Protein 8Z7Z (pdb70)

GO terms:
  GO:0015888 thiamine transport (P, IDA)
  GO:0031923 pyridoxine transport (P, IDA)
  GO:0015888 thiamine transport (P, IMP)
  GO:0042723 thiamine-containing compound metabolic process (P, TAS)
  GO:0005886 plasma membrane (C, TAS)
  GO:0015234 thiamine transmembrane transporter activity (F, TAS)
  GO:0005515 protein binding (F, IPI)
  GO:0005886 plasma membrane (C, IDA)
  GO:0015234 thiamine transmembrane transporter activity (F, IDA)

Solvent-accessible surface area: 17545 Å² total; per-residue (Å²): 120,130,80,42,50,36,6,40,35,2,1,52,60,5,12,10,32,0,0,36,0,8,32,0,10,2,0,35,10,124,70,13,121,12,69,92,136,68,0,13,8,55,0,8,0,30,33,3,50,5,16,31,100,31,6,123,60,6,64,90,32,8,82,186,80,132,29,60,54,2,4,40,79,3,1,98,4,2,41,43,2,3,122,41,5,26,62,13,106,45,49,127,33,0,41,119,2,11,74,62,36,0,23,3,30,1,1,50,35,2,6,46,16,1,3,119,18,55,41,68,90,77,29,19,79,137,8,45,68,46,1,125,52,14,14,41,80,0,38,21,58,0,0,72,73,0,21,65,15,26,61,101,75,64,40,67,36,97,57,3,1,61,61,0,32,76,18,0,48,58,2,54,65,33,2,167,155,4,59,124,8,147,89,119,85,81,64,53,61,63,62,53,65,65,55,39,77,63,97,47,18,90,46,39,29,79,42,33,6,40,3,5,1,2,31,40,4,2,26,19,0,1,16,1,8,0,29,119,49,23,77,38,103,108,55,71,22,104,1,0,37,20,15,8,55,1,12,99,62,1,34,82,7,38,80,57,32,75,89,67,119,87,69,35,107,87,46,11,40,103,72,10,6,109,22,1,92,79,0,5,44,7,2,117,74,6,22,66,65,61,81,24,155,64,0,12,51,10,9,20,64,4,28,43,23,10,38,69,5,23,25,65,0,66,131,18,20,37,76,57,30,66,60,86,30,107,42,78,31,42,3,85,14,8,83,94,1,0,32,69,0,20,115,26,0,89,90,11,0,22,38,113,39,124,23,54,109,19,37,51,3,0,83,56,2,7,65,19,2,36,124,4,7,96,71,3,82,57,46,13,55,61,61,58,74,75,83,87,132

Radius of gyration: 20.72 Å; Cα contacts (8 Å, |Δi|>4): 515; chains: 1; bounding box: 63×51×50 Å

Secondary structure (DSSP, 8-state):
-HHHHHHHHHHHHHH--TTTTT-HHHHTSTTT---HHHIIIIIHHHHHHHHHHHHHHHHHHHHHTTTSHHHHHHHHHHHHHHHHHHS--SSHHHHHHHHHHHHHHTTHHHHHHHGGGTS-STTHHHHHHHHHHHHHHHHHHHHHHHHHHHHTS---HHHHHHHHHHHHHHHHHHHTTPPP----HHHHHHHHHHTSSSHHHHTTHHHHHHHHHHHHHHHHHHHHHHHHHS-SSSS---HHHHHHHHHHHHHHHHHHHTT----HHHHHHHHHHHHHHHHHHHHHHHHHS--HHHHHHHHHHHHHHHHHHHHHHHHHHHHHS-GGGHHHHHHHHHHHHHHHHHHHHHHHT-TTTT---HHHHHHHHHHHHHHHHHHHHHHHHHHHHHHH-

Organism: Homo sapiens (NCBI:txid9606)

B-factor: mean 49.29, std 15.66, range [28.06, 116.96]

Structure (mmCIF, N/CA/C/O backbone):
data_8Z7Z
#
_entry.id   8Z7Z
#
_cell.length_a   1.00
_cell.length_b   1.00
_cell.length_c   1.00
_cell.angle_alpha   90.00
_cell.angle_beta   90.00
_cell.angle_gamma   90.00
#
_symmetry.space_group_name_H-M   'P 1'
#
loop_
_entity.id
_entity.type
_entity.pdbx_description
1 polymer 'Thiamine transporter 1'
2 non-polymer 3-(4-AMINO-2-METHYL-PYRIMIDIN-5-YLMETHYL)-5-(2-HYDROXY-ETHYL)-4-METHYL-THIAZOL-3-IUM
#
loop_
_atom_site.group_PDB
_atom_site.id
_atom_site.type_symbol
_atom_site.label_atom_id
_atom_site.label_alt_id
_atom_site.label_comp_id
_atom_site.label_asym_id
_atom_site.label_entity_id
_atom_site.label_seq_id
_atom_site.pdbx_PDB_ins_code
_atom_site.Cartn_x
_atom_site.Cartn_y
_atom_site.Cartn_z
_atom_site.occupancy
_atom_site.B_iso_or_equiv
_atom_site.auth_seq_id
_atom_site.auth_comp_id
_atom_site.auth_asym_id
_atom_site.auth_atom_id
_atom_site.pdbx_PDB_model_num
ATOM 1 N N . PHE A 1 31 ? 134.094 144.128 122.310 1.00 53.58 31 PHE A N 1
ATOM 2 C CA . PHE A 1 31 ? 134.235 144.004 123.756 1.00 53.58 31 PHE A CA 1
ATOM 3 C C . PHE A 1 31 ? 135.665 144.300 124.192 1.00 53.58 31 PHE A C 1
ATOM 4 O O . PHE A 1 31 ? 136.130 143.780 125.203 1.00 53.58 31 PHE A O 1
ATOM 6 N N . LEU A 1 32 ? 136.355 145.132 123.412 1.00 51.71 32 LEU A N 1
ATOM 7 C CA . LEU A 1 32 ? 137.758 145.433 123.695 1.00 51.71 32 LEU A CA 1
ATOM 8 C C . LEU A 1 32 ? 137.979 146.141 125.029 1.00 51.71 32 LEU A C 1
ATOM 9 O O . LEU A 1 32 ? 138.877 145.716 125.778 1.00 51.71 32 LEU A O 1
ATOM 14 N N . PRO A 1 33 ? 137.260 147.219 125.379 1.00 51.71 33 PRO A N 1
ATOM 15 C CA . PRO A 1 33 ? 137.551 147.886 126.663 1.00 51.71 33 PRO A CA 1
ATOM 16 C C . PRO A 1 33 ? 137.341 147.001 127.878 1.00 51.71 33 PRO A C 1
ATOM 17 O O . PRO A 1 33 ? 138.098 147.113 128.850 1.00 51.71 33 PRO A O 1
ATOM 21 N N . THR A 1 34 ? 136.336 146.128 127.858 1.00 52.60 34 THR A N 1
ATOM 22 C CA . THR A 1 34 ? 136.105 145.219 128.973 1.00 52.60 34 THR A CA 1
ATOM 23 C C . THR A 1 34 ? 137.077 144.046 128.963 1.00 52.60 34 THR A C 1
ATOM 24 O O . THR A 1 34 ? 137.528 143.605 130.027 1.00 52.60 34 THR A O 1
ATOM 28 N N . ALA A 1 35 ? 137.415 143.535 127.776 1.00 49.17 35 ALA A N 1
ATOM 29 C CA . ALA A 1 35 ? 138.366 142.434 127.686 1.00 49.17 35 ALA A CA 1
ATOM 30 C C . ALA A 1 35 ? 139.747 142.861 128.160 1.00 49.17 35 ALA A C 1
ATOM 31 O O . ALA A 1 35 ? 140.443 142.098 128.836 1.00 49.17 35 ALA A O 1
ATOM 33 N N . LEU A 1 36 ? 140.162 144.082 127.819 1.00 44.32 36 LEU A N 1
ATOM 34 C CA . LEU A 1 36 ? 141.458 144.567 128.282 1.00 44.32 36 LEU A CA 1
ATOM 35 C C . LEU A 1 36 ? 141.464 144.730 129.798 1.00 44.32 36 LEU A C 1
ATOM 36 O O . LEU A 1 36 ? 142.456 144.406 130.463 1.00 44.32 36 LEU A O 1
ATOM 41 N N . LEU A 1 37 ? 140.357 145.215 130.365 1.00 43.57 37 LEU A N 1
ATOM 42 C CA . LEU A 1 37 ? 140.288 145.393 131.811 1.00 43.57 37 LEU A CA 1
ATOM 43 C C . LEU A 1 37 ? 140.319 144.048 132.528 1.00 43.57 37 LEU A C 1
ATOM 44 O O . LEU A 1 37 ? 140.986 143.902 133.559 1.00 43.57 37 LEU A O 1
ATOM 49 N N . CYS A 1 38 ? 139.607 143.050 131.997 1.00 44.14 38 CYS A N 1
ATOM 50 C CA . CYS A 1 38 ? 139.627 141.736 132.631 1.00 44.14 38 CYS A CA 1
ATOM 51 C C . CYS A 1 38 ? 140.971 141.047 132.440 1.00 44.14 38 CYS A C 1
ATOM 52 O O . CYS A 1 38 ? 141.390 140.274 133.303 1.00 44.14 38 CYS A O 1
ATOM 55 N N . ALA A 1 39 ? 141.668 141.322 131.332 1.00 42.24 39 ALA A N 1
ATOM 56 C CA . ALA A 1 39 ? 143.035 140.830 131.176 1.00 42.24 39 ALA A CA 1
ATOM 57 C C . ALA A 1 39 ? 143.966 141.461 132.202 1.00 42.24 39 ALA A C 1
ATOM 58 O O . ALA A 1 39 ? 144.838 140.783 132.759 1.00 42.24 39 ALA A O 1
ATOM 60 N N . TYR A 1 40 ? 143.798 142.759 132.463 1.00 39.56 40 TYR A N 1
ATOM 61 C CA . TYR A 1 40 ? 144.586 143.403 133.508 1.00 39.56 40 TYR A CA 1
ATOM 62 C C . TYR A 1 40 ? 144.289 142.798 134.872 1.00 39.56 40 TYR A C 1
ATOM 63 O O . TYR A 1 40 ? 145.205 142.576 135.669 1.00 39.56 40 TYR A O 1
ATOM 72 N N . GLY A 1 41 ? 143.013 142.552 135.169 1.00 36.34 41 GLY A N 1
ATOM 73 C CA . GLY A 1 41 ? 142.670 141.917 136.432 1.00 36.34 41 GLY A CA 1
ATOM 74 C C . GLY A 1 41 ? 143.249 140.521 136.549 1.00 36.34 41 GLY A C 1
ATOM 75 O O . GLY A 1 41 ? 143.776 140.139 137.597 1.00 36.34 41 GLY A O 1
ATOM 76 N N . PHE A 1 42 ? 143.177 139.751 135.461 1.00 34.04 42 PHE A N 1
ATOM 77 C CA . PHE A 1 42 ? 143.733 138.405 135.433 1.00 34.04 42 PHE A CA 1
ATOM 78 C C . PHE A 1 42 ? 145.235 138.423 135.681 1.00 34.04 42 PHE A C 1
ATOM 79 O O . PHE A 1 42 ? 145.758 137.588 136.426 1.00 34.04 42 PHE A O 1
ATOM 87 N N . PHE A 1 43 ? 145.946 139.368 135.065 1.00 33.31 43 PHE A N 1
ATOM 88 C CA . PHE A 1 43 ? 147.397 139.404 135.204 1.00 33.31 43 PHE A CA 1
ATOM 89 C C . PHE A 1 43 ? 147.831 139.966 136.554 1.00 33.31 43 PHE A C 1
ATOM 90 O O . PHE A 1 43 ? 148.795 139.472 137.149 1.00 33.31 43 PHE A O 1
ATOM 98 N N . ALA A 1 44 ? 147.141 140.995 137.053 1.00 34.30 44 ALA A N 1
ATOM 99 C CA . ALA A 1 44 ? 147.484 141.562 138.353 1.00 34.30 44 ALA A CA 1
ATOM 100 C C . ALA A 1 44 ? 147.185 140.584 139.476 1.00 34.30 44 ALA A C 1
ATOM 101 O O . ALA A 1 44 ? 147.932 140.509 140.458 1.00 34.30 44 ALA A O 1
ATOM 103 N N . SER A 1 45 ? 146.094 139.830 139.354 1.00 28.87 45 SER A N 1
ATOM 104 C CA . SER A 1 45 ? 145.744 138.855 140.371 1.00 28.87 45 SER A CA 1
ATOM 105 C C . SER A 1 45 ? 146.530 137.560 140.245 1.00 28.87 45 SER A C 1
ATOM 106 O O . SER A 1 45 ? 146.528 136.765 141.189 1.00 28.87 45 SER A O 1
ATOM 109 N N . LEU A 1 46 ? 147.207 137.330 139.120 1.00 30.92 46 LEU A N 1
ATOM 110 C CA . LEU A 1 46 ? 147.944 136.083 138.914 1.00 30.92 46 LEU A CA 1
ATOM 111 C C . LEU A 1 46 ? 149.274 136.201 139.648 1.00 30.92 46 LEU A C 1
ATOM 112 O O . LEU A 1 46 ? 150.315 136.537 139.080 1.00 30.92 46 LEU A O 1
ATOM 117 N N . ARG A 1 47 ? 149.228 135.925 140.946 1.00 28.15 47 ARG A N 1
ATOM 118 C CA . ARG A 1 47 ? 150.430 135.924 141.771 1.00 28.15 47 ARG A CA 1
ATOM 119 C C . ARG A 1 47 ? 150.668 134.512 142.279 1.00 28.15 47 ARG A C 1
ATOM 120 O O . ARG A 1 47 ? 150.070 134.106 143.288 1.00 28.15 47 ARG A O 1
ATOM 128 N N . PRO A 1 48 ? 151.520 133.722 141.621 1.00 29.57 48 PRO A N 1
ATOM 129 C CA . PRO A 1 48 ? 151.763 132.347 142.073 1.00 29.57 48 PRO A CA 1
ATOM 130 C C . PRO A 1 48 ? 152.567 132.241 143.357 1.00 29.57 48 PRO A C 1
ATOM 131 O O . PRO A 1 48 ? 152.801 131.121 143.823 1.00 29.57 48 PRO A O 1
ATOM 135 N N . SER A 1 49 ? 152.994 133.354 143.952 1.00 32.66 49 SER A N 1
ATOM 136 C CA . SER A 1 49 ? 153.868 133.291 145.114 1.00 32.66 49 SER A CA 1
ATOM 137 C C . SER A 1 49 ? 153.176 133.619 146.428 1.00 32.66 49 SER A C 1
ATOM 138 O O . SER A 1 49 ? 153.751 133.354 147.487 1.00 32.66 49 SER A O 1
ATOM 141 N N . GLU A 1 50 ? 151.980 134.201 146.396 1.00 34.21 50 GLU A N 1
ATOM 142 C CA . GLU A 1 50 ? 151.211 134.328 147.632 1.00 34.21 50 GLU A CA 1
ATOM 143 C C . GLU A 1 50 ? 150.925 132.971 148.266 1.00 34.21 50 GLU A C 1
ATOM 144 O O . GLU A 1 50 ? 151.005 132.869 149.502 1.00 34.21 50 GLU A O 1
ATOM 150 N N . PRO A 1 51 ? 150.561 131.903 147.509 1.00 35.86 51 PRO A N 1
ATOM 151 C CA . PRO A 1 51 ? 150.550 130.558 148.104 1.00 35.86 51 PRO A CA 1
ATOM 152 C C . PRO A 1 51 ? 151.849 130.195 148.805 1.00 35.86 51 PRO A C 1
ATOM 153 O O . PRO A 1 51 ? 151.858 129.904 150.005 1.00 35.86 51 PRO A O 1
ATOM 157 N N . PHE A 1 52 ? 152.954 130.208 148.061 1.00 37.76 52 PHE A N 1
ATOM 158 C CA . PHE A 1 52 ? 154.257 129.812 148.595 1.00 37.76 52 PHE A CA 1
ATOM 159 C C . PHE A 1 52 ? 155.039 131.063 148.994 1.00 37.76 52 PHE A C 1
ATOM 160 O O . PHE A 1 52 ? 155.975 131.499 148.321 1.00 37.76 52 PHE A O 1
ATOM 168 N N . LEU A 1 53 ? 154.634 131.645 150.123 1.00 34.25 53 LEU A N 1
ATOM 169 C CA . LEU A 1 53 ? 155.245 132.873 150.612 1.00 34.25 53 LEU A CA 1
ATOM 170 C C . LEU A 1 53 ? 156.063 132.691 151.880 1.00 34.25 53 LEU A C 1
ATOM 171 O O . LEU A 1 53 ? 157.254 133.020 151.879 1.00 34.25 53 LEU A O 1
ATOM 176 N N . THR A 1 54 ? 155.464 132.187 152.948 1.00 36.74 54 THR A N 1
ATOM 177 C CA . THR A 1 54 ? 156.142 131.969 154.219 1.00 36.74 54 THR A CA 1
ATOM 178 C C . THR A 1 54 ? 157.317 130.995 154.105 1.00 36.74 54 THR A C 1
ATOM 179 O O . THR A 1 54 ? 158.374 131.265 154.692 1.00 36.74 54 THR A O 1
ATOM 183 N N . PRO A 1 55 ? 157.201 129.861 153.396 1.00 36.10 55 PRO A N 1
ATOM 184 C CA . PRO A 1 55 ? 158.399 129.025 153.206 1.00 36.10 55 PRO A CA 1
ATOM 185 C C . PRO A 1 55 ? 159.533 129.745 152.500 1.00 36.10 55 PRO A C 1
ATOM 186 O O . PRO A 1 55 ? 160.703 129.459 152.780 1.00 36.10 55 PRO A O 1
ATOM 190 N N . TYR A 1 56 ? 159.226 130.669 151.587 1.00 33.59 56 TYR A N 1
ATOM 191 C CA . TYR A 1 56 ? 160.273 131.483 150.979 1.00 33.59 56 TYR A CA 1
ATOM 192 C C . TYR A 1 56 ? 160.848 132.479 151.979 1.00 33.59 56 TYR A C 1
ATOM 193 O O . TYR A 1 56 ? 162.071 132.633 152.085 1.00 33.59 56 TYR A O 1
ATOM 202 N N . LEU A 1 57 ? 159.976 133.174 152.714 1.00 30.86 57 LEU A N 1
ATOM 203 C CA . LEU A 1 57 ? 160.430 134.235 153.607 1.00 30.86 57 LEU A CA 1
ATOM 204 C C . LEU A 1 57 ? 161.290 133.684 154.735 1.00 30.86 57 LEU A C 1
ATOM 205 O O . LEU A 1 57 ? 162.268 134.317 155.145 1.00 30.86 57 LEU A O 1
ATOM 210 N N . LEU A 1 58 ? 160.943 132.508 155.251 1.00 34.31 58 LEU A N 1
ATOM 211 C CA . LEU A 1 58 ? 161.694 131.873 156.326 1.00 34.31 58 LEU A CA 1
ATOM 212 C C . LEU A 1 58 ? 162.742 130.888 155.826 1.00 34.31 58 LEU A C 1
ATOM 213 O O . LEU A 1 58 ? 163.397 130.235 156.644 1.00 34.31 58 LEU A O 1
ATOM 218 N N . GLY A 1 59 ? 162.918 130.763 154.515 1.00 37.22 59 GLY A N 1
ATOM 219 C CA . GLY A 1 59 ? 163.870 129.830 153.965 1.00 37.22 59 GLY A CA 1
ATOM 220 C C . GLY A 1 59 ? 165.280 130.381 153.955 1.00 37.22 59 GLY A C 1
ATOM 221 O O . GLY A 1 59 ? 165.563 131.443 154.519 1.00 37.22 59 GLY A O 1
ATOM 222 N N . PRO A 1 60 ? 166.202 129.654 153.318 1.00 40.19 60 PRO A N 1
ATOM 223 C CA . PRO A 1 60 ? 167.588 130.145 153.217 1.00 40.19 60 PRO A CA 1
ATOM 224 C C . PRO A 1 60 ? 167.724 131.435 152.428 1.00 40.19 60 PRO A C 1
ATOM 225 O O . PRO A 1 60 ? 168.765 132.096 152.529 1.00 40.19 60 PRO A O 1
ATOM 229 N N . ASP A 1 61 ? 166.714 131.807 151.638 1.00 36.62 61 ASP A N 1
ATOM 230 C CA . ASP A 1 61 ? 166.821 132.988 150.787 1.00 36.62 61 ASP A CA 1
ATOM 231 C C . ASP A 1 61 ? 166.952 134.268 151.606 1.00 36.62 61 ASP A C 1
ATOM 232 O O . ASP A 1 61 ? 167.719 135.166 151.240 1.00 36.62 61 ASP A O 1
ATOM 237 N N . LYS A 1 62 ? 166.216 134.375 152.711 1.00 31.53 62 LYS A N 1
ATOM 238 C CA . LYS A 1 62 ? 166.270 135.565 153.551 1.00 31.53 62 LYS A CA 1
ATOM 239 C C . LYS A 1 62 ? 166.661 135.296 154.996 1.00 31.53 62 LYS A C 1
ATOM 240 O O . LYS A 1 62 ? 167.118 136.230 155.667 1.00 31.53 62 LYS A O 1
ATOM 246 N N . ASN A 1 63 ? 166.503 134.066 155.495 1.00 36.12 63 ASN A N 1
ATOM 247 C CA . ASN A 1 63 ? 166.911 133.684 156.850 1.00 36.12 63 ASN A CA 1
ATOM 248 C C . ASN A 1 63 ? 166.250 134.570 157.906 1.00 36.12 63 ASN A C 1
ATOM 249 O O . ASN A 1 63 ? 166.915 135.261 158.681 1.00 36.12 63 ASN A O 1
ATOM 254 N N . LEU A 1 64 ? 164.921 134.548 157.928 1.00 35.39 64 LEU A N 1
ATOM 255 C CA . LEU A 1 64 ? 164.129 135.282 158.903 1.00 35.39 64 LEU A CA 1
ATOM 256 C C . LEU A 1 64 ? 163.406 134.292 159.806 1.00 35.39 64 LEU A C 1
ATOM 257 O O . LEU A 1 64 ? 162.720 133.388 159.319 1.00 35.39 64 LEU A O 1
ATOM 262 N N . THR A 1 65 ? 163.567 134.461 161.115 1.00 38.98 65 THR A N 1
ATOM 263 C CA . THR A 1 65 ? 162.962 133.558 162.081 1.00 38.98 65 THR A CA 1
ATOM 264 C C . THR A 1 65 ? 161.463 133.830 162.177 1.00 38.98 65 THR A C 1
ATO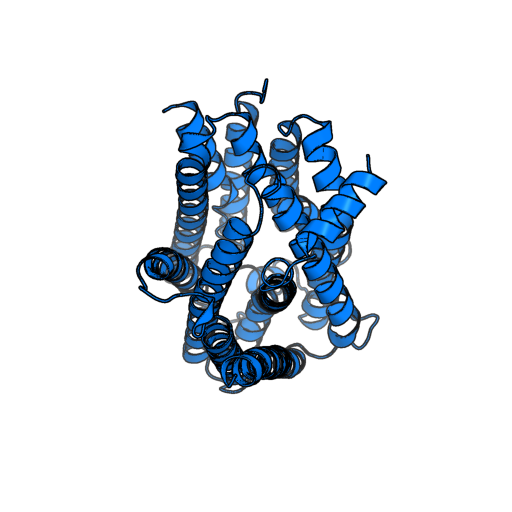M 265 O O . THR A 1 65 ? 160.997 134.940 161.906 1.00 38.98 65 THR A O 1
ATOM 269 N N . GLU A 1 66 ? 160.706 132.792 162.552 1.00 39.55 66 GLU A N 1
ATOM 270 C CA . GLU A 1 66 ? 159.249 132.896 162.601 1.00 39.55 66 GLU A CA 1
ATOM 271 C C . GLU A 1 66 ? 158.798 133.999 163.552 1.00 39.55 66 GLU A C 1
ATOM 272 O O . GLU A 1 66 ? 157.835 134.719 163.265 1.00 39.55 66 GLU A O 1
ATOM 278 N N . ARG A 1 67 ? 159.485 134.145 164.687 1.00 40.91 67 ARG A N 1
ATOM 279 C CA . ARG A 1 67 ? 159.207 135.243 165.606 1.00 40.91 67 ARG A CA 1
ATOM 280 C C . ARG A 1 67 ? 159.260 136.585 164.885 1.00 40.91 67 ARG A C 1
ATOM 281 O O . ARG A 1 67 ? 158.290 137.356 164.899 1.00 40.91 67 ARG A O 1
ATOM 289 N N . GLU A 1 68 ? 160.369 136.838 164.184 1.00 41.02 68 GLU A N 1
ATOM 290 C CA . GLU A 1 68 ? 160.571 138.108 163.495 1.00 41.02 68 GLU A CA 1
ATOM 291 C C . GLU A 1 68 ? 159.477 138.355 162.466 1.00 41.02 68 GLU A C 1
ATOM 292 O O . GLU A 1 68 ? 158.821 139.404 162.479 1.00 41.02 68 GLU A O 1
ATOM 298 N N . VAL A 1 69 ? 159.245 137.377 161.587 1.00 40.18 69 VAL A N 1
ATOM 299 C CA . VAL A 1 69 ? 158.263 137.541 160.518 1.00 40.18 69 VAL A CA 1
ATOM 300 C C . VAL A 1 69 ? 156.877 137.76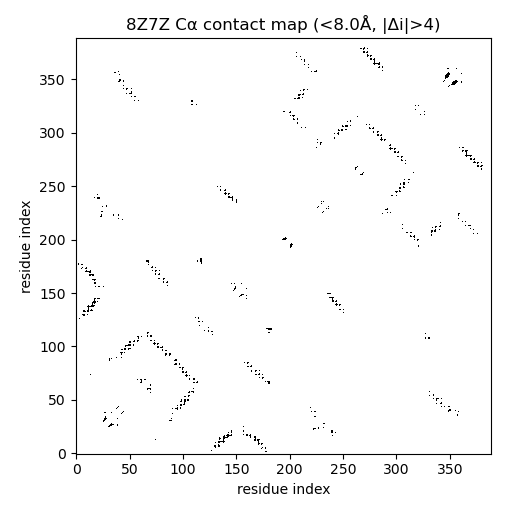6 161.103 1.00 40.18 69 VAL A C 1
ATOM 301 O O . VAL A 1 69 ? 156.306 138.855 160.980 1.00 40.18 69 VAL A O 1
ATOM 305 N N . PHE A 1 70 ? 156.355 136.765 161.816 1.00 41.87 70 PHE A N 1
ATOM 306 C CA . PHE A 1 70 ? 154.970 136.800 162.258 1.00 41.87 70 PHE A CA 1
ATOM 307 C C . PHE A 1 70 ? 154.693 137.868 163.305 1.00 41.87 70 PHE A C 1
ATOM 308 O O . PHE A 1 70 ? 153.519 138.139 163.572 1.00 41.87 70 PHE A O 1
ATOM 316 N N . ASN A 1 71 ? 155.715 138.493 163.899 1.00 43.44 71 ASN A N 1
ATOM 317 C CA . ASN A 1 71 ? 155.433 139.564 164.840 1.00 43.44 71 ASN A CA 1
ATOM 318 C C . ASN A 1 71 ? 155.736 140.958 164.317 1.00 43.44 71 ASN A C 1
ATOM 319 O O . ASN A 1 71 ? 155.181 141.923 164.851 1.00 43.44 71 ASN A O 1
ATOM 324 N N . GLU A 1 72 ? 156.573 141.103 163.298 1.00 41.58 72 GLU A N 1
ATOM 325 C CA . GLU A 1 72 ? 156.818 142.466 162.849 1.00 41.58 72 GLU A CA 1
ATOM 326 C C . GLU A 1 72 ? 156.576 142.668 161.363 1.00 41.58 72 GLU A C 1
ATOM 327 O O . GLU A 1 72 ? 156.128 143.743 160.969 1.00 41.58 72 GLU A O 1
ATOM 333 N N . ILE A 1 73 ? 156.856 141.670 160.528 1.00 38.96 73 ILE A N 1
ATOM 334 C CA . ILE A 1 73 ? 156.758 141.850 159.085 1.00 38.96 73 ILE A CA 1
ATOM 335 C C . ILE A 1 73 ? 155.296 141.900 158.664 1.00 38.96 73 ILE A C 1
ATOM 336 O O . ILE A 1 73 ? 154.840 142.895 158.089 1.00 38.96 73 ILE A O 1
ATOM 341 N N . TYR A 1 74 ? 154.552 140.831 158.956 1.00 39.23 74 TYR A N 1
ATOM 342 C CA . TYR A 1 74 ? 153.159 140.698 158.542 1.00 39.23 74 TYR A CA 1
ATOM 343 C C . TYR A 1 74 ? 152.241 141.802 159.070 1.00 39.23 74 TYR A C 1
ATOM 344 O O . TYR A 1 74 ? 151.450 142.341 158.287 1.00 39.23 74 TYR A O 1
ATOM 353 N N . PRO A 1 75 ? 152.282 142.171 160.361 1.00 40.89 75 PRO A N 1
ATOM 354 C CA . PRO A 1 75 ? 151.352 143.214 160.830 1.00 40.89 75 PRO A CA 1
ATOM 355 C C . PRO A 1 75 ? 151.535 144.564 160.157 1.00 40.89 75 PRO A C 1
ATOM 356 O O . PRO A 1 75 ? 150.597 145.376 160.156 1.00 40.89 75 PRO A O 1
ATOM 360 N N . VAL A 1 76 ? 152.713 144.839 159.590 1.00 39.88 76 VAL A N 1
ATOM 361 C CA . VAL A 1 76 ? 152.905 146.092 158.866 1.00 39.88 76 VAL A CA 1
ATOM 362 C C . VAL A 1 76 ? 152.016 146.139 157.634 1.00 39.88 76 VAL A C 1
ATOM 363 O O . VAL A 1 76 ? 151.583 147.219 157.218 1.00 39.88 76 VAL A O 1
ATOM 367 N N . TRP A 1 77 ? 151.703 144.982 157.045 1.00 39.58 77 TRP A N 1
ATOM 368 C CA . TRP A 1 77 ? 150.728 144.956 155.958 1.00 39.58 77 TRP A CA 1
ATOM 369 C C . TRP A 1 77 ? 149.386 145.508 156.417 1.00 39.58 77 TRP A C 1
ATOM 370 O O . TRP A 1 77 ? 148.798 146.366 155.750 1.00 39.58 77 TRP A O 1
ATOM 381 N N . THR A 1 78 ? 148.897 145.038 157.567 1.00 40.43 78 THR A N 1
ATOM 382 C CA . THR A 1 78 ? 147.628 145.527 158.094 1.00 40.43 78 THR A CA 1
ATOM 383 C C . THR A 1 78 ? 147.703 147.008 158.438 1.00 40.43 78 THR A C 1
ATOM 384 O O . THR A 1 78 ? 146.775 147.770 158.139 1.00 40.43 78 THR A O 1
ATOM 388 N N . TYR A 1 79 ? 148.801 147.434 159.068 1.00 42.81 79 TYR A N 1
ATOM 389 C CA . TYR A 1 79 ? 148.935 148.837 159.453 1.00 42.81 79 TYR A CA 1
ATOM 390 C C . TYR A 1 79 ? 148.938 149.739 158.227 1.00 42.81 79 TYR A C 1
ATOM 391 O O . TYR A 1 79 ? 148.233 150.754 158.187 1.00 42.81 79 TYR A O 1
ATOM 400 N N . SER A 1 80 ? 149.727 149.374 157.213 1.00 39.56 80 SER A N 1
ATOM 401 C CA . SER A 1 80 ? 149.794 150.150 155.984 1.00 39.56 80 SER A CA 1
ATOM 402 C C . SER A 1 80 ? 148.454 150.172 155.270 1.00 39.56 80 SER A C 1
ATOM 403 O O . SER A 1 80 ? 148.021 151.222 154.784 1.00 39.56 80 SER A O 1
ATOM 406 N N . TYR A 1 81 ? 147.780 149.023 155.201 1.00 40.26 81 TYR A N 1
ATOM 407 C CA . TYR A 1 81 ? 146.491 148.951 154.524 1.00 40.26 81 TYR A CA 1
ATOM 408 C C . TYR A 1 81 ? 145.465 149.846 155.210 1.00 40.26 81 TYR A C 1
ATOM 409 O O . TYR A 1 81 ? 144.760 150.617 154.543 1.00 40.26 81 TYR A O 1
ATOM 418 N N . LEU A 1 82 ? 145.425 149.818 156.546 1.00 44.30 82 LEU A N 1
ATOM 419 C CA . LEU A 1 82 ? 144.543 150.715 157.288 1.00 44.30 82 LEU A CA 1
ATOM 420 C C . LEU A 1 82 ? 144.881 152.175 157.008 1.00 44.30 82 LEU A C 1
ATOM 421 O O . LEU A 1 82 ? 144.009 152.963 156.625 1.00 44.30 82 LEU A O 1
ATOM 426 N N . VAL A 1 83 ? 146.148 152.554 157.194 1.00 43.96 83 VAL A N 1
ATOM 427 C CA . VAL A 1 83 ? 146.488 153.974 157.167 1.00 43.96 83 VAL A CA 1
ATOM 428 C C . VAL A 1 83 ? 146.393 154.525 155.750 1.00 43.96 83 VAL A C 1
ATOM 429 O O . VAL A 1 83 ? 146.194 155.731 155.559 1.00 43.96 83 VAL A O 1
ATOM 433 N N . LEU A 1 84 ? 146.504 153.665 154.738 1.00 45.04 84 LEU A N 1
ATOM 434 C CA . LEU A 1 84 ? 146.494 154.114 153.358 1.00 45.04 84 LEU A CA 1
ATOM 435 C C . LEU A 1 84 ? 145.155 153.931 152.660 1.00 45.04 84 LEU A C 1
ATOM 436 O O . LEU A 1 84 ? 144.999 154.426 151.541 1.00 45.04 84 LEU A O 1
ATOM 441 N N . LEU A 1 85 ? 144.190 153.241 153.275 1.00 51.69 85 LEU A N 1
ATOM 442 C CA . LEU A 1 85 ? 142.886 153.114 152.632 1.00 51.69 85 LEU A CA 1
ATOM 443 C C . LEU A 1 85 ? 142.232 154.477 152.429 1.00 51.69 85 LEU A C 1
ATOM 444 O O . LEU A 1 85 ? 141.637 154.737 151.377 1.00 51.69 85 LEU A O 1
ATOM 449 N N . PHE A 1 86 ? 142.327 155.359 153.429 1.00 56.62 86 PHE A N 1
ATOM 450 C CA . PHE A 1 86 ? 141.699 156.675 153.308 1.00 56.62 86 PHE A CA 1
ATOM 451 C C . PHE A 1 86 ? 142.339 157.529 152.214 1.00 56.62 86 PHE A C 1
ATOM 452 O O . PHE A 1 86 ? 141.604 158.010 151.330 1.00 56.62 86 PHE A O 1
ATOM 460 N N . PRO A 1 87 ? 143.663 157.755 152.190 1.00 52.74 87 PRO A N 1
ATOM 461 C CA . PRO A 1 87 ? 144.229 158.550 151.088 1.00 52.74 87 PRO A CA 1
ATOM 462 C C . PRO A 1 87 ? 144.041 157.916 149.724 1.00 52.74 87 PRO A C 1
ATOM 463 O O . PRO A 1 87 ? 143.886 158.643 148.737 1.00 52.74 87 PRO A O 1
ATOM 467 N N . VAL A 1 88 ? 144.052 156.584 149.634 1.00 52.33 88 VAL A N 1
ATOM 468 C CA . VAL A 1 88 ? 143.758 155.927 148.363 1.00 52.33 88 VAL A CA 1
ATOM 469 C C . VAL A 1 88 ? 142.341 156.252 147.912 1.00 52.33 88 VAL A C 1
ATOM 470 O O . VAL A 1 88 ? 142.103 156.564 146.739 1.00 52.33 88 VAL A O 1
ATOM 474 N N . PHE A 1 89 ? 141.381 156.196 148.837 1.00 56.88 89 PHE A N 1
ATOM 475 C CA . PHE A 1 89 ? 139.999 156.499 148.485 1.00 56.88 89 PHE A CA 1
ATOM 476 C C . PHE A 1 89 ? 139.851 157.941 148.018 1.00 56.88 89 PHE A C 1
ATOM 477 O O . PHE A 1 89 ? 139.117 158.217 147.062 1.00 56.88 89 PHE A O 1
ATOM 485 N N . LEU A 1 90 ? 140.532 158.879 148.683 1.00 55.76 90 LEU A N 1
ATOM 486 C CA . LEU A 1 90 ? 140.458 160.271 148.242 1.00 55.76 90 LEU A CA 1
ATOM 487 C C . LEU A 1 90 ? 141.130 160.473 146.886 1.00 55.76 90 LEU A C 1
ATOM 488 O O . LEU A 1 90 ? 140.580 161.155 146.011 1.00 55.76 90 LEU A O 1
ATOM 493 N N . ALA A 1 91 ? 142.313 159.886 146.688 1.00 52.05 91 ALA A N 1
ATOM 494 C CA . ALA A 1 91 ? 143.042 160.076 145.439 1.00 52.05 91 ALA A CA 1
ATOM 495 C C . ALA A 1 91 ? 142.344 159.401 144.268 1.00 52.05 91 ALA A C 1
ATOM 496 O O . ALA A 1 91 ? 142.538 159.805 143.117 1.00 52.05 91 ALA A O 1
ATOM 498 N N . THR A 1 92 ? 141.542 158.370 144.539 1.00 51.80 92 THR A N 1
ATOM 499 C CA . THR A 1 92 ? 140.836 157.677 143.469 1.00 51.80 92 THR A CA 1
ATOM 500 C C . THR A 1 92 ? 139.841 158.603 142.779 1.00 51.80 92 THR A C 1
ATOM 501 O O . THR A 1 92 ? 139.814 158.699 141.548 1.00 51.80 92 THR A O 1
ATOM 505 N N . ASP A 1 93 ? 139.017 159.300 143.561 1.00 51.00 93 ASP A N 1
ATOM 506 C CA . ASP A 1 93 ? 138.091 160.267 142.985 1.00 51.00 93 ASP A CA 1
ATOM 507 C C . ASP A 1 93 ? 138.789 161.559 142.580 1.00 51.00 93 ASP A C 1
ATOM 508 O O . ASP A 1 93 ? 138.353 162.217 141.629 1.00 51.00 93 ASP A O 1
ATOM 513 N N . TYR A 1 94 ? 139.863 161.940 143.279 1.00 51.75 94 TYR A N 1
ATOM 514 C CA . TYR A 1 94 ? 140.564 163.173 142.934 1.00 51.75 94 TYR A CA 1
ATOM 515 C C . TYR A 1 94 ? 141.280 163.067 141.594 1.00 51.75 94 TYR A C 1
ATOM 516 O O . TYR A 1 94 ? 141.374 164.061 140.865 1.00 51.75 94 TYR A O 1
ATOM 525 N N . LEU A 1 95 ? 141.789 161.885 141.252 1.00 51.01 95 LEU A N 1
ATOM 526 C CA . LEU A 1 95 ? 142.570 161.690 140.038 1.00 51.01 95 LEU A CA 1
ATOM 527 C C . LEU A 1 95 ? 141.767 161.053 138.909 1.00 51.01 95 LEU A C 1
ATOM 528 O O . LEU A 1 95 ? 142.358 160.609 137.920 1.00 51.01 95 LEU A O 1
ATOM 533 N N . ARG A 1 96 ? 140.439 161.001 139.037 1.00 53.58 96 ARG A N 1
ATOM 534 C CA . ARG A 1 96 ? 139.551 160.431 138.019 1.00 53.58 96 ARG A CA 1
ATOM 535 C C . ARG A 1 96 ? 139.860 158.956 137.760 1.00 53.58 96 ARG A C 1
ATOM 536 O O . ARG A 1 96 ? 139.778 158.477 136.628 1.00 53.58 96 ARG A O 1
ATOM 544 N N . TYR A 1 97 ? 140.254 158.246 138.818 1.00 51.12 97 TYR A N 1
ATOM 545 C CA . TYR A 1 97 ? 140.265 156.785 138.893 1.00 51.12 97 TYR A CA 1
ATOM 546 C C . TYR A 1 97 ? 141.327 156.116 138.024 1.00 51.12 97 TYR A C 1
ATOM 547 O O . TYR A 1 97 ? 141.533 154.903 138.136 1.00 51.12 97 TYR A O 1
ATOM 556 N N . LYS A 1 98 ? 142.003 156.867 137.158 1.00 50.15 98 LYS A N 1
ATOM 557 C CA . LYS A 1 98 ? 142.974 156.232 136.269 1.00 50.15 98 LYS A CA 1
ATOM 558 C C . LYS A 1 98 ? 144.356 156.011 136.887 1.00 50.15 98 LYS A C 1
ATOM 559 O O . LYS A 1 98 ? 144.874 154.889 136.812 1.00 50.15 98 LYS A O 1
ATOM 565 N N . PRO A 1 99 ? 145.001 157.022 137.492 1.00 45.43 99 PRO A N 1
ATOM 566 C CA . PRO A 1 99 ? 146.388 156.817 137.943 1.00 45.43 99 PRO A CA 1
ATOM 567 C C . PRO A 1 99 ? 146.519 155.857 139.107 1.00 45.43 99 PRO A C 1
ATOM 568 O O . PRO A 1 99 ? 147.614 155.328 139.327 1.00 45.43 99 PRO A O 1
ATOM 572 N N . VAL A 1 100 ? 145.445 155.619 139.863 1.00 43.49 100 VAL A N 1
ATOM 573 C CA . VAL A 1 100 ? 145.513 154.689 140.984 1.00 43.49 100 VAL A CA 1
ATOM 574 C C . VAL A 1 100 ? 145.762 153.263 140.505 1.00 43.49 100 VAL A C 1
ATOM 575 O O . VAL A 1 100 ? 146.406 152.470 141.202 1.00 43.49 100 VAL A O 1
ATOM 579 N N . VAL A 1 101 ? 145.275 152.912 139.315 1.00 40.22 101 VAL A N 1
ATOM 580 C CA . VAL A 1 101 ? 145.543 151.589 138.764 1.00 40.22 101 VAL A CA 1
ATOM 581 C C . VAL A 1 101 ? 147.031 151.421 138.476 1.00 40.22 101 VAL A C 1
ATOM 582 O O . VAL A 1 101 ? 147.632 150.387 138.801 1.00 40.22 101 VAL A O 1
ATOM 586 N N . LEU A 1 102 ? 147.651 152.432 137.866 1.00 36.88 102 LEU A N 1
ATOM 587 C CA . LEU A 1 102 ? 149.088 152.373 137.631 1.00 36.88 102 LEU A CA 1
ATOM 588 C C . LEU A 1 102 ? 149.866 152.419 138.937 1.00 36.88 102 LEU A C 1
ATOM 589 O O . LEU A 1 102 ? 150.947 151.832 139.032 1.00 36.88 102 LEU A O 1
ATOM 594 N N . LEU A 1 103 ? 149.337 153.112 139.946 1.00 36.59 103 LEU A N 1
ATOM 595 C CA . LEU A 1 103 ? 149.950 153.085 141.269 1.00 36.59 103 LEU A CA 1
ATOM 596 C C . LEU A 1 103 ? 149.946 151.673 141.839 1.00 36.59 103 LEU A C 1
ATOM 597 O O . LEU A 1 103 ? 150.945 151.222 142.411 1.00 36.59 103 LEU A O 1
ATOM 602 N N . GLN A 1 104 ? 148.829 150.960 141.680 1.00 33.76 104 GLN A N 1
ATOM 603 C CA . GLN A 1 104 ? 148.752 149.565 142.104 1.00 33.76 104 GLN A CA 1
ATOM 604 C C . GLN A 1 104 ? 149.758 148.706 141.351 1.00 33.76 104 GLN A C 1
ATOM 605 O O . GLN A 1 104 ? 150.450 147.870 141.946 1.00 33.76 104 GLN A O 1
ATOM 611 N N . GLY A 1 105 ? 149.850 148.899 140.035 1.00 31.63 105 GLY A N 1
ATOM 612 C CA . GLY A 1 105 ? 150.800 148.125 139.251 1.00 31.63 105 GLY A CA 1
ATOM 613 C C . GLY A 1 105 ? 152.241 148.375 139.658 1.00 31.63 105 GLY A C 1
ATOM 614 O O . GLY A 1 105 ? 153.028 147.438 139.809 1.00 31.63 105 GLY A O 1
ATOM 615 N N . LEU A 1 106 ? 152.601 149.645 139.853 1.00 32.14 106 LEU A N 1
ATOM 616 C CA . LEU A 1 106 ? 153.962 149.990 140.252 1.00 32.14 106 LEU A CA 1
ATOM 617 C C . LEU A 1 106 ? 154.278 149.478 141.652 1.00 32.14 106 LEU A C 1
ATOM 618 O O . LEU A 1 106 ? 155.393 149.005 141.908 1.00 32.14 106 LEU A O 1
ATOM 623 N N . SER A 1 107 ? 153.314 149.571 142.574 1.00 29.43 107 SER A N 1
ATOM 624 C CA . SER A 1 107 ? 153.520 149.047 143.918 1.00 29.43 107 SER A CA 1
ATOM 625 C C . SER A 1 107 ? 153.715 147.539 143.895 1.00 29.43 107 SER A C 1
ATOM 626 O O . SER A 1 107 ? 154.573 147.009 144.606 1.00 29.43 107 SER A O 1
ATOM 629 N N . LEU A 1 108 ? 152.936 146.830 143.076 1.00 28.06 108 LEU A N 1
ATOM 630 C CA . LEU A 1 108 ? 153.135 145.390 142.947 1.00 28.06 108 LEU A CA 1
ATOM 631 C C . LEU A 1 108 ? 154.499 145.073 142.346 1.00 28.06 108 LEU A C 1
ATOM 632 O O . LEU A 1 108 ? 155.181 144.143 142.790 1.00 28.06 108 LEU A O 1
ATOM 637 N N . ILE A 1 109 ? 154.922 145.844 141.342 1.00 29.44 109 ILE A N 1
ATOM 638 C CA . ILE A 1 109 ? 156.214 145.589 140.707 1.00 29.44 109 ILE A CA 1
ATOM 639 C C . ILE A 1 109 ? 157.349 145.778 141.708 1.00 29.44 109 ILE A C 1
ATOM 640 O O . ILE A 1 109 ? 158.245 144.932 141.825 1.00 29.44 109 ILE A O 1
ATOM 645 N N . VAL A 1 110 ? 157.324 146.885 142.455 1.00 30.84 110 VAL A N 1
ATOM 646 C CA . VAL A 1 110 ? 158.396 147.138 143.413 1.00 30.84 110 VAL A CA 1
ATOM 647 C C . VAL A 1 110 ? 158.328 146.143 144.568 1.00 30.84 110 VAL A C 1
ATOM 648 O O . VAL A 1 110 ? 159.363 145.729 145.105 1.00 30.84 110 VAL A O 1
ATOM 652 N N . THR A 1 111 ? 157.118 145.719 144.948 1.00 28.84 111 THR A N 1
ATOM 653 C CA . THR A 1 111 ? 156.973 144.689 145.969 1.00 28.84 111 THR A CA 1
ATOM 654 C C . THR A 1 111 ? 157.638 143.392 145.537 1.00 28.84 111 THR A C 1
ATOM 655 O O . THR A 1 111 ? 158.396 142.787 146.303 1.00 28.84 111 THR A O 1
ATOM 659 N N . TRP A 1 112 ? 157.386 142.961 144.301 1.00 31.89 112 TRP A N 1
ATOM 660 C CA . TRP A 1 112 ? 157.913 141.675 143.861 1.00 31.89 112 TRP A CA 1
ATOM 661 C C . TRP A 1 112 ? 159.389 141.768 143.492 1.00 31.89 112 TRP A C 1
ATOM 662 O O . TRP A 1 112 ? 160.082 140.747 143.438 1.00 31.89 112 TRP A O 1
ATOM 673 N N . PHE A 1 113 ? 159.893 142.977 143.235 1.00 31.59 113 PHE A N 1
ATOM 674 C CA . PHE A 1 113 ? 161.337 143.132 143.084 1.00 31.59 113 PHE A CA 1
ATOM 675 C C . PHE A 1 113 ? 162.038 143.072 144.434 1.00 31.59 113 PHE A C 1
ATOM 676 O O . PHE A 1 113 ? 163.041 142.364 144.597 1.00 31.59 113 PHE A O 1
ATOM 684 N N . MET A 1 114 ? 161.529 143.819 145.415 1.00 29.96 114 MET A N 1
ATOM 685 C CA . MET A 1 114 ? 162.116 143.800 146.745 1.00 29.96 114 MET A CA 1
ATOM 686 C C . MET A 1 114 ? 161.980 142.432 147.397 1.00 29.96 114 MET A C 1
ATOM 687 O O . MET A 1 114 ? 162.815 142.067 148.229 1.00 29.96 114 MET A O 1
ATOM 692 N N . LEU A 1 115 ? 160.961 141.658 147.019 1.00 30.26 115 LEU A N 1
ATOM 693 C CA . LEU A 1 115 ? 160.846 140.297 147.526 1.00 30.26 115 LEU A CA 1
ATOM 694 C C . LEU A 1 115 ? 161.880 139.378 146.885 1.00 30.26 115 LEU A C 1
ATOM 695 O O . LEU A 1 115 ? 162.247 138.354 147.473 1.00 30.26 115 LEU A O 1
ATOM 700 N N . LEU A 1 116 ? 162.362 139.724 145.689 1.00 32.07 116 LEU A N 1
ATOM 701 C CA . LEU A 1 116 ? 163.515 139.033 145.123 1.00 32.07 116 LEU A CA 1
ATOM 702 C C . LEU A 1 116 ? 164.813 139.440 145.807 1.00 32.07 116 LEU A C 1
ATOM 703 O O . LEU A 1 116 ? 165.661 138.587 146.088 1.00 32.07 116 LEU A O 1
ATOM 708 N N . TYR A 1 117 ? 164.991 140.734 146.083 1.00 32.32 117 TYR A N 1
ATOM 709 C CA . TYR A 1 117 ? 166.273 141.236 146.590 1.00 32.32 117 TYR A CA 1
ATOM 710 C C . TYR A 1 117 ? 166.028 142.199 147.752 1.00 32.32 117 TYR A C 1
ATOM 711 O O . TYR A 1 117 ? 165.862 143.404 147.547 1.00 32.32 117 TYR A O 1
ATOM 713 N N . ALA A 1 118 ? 166.019 141.653 148.968 1.00 31.29 118 ALA A N 1
ATOM 714 C CA . ALA A 1 118 ? 166.039 142.422 150.206 1.00 31.29 118 ALA A CA 1
ATOM 715 C C . ALA A 1 118 ? 166.324 141.470 151.356 1.00 31.29 118 ALA A C 1
ATOM 716 O O . ALA A 1 118 ? 165.742 140.386 151.424 1.00 31.29 118 ALA A O 1
ATOM 718 N N . GLN A 1 119 ? 167.224 141.875 152.243 1.00 33.48 119 GLN A N 1
ATOM 719 C CA . GLN A 1 119 ? 167.542 141.120 153.443 1.00 33.48 119 GLN A CA 1
ATOM 720 C C . GLN A 1 119 ? 167.167 141.943 154.673 1.00 33.48 119 GLN A C 1
ATOM 721 O O . GLN A 1 119 ? 166.591 143.032 154.569 1.00 33.48 119 GLN A O 1
ATOM 727 N N . GLY A 1 120 ? 167.494 141.416 155.848 1.00 36.22 120 GLY A N 1
ATOM 728 C CA . GLY A 1 120 ? 167.217 142.154 157.061 1.00 36.22 120 GLY A CA 1
ATOM 729 C C . GLY A 1 120 ? 165.733 142.189 157.395 1.00 36.22 120 GLY A C 1
ATOM 730 O O . GLY A 1 120 ? 164.948 141.321 157.003 1.00 36.22 120 GLY A O 1
ATOM 731 N N . LEU A 1 121 ? 165.355 143.228 158.138 1.00 35.85 121 LEU A N 1
ATOM 732 C CA . LEU A 1 121 ? 163.991 143.384 158.630 1.00 35.85 121 LEU A CA 1
ATOM 733 C C . LEU A 1 121 ? 163.318 144.647 158.119 1.00 35.85 121 LEU A C 1
ATOM 734 O O . LEU A 1 121 ? 162.150 144.599 157.715 1.00 35.85 121 LEU A O 1
ATOM 739 N N . LEU A 1 122 ? 164.021 145.783 158.133 1.00 36.74 122 LEU A N 1
ATOM 740 C CA . LEU A 1 122 ? 163.412 147.042 157.716 1.00 36.74 122 LEU A CA 1
ATOM 741 C C . LEU A 1 122 ? 162.991 146.993 156.254 1.00 36.74 122 LEU A C 1
ATOM 742 O O . LEU A 1 122 ? 161.923 147.502 155.889 1.00 36.74 122 LEU A O 1
ATOM 747 N N . ALA A 1 123 ? 163.822 146.390 155.402 1.00 34.00 123 ALA A N 1
ATOM 748 C CA . ALA A 1 123 ? 163.482 146.286 153.989 1.00 34.00 123 ALA A CA 1
ATOM 749 C C . ALA A 1 123 ? 162.200 145.491 153.792 1.00 34.00 123 ALA A C 1
ATOM 750 O O . ALA A 1 123 ? 161.336 145.883 153.002 1.00 34.00 123 ALA A O 1
ATOM 752 N N . ILE A 1 124 ? 162.045 144.383 154.519 1.00 35.18 124 ILE A N 1
ATOM 753 C CA . ILE A 1 124 ? 160.834 143.579 154.386 1.00 35.18 124 ILE A CA 1
ATOM 754 C C . ILE A 1 124 ? 159.630 144.304 154.981 1.00 35.18 124 ILE A C 1
ATOM 755 O O . ILE A 1 124 ? 158.499 144.138 154.505 1.00 35.18 124 ILE A O 1
ATOM 760 N N . GLN A 1 125 ? 159.837 145.108 156.026 1.00 36.11 125 GLN A N 1
ATOM 761 C CA . GLN A 1 125 ? 158.742 145.921 156.549 1.00 36.11 125 GLN A CA 1
ATOM 762 C C . GLN A 1 125 ? 158.260 146.928 155.511 1.00 36.11 125 GLN A C 1
ATOM 763 O O . GLN A 1 125 ? 157.051 147.107 155.317 1.00 36.11 125 GLN A O 1
ATOM 769 N N . PHE A 1 126 ? 159.192 147.587 154.821 1.00 36.51 126 PHE A N 1
ATOM 770 C CA . PHE A 1 126 ? 158.791 148.477 153.735 1.00 36.51 126 PHE A CA 1
ATOM 771 C C . PHE A 1 126 ? 158.178 147.699 152.577 1.00 36.51 126 PHE A C 1
ATOM 772 O O . PHE A 1 126 ? 157.314 148.224 151.866 1.00 36.51 126 PHE A O 1
ATOM 780 N N . LEU A 1 127 ? 158.607 146.452 152.377 1.00 31.50 127 LEU A N 1
ATOM 781 C CA . LEU A 1 127 ? 157.984 145.585 151.381 1.00 31.50 127 LEU A CA 1
ATOM 782 C C . LEU A 1 127 ? 156.517 145.343 151.701 1.00 31.50 127 LEU A C 1
ATOM 783 O O . LEU A 1 127 ? 155.662 145.392 150.810 1.00 31.50 127 LEU A O 1
ATOM 788 N N . GLU A 1 128 ? 156.212 145.058 152.967 1.00 34.53 128 GLU A N 1
ATOM 789 C CA . GLU A 1 128 ? 154.821 144.869 153.366 1.00 34.53 128 GLU A CA 1
ATOM 790 C C . GLU A 1 128 ? 154.051 146.182 153.319 1.00 34.53 128 GLU A C 1
ATOM 791 O O . GLU A 1 128 ? 152.847 146.183 153.048 1.00 34.53 128 GLU A O 1
ATOM 797 N N . PHE A 1 129 ? 154.730 147.304 153.562 1.00 34.85 129 PHE A N 1
ATOM 798 C CA . PHE A 1 129 ? 154.124 148.614 153.335 1.00 34.85 129 PHE A CA 1
ATOM 799 C C . PHE A 1 129 ? 153.715 148.775 151.872 1.00 34.85 129 PHE A C 1
ATOM 800 O O . PHE A 1 129 ? 152.617 149.262 151.570 1.00 34.85 129 PHE A O 1
ATOM 808 N N . PHE A 1 130 ? 154.587 148.363 150.950 1.00 30.44 130 PHE A N 1
ATOM 809 C CA . PHE A 1 130 ? 154.272 148.480 149.531 1.00 30.44 130 PHE A CA 1
ATOM 810 C C . PHE A 1 130 ? 153.169 147.508 149.135 1.00 30.44 130 PHE A C 1
ATOM 811 O O . PHE A 1 130 ? 152.323 147.821 148.291 1.00 30.44 130 PHE A O 1
ATOM 819 N N . TYR A 1 131 ? 153.151 146.325 149.745 1.00 33.60 131 TYR A N 1
ATOM 820 C CA . TYR A 1 131 ? 152.041 145.405 149.526 1.00 33.60 131 TYR A CA 1
ATOM 821 C C . TYR A 1 131 ? 150.733 146.009 150.024 1.00 33.60 131 TYR A C 1
ATOM 822 O O . TYR A 1 131 ? 149.674 145.815 149.419 1.00 33.60 131 TYR A O 1
ATOM 831 N N . GLY A 1 132 ? 150.791 146.749 151.127 1.00 34.51 132 GLY A N 1
ATOM 832 C CA . GLY A 1 132 ? 149.631 147.446 151.642 1.00 34.51 132 GLY A CA 1
ATOM 833 C C . GLY A 1 132 ? 149.120 148.530 150.718 1.00 34.51 132 GLY A C 1
ATOM 834 O O . GLY A 1 132 ? 147.911 148.641 150.506 1.00 34.51 132 GLY A O 1
ATOM 835 N N . ILE A 1 133 ? 150.024 149.348 150.171 1.00 35.53 133 ILE A N 1
ATOM 836 C CA . ILE A 1 133 ? 149.588 150.366 149.213 1.00 35.53 133 ILE A CA 1
ATOM 837 C C . ILE A 1 133 ? 149.092 149.714 147.928 1.00 35.53 133 ILE A C 1
ATOM 838 O O . ILE A 1 133 ? 148.251 150.281 147.219 1.00 35.53 133 ILE A O 1
ATOM 843 N N . ALA A 1 134 ? 149.582 148.514 147.611 1.00 33.23 134 ALA A N 1
ATOM 844 C CA . ALA A 1 134 ? 149.047 147.780 146.468 1.00 33.23 134 ALA A CA 1
ATOM 845 C C . ALA A 1 134 ? 147.622 147.308 146.734 1.00 33.23 134 ALA A C 1
ATOM 846 O O . ALA A 1 134 ? 146.735 147.471 145.889 1.00 33.23 134 ALA A O 1
ATOM 848 N N . THR A 1 135 ? 147.387 146.722 147.908 1.00 34.68 135 THR A N 1
ATOM 849 C CA . THR A 1 135 ? 146.088 146.132 148.215 1.00 34.68 135 THR A CA 1
ATOM 850 C C . THR A 1 135 ? 145.030 147.188 148.520 1.00 34.68 135 THR A C 1
ATOM 851 O O . THR A 1 135 ? 143.845 146.967 148.248 1.00 34.68 135 THR A O 1
ATOM 855 N N . ALA A 1 136 ? 145.431 148.345 149.055 1.00 39.46 136 ALA A N 1
ATOM 856 C CA . ALA A 1 136 ? 144.473 149.396 149.381 1.00 39.46 136 ALA A CA 1
ATOM 857 C C . ALA A 1 136 ? 143.780 149.960 148.151 1.00 39.46 136 ALA A C 1
ATOM 858 O O . ALA A 1 136 ? 142.719 150.579 148.281 1.00 39.46 136 ALA A O 1
ATOM 860 N N . THR A 1 137 ? 144.351 149.757 146.969 1.00 39.94 137 THR A N 1
ATOM 861 C CA . THR A 1 137 ? 143.814 150.284 145.725 1.00 39.94 137 THR A CA 1
ATOM 862 C C . THR A 1 137 ? 142.928 149.289 144.986 1.00 39.94 137 THR A C 1
ATOM 863 O O . THR A 1 137 ? 142.552 149.549 143.839 1.00 39.94 137 THR A O 1
ATOM 867 N N . GLU A 1 138 ? 142.589 148.156 145.605 1.00 44.07 138 GLU A N 1
ATOM 868 C CA . GLU A 1 138 ? 141.635 147.244 144.984 1.00 44.07 138 GLU A CA 1
ATOM 869 C C . GLU A 1 138 ? 140.259 147.887 144.866 1.00 44.07 138 GLU A C 1
ATOM 870 O O . GLU A 1 138 ? 139.556 147.686 143.868 1.00 44.07 138 GLU A O 1
ATOM 876 N N . ILE A 1 139 ? 139.858 148.666 145.873 1.00 47.55 139 ILE A N 1
ATOM 877 C CA . ILE A 1 139 ? 138.597 149.397 145.790 1.00 47.55 139 ILE A CA 1
ATOM 878 C C . ILE A 1 139 ? 138.639 150.389 144.636 1.00 47.55 139 ILE A C 1
ATOM 879 O O . ILE A 1 139 ? 137.652 150.568 143.912 1.00 47.55 139 ILE A O 1
ATOM 884 N N . ALA A 1 140 ? 139.786 151.040 144.440 1.00 47.96 140 ALA A N 1
ATOM 885 C CA . ALA A 1 140 ? 139.949 151.944 143.309 1.00 47.96 140 ALA A CA 1
ATOM 886 C C . ALA A 1 140 ? 139.845 151.199 141.986 1.00 47.96 140 ALA A C 1
ATOM 887 O O . ALA A 1 140 ? 139.223 151.686 141.037 1.00 47.96 140 ALA A O 1
ATOM 889 N N . TYR A 1 141 ? 140.457 150.017 141.905 1.00 46.48 141 TYR A N 1
ATOM 890 C CA . TYR A 1 141 ? 140.392 149.224 140.681 1.00 46.48 141 TYR A CA 1
ATOM 891 C C . TYR A 1 141 ? 138.960 148.811 140.364 1.00 46.48 141 TYR A C 1
ATOM 892 O O . TYR A 1 141 ? 138.534 148.865 139.205 1.00 46.48 141 TYR A O 1
ATOM 901 N N . TYR A 1 142 ? 138.202 148.398 141.379 1.00 48.15 142 TYR A N 1
ATOM 902 C CA . TYR A 1 142 ? 136.824 147.978 141.145 1.00 48.15 142 TYR A CA 1
ATOM 903 C C . TYR A 1 142 ? 135.869 149.150 140.942 1.00 48.15 142 TYR A C 1
ATOM 904 O O . TYR A 1 142 ? 134.794 148.957 140.366 1.00 48.15 142 TYR A O 1
ATOM 913 N N . SER A 1 143 ? 136.226 150.349 141.400 1.00 50.57 143 SER A N 1
ATOM 914 C CA . SER A 1 143 ? 135.441 151.540 141.105 1.00 50.57 143 SER A CA 1
ATOM 915 C C . SER A 1 143 ? 135.854 152.210 139.803 1.00 50.57 143 SER A C 1
ATOM 916 O O . SER A 1 143 ? 135.148 153.109 139.333 1.00 50.57 143 SER A O 1
ATOM 919 N N . TYR A 1 144 ? 136.989 151.806 139.228 1.00 50.54 144 TYR A N 1
ATOM 920 C CA . TYR A 1 144 ? 137.374 152.282 137.904 1.00 50.54 144 TYR A CA 1
ATOM 921 C C . TYR A 1 144 ? 136.340 151.884 136.861 1.00 50.54 144 TYR A C 1
ATOM 922 O O . TYR A 1 144 ? 136.108 152.615 135.891 1.00 50.54 144 TYR A O 1
ATOM 931 N N . ILE A 1 145 ? 135.702 150.729 137.052 1.00 51.97 145 ILE A N 1
ATOM 932 C CA . ILE A 1 145 ? 134.729 150.230 136.089 1.00 51.97 145 ILE A CA 1
ATOM 933 C C . ILE A 1 145 ? 133.489 151.117 136.051 1.00 51.97 145 ILE A C 1
ATOM 934 O O . ILE A 1 145 ? 132.901 151.325 134.984 1.00 51.97 145 ILE A O 1
ATOM 939 N N . TYR A 1 146 ? 133.084 151.665 137.200 1.00 57.73 146 TYR A N 1
ATOM 940 C CA . TYR A 1 146 ? 131.824 152.399 137.291 1.00 57.73 146 TYR A CA 1
ATOM 941 C C . TYR A 1 146 ? 131.807 153.643 136.410 1.00 57.73 146 TYR A C 1
ATOM 942 O O . TYR A 1 146 ? 130.732 154.090 135.994 1.00 57.73 146 TYR A O 1
ATOM 951 N N . SER A 1 147 ? 132.972 154.218 136.114 1.00 56.49 147 SER A N 1
ATOM 952 C CA . SER A 1 147 ? 133.044 155.460 135.358 1.00 56.49 147 SER A CA 1
ATOM 953 C C . SER A 1 147 ? 133.531 155.258 133.926 1.00 56.49 147 SER A C 1
ATOM 954 O O . SER A 1 147 ? 133.949 156.226 133.282 1.00 56.49 147 SER A O 1
ATOM 957 N N . VAL A 1 148 ? 133.493 154.028 133.414 1.00 55.15 148 VAL A N 1
ATOM 958 C CA . VAL A 1 148 ? 133.918 153.769 132.041 1.00 55.15 148 VAL A CA 1
ATOM 959 C C . VAL A 1 148 ? 132.886 152.923 131.305 1.00 55.15 148 VAL A C 1
ATOM 960 O O . VAL A 1 148 ? 132.929 152.814 130.075 1.00 55.15 148 VAL A O 1
ATOM 964 N N . VAL A 1 149 ? 131.952 152.321 132.039 1.00 57.46 149 VAL A N 1
ATOM 965 C CA . VAL A 1 149 ? 130.959 151.433 131.450 1.00 57.46 149 VAL A CA 1
ATOM 966 C C . VAL A 1 149 ? 129.571 152.031 131.648 1.00 57.46 149 VAL A C 1
ATOM 967 O O . VAL A 1 149 ? 129.387 153.029 132.345 1.00 57.46 149 VAL A O 1
ATOM 971 N N . ASP A 1 150 ? 128.588 151.396 131.015 1.00 61.07 150 ASP A N 1
ATOM 972 C CA . ASP A 1 150 ? 127.202 151.807 131.161 1.00 61.07 150 ASP A CA 1
ATOM 973 C C . ASP A 1 150 ? 126.669 151.412 132.536 1.00 61.07 150 ASP A C 1
ATOM 974 O O . ASP A 1 150 ? 127.175 150.496 133.191 1.00 61.07 150 ASP A O 1
ATOM 976 N N . LEU A 1 151 ? 125.632 152.129 132.973 1.00 63.48 151 LEU A N 1
ATOM 977 C CA . LEU A 1 151 ? 125.037 151.854 134.277 1.00 63.48 151 LEU A CA 1
ATOM 978 C C . LEU A 1 151 ? 124.380 150.478 134.315 1.00 63.48 151 LEU A C 1
ATOM 979 O O . LEU A 1 151 ? 124.490 149.761 135.316 1.00 63.48 151 LEU A O 1
ATOM 981 N N . GLY A 1 152 ? 123.690 150.096 133.238 1.00 63.31 152 GLY A N 1
ATOM 982 C CA . GLY A 1 152 ? 122.971 148.834 133.235 1.00 63.31 152 GLY A CA 1
ATOM 983 C C . GLY A 1 152 ? 123.870 147.615 133.272 1.00 63.31 152 GLY A C 1
ATOM 984 O O . GLY A 1 152 ? 123.534 146.613 133.910 1.00 63.31 152 GLY A O 1
ATOM 985 N N . MET A 1 153 ? 125.014 147.677 132.599 1.00 61.13 153 MET A N 1
ATOM 986 C CA . MET A 1 153 ? 125.924 146.544 132.503 1.00 61.13 153 MET A CA 1
ATOM 987 C C . MET A 1 153 ? 126.989 146.540 133.590 1.00 61.13 153 MET A C 1
ATOM 988 O O . MET A 1 153 ? 127.883 145.684 133.555 1.00 61.13 153 MET A O 1
ATOM 990 N N . TYR A 1 154 ? 126.921 147.480 134.538 1.00 57.35 154 TYR A N 1
ATOM 991 C CA . TYR A 1 154 ? 127.968 147.603 135.548 1.00 57.35 154 TYR A CA 1
ATOM 992 C C . TYR A 1 154 ? 128.059 146.352 136.410 1.00 57.35 154 TYR A C 1
ATOM 993 O O . TYR A 1 154 ? 129.159 145.872 136.703 1.00 57.35 154 TYR A O 1
ATOM 995 N N . GLN A 1 155 ? 126.913 145.807 136.822 1.00 57.42 155 GLN A N 1
ATOM 996 C CA . GLN A 1 155 ? 126.922 144.618 137.667 1.00 57.42 155 GLN A CA 1
ATOM 997 C C . GLN A 1 155 ? 127.543 143.431 136.939 1.00 57.42 155 GLN A C 1
ATOM 998 O O . GLN A 1 155 ? 128.374 142.707 137.502 1.00 57.42 155 GLN A O 1
ATOM 1000 N N . LYS A 1 156 ? 127.164 143.227 135.674 1.00 55.89 156 LYS A N 1
ATOM 1001 C CA . LYS A 1 156 ? 127.672 142.069 134.947 1.00 55.89 156 LYS A CA 1
ATOM 1002 C C . LYS A 1 156 ? 129.160 142.210 134.649 1.00 55.89 156 LYS A C 1
ATOM 1003 O O . LYS A 1 156 ? 129.908 141.230 134.747 1.00 55.89 156 LYS A O 1
ATOM 1009 N N . VAL A 1 157 ? 129.625 143.420 134.322 1.00 54.01 157 VAL A N 1
ATOM 1010 C CA . VAL A 1 157 ? 131.051 143.575 134.046 1.00 54.01 157 VAL A CA 1
ATOM 1011 C C . VAL A 1 157 ? 131.862 143.469 135.334 1.00 54.01 157 VAL A C 1
ATOM 1012 O O . VAL A 1 157 ? 132.979 142.939 135.332 1.00 54.01 157 VAL A O 1
ATOM 1016 N N . THR A 1 158 ? 131.316 143.951 136.456 1.00 51.49 158 THR A N 1
ATOM 1017 C CA . THR A 1 158 ? 132.000 143.793 137.734 1.00 51.49 158 THR A CA 1
ATOM 1018 C C . THR A 1 158 ? 132.111 142.325 138.116 1.00 51.49 158 THR A C 1
ATOM 1019 O O . THR A 1 158 ? 133.154 141.881 138.611 1.00 51.49 158 THR A O 1
ATOM 1023 N N . SER A 1 159 ? 131.044 141.554 137.891 1.00 50.22 159 SER A N 1
ATOM 1024 C CA . SER A 1 159 ? 131.105 140.120 138.149 1.00 50.22 159 SER A CA 1
ATOM 1025 C C . SER A 1 159 ? 132.110 139.441 137.229 1.00 50.22 159 SER A C 1
ATOM 1026 O O . SER A 1 159 ? 132.840 138.536 137.653 1.00 50.22 159 SER A O 1
ATOM 1029 N N . TYR A 1 160 ? 132.165 139.868 135.965 1.00 47.93 160 TYR A N 1
ATOM 1030 C CA . TYR A 1 160 ? 133.134 139.303 135.032 1.00 47.93 160 TYR A CA 1
ATOM 1031 C C . TYR A 1 160 ? 134.562 139.579 135.486 1.00 47.93 160 TYR A C 1
ATOM 1032 O O . TYR A 1 160 ? 135.423 138.698 135.419 1.00 47.93 160 TYR A O 1
ATOM 1034 N N . CYS A 1 161 ? 134.827 140.793 135.969 1.00 46.62 161 CYS A N 1
ATOM 1035 C CA . CYS A 1 161 ? 136.174 141.127 136.425 1.00 46.62 161 CYS A CA 1
ATOM 1036 C C . CYS A 1 161 ? 136.525 140.399 137.720 1.00 46.62 161 CYS A C 1
ATOM 1037 O O . CYS A 1 161 ? 137.676 139.985 137.912 1.00 46.62 161 CYS A O 1
ATOM 1040 N N . ARG A 1 162 ? 135.553 140.238 138.622 1.00 43.62 162 ARG A N 1
ATOM 1041 C CA . ARG A 1 162 ? 135.794 139.457 139.832 1.00 43.62 162 ARG A CA 1
ATOM 1042 C C . ARG A 1 162 ? 136.120 138.009 139.491 1.00 43.62 162 ARG A C 1
ATOM 1043 O O . ARG A 1 162 ? 137.047 137.416 140.061 1.00 43.62 162 ARG A O 1
ATOM 1051 N N . SER A 1 163 ? 135.375 137.427 138.549 1.00 40.41 163 SER A N 1
ATOM 1052 C CA . SER A 1 163 ? 135.692 136.083 138.087 1.00 40.41 163 SER A CA 1
ATOM 1053 C C . SER A 1 163 ? 137.053 136.036 137.410 1.00 40.41 163 SER A C 1
ATOM 1054 O O . SER A 1 163 ? 137.760 135.034 137.522 1.00 40.41 163 SER A O 1
ATOM 1057 N N . ALA A 1 164 ? 137.432 137.101 136.702 1.00 39.63 164 ALA A N 1
ATOM 1058 C CA . ALA A 1 164 ? 138.756 137.151 136.090 1.00 39.63 164 ALA A CA 1
ATOM 1059 C C . ALA A 1 164 ? 139.852 137.125 137.146 1.00 39.63 164 ALA A C 1
ATOM 1060 O O . ALA A 1 164 ? 140.856 136.420 136.992 1.00 39.63 164 ALA A O 1
ATOM 1062 N N . THR A 1 165 ? 139.676 137.886 138.228 1.00 38.28 165 THR A N 1
ATOM 1063 C CA . THR A 1 165 ? 140.645 137.848 139.321 1.00 38.28 165 THR A CA 1
ATOM 1064 C C . THR A 1 165 ? 140.711 136.462 139.950 1.00 38.28 165 THR A C 1
ATOM 1065 O O . THR A 1 165 ? 141.800 135.963 140.265 1.00 38.28 165 THR A O 1
ATOM 1069 N N . LEU A 1 166 ? 139.552 135.827 140.147 1.00 40.21 166 LEU A N 1
ATOM 1070 C CA . LEU A 1 166 ? 139.533 134.488 140.731 1.00 40.21 166 LEU A CA 1
ATOM 1071 C C . LEU A 1 166 ? 140.226 133.474 139.824 1.00 40.21 166 LEU A C 1
ATOM 1072 O O . LEU A 1 166 ? 140.990 132.624 140.300 1.00 40.21 166 LEU A O 1
ATOM 1077 N N . VAL A 1 167 ? 139.980 133.555 138.513 1.00 37.68 167 VAL A N 1
ATOM 1078 C CA . VAL A 1 167 ? 140.650 132.674 137.558 1.00 37.68 167 VAL A CA 1
ATOM 1079 C C . VAL A 1 167 ? 142.151 132.919 137.563 1.00 37.68 167 VAL A C 1
ATOM 1080 O O . VAL A 1 167 ? 142.945 131.974 137.509 1.00 37.68 167 VAL A O 1
ATOM 1084 N N . GLY A 1 168 ? 142.565 134.182 137.614 1.00 34.38 168 GLY A N 1
ATOM 1085 C CA . GLY A 1 168 ? 143.975 134.505 137.656 1.00 34.38 168 GLY A CA 1
ATOM 1086 C C . GLY A 1 168 ? 144.665 133.927 138.870 1.00 34.38 168 GLY A C 1
ATOM 1087 O O . GLY A 1 168 ? 145.743 133.331 138.761 1.00 34.38 168 GLY A O 1
ATOM 1088 N N . PHE A 1 169 ? 144.041 134.083 140.039 1.00 35.05 169 PHE A N 1
ATOM 1089 C CA . PHE A 1 169 ? 144.649 133.551 141.252 1.00 35.05 169 PHE A CA 1
ATOM 1090 C C . PHE A 1 169 ? 144.663 132.029 141.245 1.00 35.05 169 PHE A C 1
ATOM 1091 O O . PHE A 1 169 ? 145.644 131.422 141.685 1.00 35.05 169 PHE A O 1
ATOM 1099 N N . THR A 1 170 ? 143.603 131.394 140.735 1.00 39.68 170 THR A N 1
ATOM 1100 C CA . THR A 1 170 ? 143.597 129.937 140.635 1.00 39.68 170 THR A CA 1
ATOM 1101 C C . THR A 1 170 ? 144.671 129.432 139.679 1.00 39.68 170 THR A C 1
ATOM 1102 O O . THR A 1 170 ? 145.344 128.435 139.973 1.00 39.68 170 THR A O 1
ATOM 1106 N N . VAL A 1 171 ? 144.846 130.104 138.540 1.00 38.45 171 VAL A N 1
ATOM 1107 C CA . VAL A 1 171 ? 145.867 129.721 137.573 1.00 38.45 171 VAL A CA 1
ATOM 1108 C C . VAL A 1 171 ? 147.259 129.883 138.166 1.00 38.45 171 VAL A C 1
ATOM 1109 O O . VAL A 1 171 ? 148.109 128.999 138.025 1.00 38.45 171 VAL A O 1
ATOM 1113 N N . GLY A 1 172 ? 147.513 131.004 138.843 1.00 35.19 172 GLY A N 1
ATOM 1114 C CA . GLY A 1 172 ? 148.799 131.179 139.496 1.00 35.19 172 GLY A CA 1
ATOM 1115 C C . GLY A 1 172 ? 149.045 130.143 140.575 1.00 35.19 172 GLY A C 1
ATOM 1116 O O . GLY A 1 172 ? 150.156 129.623 140.711 1.00 35.19 172 GLY A O 1
ATOM 1117 N N . SER A 1 173 ? 148.006 129.813 141.343 1.00 39.90 173 SER A N 1
ATOM 1118 C CA . SER A 1 173 ? 148.139 128.828 142.409 1.00 39.90 173 SER A CA 1
ATOM 1119 C C . SER A 1 173 ? 148.487 127.452 141.851 1.00 39.90 173 SER A C 1
ATOM 1120 O O . SER A 1 173 ? 149.414 126.790 142.335 1.00 39.90 173 SER A O 1
ATOM 1123 N N . VAL A 1 174 ? 147.761 127.008 140.820 1.00 41.41 174 VAL A N 1
ATOM 1124 C CA . VAL A 1 174 ? 148.052 125.692 140.254 1.00 41.41 174 VAL A CA 1
ATOM 1125 C C . VAL A 1 174 ? 149.393 125.693 139.529 1.00 41.41 174 VAL A C 1
ATOM 1126 O O . VAL A 1 174 ? 150.103 124.681 139.537 1.00 41.41 174 VAL A O 1
ATOM 1130 N N . LEU A 1 175 ? 149.775 126.812 138.904 1.00 40.66 175 LEU A N 1
ATOM 1131 C CA . LEU A 1 175 ? 151.085 126.894 138.265 1.00 40.66 175 LEU A CA 1
ATOM 1132 C C . LEU A 1 175 ? 152.198 126.754 139.294 1.00 40.66 175 LEU A C 1
ATOM 1133 O O . LEU A 1 175 ? 153.155 125.998 139.091 1.00 40.66 175 LEU A O 1
ATOM 1138 N N . GLY A 1 176 ? 152.083 127.473 140.413 1.00 40.81 176 GLY A N 1
ATOM 1139 C CA . GLY A 1 176 ? 153.081 127.351 141.462 1.00 40.81 176 GLY A CA 1
ATOM 1140 C C . GLY A 1 176 ? 153.131 125.957 142.055 1.00 40.81 176 GLY A C 1
ATOM 1141 O O . GLY A 1 176 ? 154.212 125.421 142.316 1.00 40.81 176 GLY A O 1
ATOM 1142 N N . GLN A 1 177 ? 151.960 125.348 142.267 1.00 43.39 177 GLN A N 1
ATOM 1143 C CA . GLN A 1 177 ? 151.917 123.994 142.809 1.00 43.39 177 GLN A CA 1
ATOM 1144 C C . GLN A 1 177 ? 152.572 122.997 141.862 1.00 43.39 177 GLN A C 1
ATOM 1145 O O . GLN A 1 177 ? 153.336 122.128 142.297 1.00 43.39 177 GLN A O 1
ATOM 1147 N N . ILE A 1 178 ? 152.298 123.115 140.561 1.00 44.59 178 ILE A N 1
ATOM 1148 C CA . ILE A 1 178 ? 152.880 122.193 139.593 1.00 44.59 178 ILE A CA 1
ATOM 1149 C C . ILE A 1 178 ? 154.383 122.410 139.480 1.00 44.59 178 ILE A C 1
ATOM 1150 O O . ILE A 1 178 ? 155.153 121.452 139.341 1.00 44.59 178 ILE A O 1
ATOM 1152 N N . LEU A 1 179 ? 154.828 123.668 139.538 1.00 46.62 179 LEU A N 1
ATOM 1153 C CA . LEU A 1 179 ? 156.247 123.968 139.401 1.00 46.62 179 LEU A CA 1
ATOM 1154 C C . LEU A 1 179 ? 157.054 123.607 140.640 1.00 46.62 179 LEU A C 1
ATOM 1155 O O . LEU A 1 179 ? 158.252 123.331 140.520 1.00 46.62 179 LEU A O 1
ATOM 1157 N N . VAL A 1 180 ? 156.437 123.599 141.822 1.00 47.54 180 VAL A N 1
ATOM 1158 C CA . VAL A 1 180 ? 157.169 123.291 143.044 1.00 47.54 180 VAL A CA 1
ATOM 1159 C C . VAL A 1 180 ? 157.003 121.843 143.497 1.00 47.54 180 VAL A C 1
ATOM 1160 O O . VAL A 1 180 ? 157.846 121.349 144.261 1.00 47.54 180 VAL A O 1
ATOM 1162 N N . SER A 1 181 ? 155.956 121.148 143.049 1.00 49.99 181 SER A N 1
ATOM 1163 C CA . SER A 1 181 ? 155.710 119.788 143.520 1.00 49.99 181 SER A CA 1
ATOM 1164 C C . SER A 1 181 ? 156.533 118.766 142.742 1.00 49.99 181 SER A C 1
ATOM 1165 O O . SER A 1 181 ? 157.370 118.060 143.315 1.00 49.99 181 SER A O 1
ATOM 1167 N N . VAL A 1 182 ? 156.310 118.675 141.432 1.00 51.00 182 VAL A N 1
ATOM 1168 C CA . VAL A 1 182 ? 156.977 117.678 140.612 1.00 51.00 182 VAL A CA 1
ATOM 1169 C C . VAL A 1 182 ? 158.105 118.268 139.772 1.00 51.00 182 VAL A C 1
ATOM 1170 O O . VAL A 1 182 ? 159.099 117.576 139.524 1.00 51.00 182 VAL A O 1
ATOM 1172 N N . ALA A 1 183 ? 157.985 119.521 139.328 1.00 51.66 183 ALA A N 1
ATOM 1173 C CA . ALA A 1 183 ? 159.048 120.132 138.541 1.00 51.66 183 ALA A CA 1
ATOM 1174 C C . ALA A 1 183 ? 160.278 120.450 139.378 1.00 51.66 183 ALA A C 1
ATOM 1175 O O . ALA A 1 183 ? 161.384 120.513 138.830 1.00 51.66 183 ALA A O 1
ATOM 1177 N N . GLY A 1 184 ? 160.115 120.642 140.682 1.00 52.32 184 GLY A N 1
ATOM 1178 C CA . GLY A 1 184 ? 161.236 120.985 141.538 1.00 52.32 184 GLY A CA 1
ATOM 1179 C C . GLY A 1 184 ? 161.844 122.336 141.236 1.00 52.32 184 GLY A C 1
ATOM 1180 O O . GLY A 1 184 ? 163.072 122.485 141.289 1.00 52.32 184 GLY A O 1
ATOM 1181 N N . TRP A 1 185 ? 161.016 123.326 140.918 1.00 50.42 185 TRP A N 1
ATOM 1182 C CA . TRP A 1 185 ? 161.492 124.669 140.623 1.00 50.42 185 TRP A CA 1
ATOM 1183 C C . TRP A 1 185 ? 161.604 125.463 141.917 1.00 50.42 185 TRP A C 1
ATOM 1184 O O . TRP A 1 185 ? 160.677 125.466 142.734 1.00 50.42 185 TRP A O 1
ATOM 1186 N N . SER A 1 186 ? 162.740 126.132 142.099 1.00 46.12 186 SER A N 1
ATOM 1187 C CA . SER A 1 186 ? 162.973 126.898 143.311 1.00 46.12 186 SER A CA 1
ATOM 1188 C C . SER A 1 186 ? 162.011 128.079 143.395 1.00 46.12 186 SER A C 1
ATOM 1189 O O . SER A 1 186 ? 161.487 128.565 142.389 1.00 46.12 186 SER A O 1
ATOM 1191 N N . LEU A 1 187 ? 161.778 128.538 144.625 1.00 43.53 187 LEU A N 1
ATOM 1192 C CA . LEU A 1 187 ? 160.831 129.624 144.845 1.00 43.53 187 LEU A CA 1
ATOM 1193 C C . LEU A 1 187 ? 161.341 130.957 144.313 1.00 43.53 187 LEU A C 1
ATOM 1194 O O . LEU A 1 187 ? 160.540 131.877 144.116 1.00 43.53 187 LEU A O 1
ATOM 1199 N N . PHE A 1 188 ? 162.647 131.081 144.068 1.00 38.48 188 PHE A N 1
ATOM 1200 C CA . PHE A 1 188 ? 163.179 132.305 143.477 1.00 38.48 188 PHE A CA 1
ATOM 1201 C C . PHE A 1 188 ? 162.685 132.487 142.046 1.00 38.48 188 PHE A C 1
ATOM 1202 O O . PHE A 1 188 ? 162.241 133.576 141.664 1.00 38.48 188 PHE A O 1
ATOM 1210 N N . SER A 1 189 ? 162.748 131.425 141.238 1.00 40.94 189 SER A N 1
ATOM 1211 C CA . SER A 1 189 ? 162.226 131.503 139.878 1.00 40.94 189 SER A CA 1
ATOM 1212 C C . SER A 1 189 ? 160.717 131.705 139.870 1.00 40.94 189 SER A C 1
ATOM 1213 O O . SER A 1 189 ? 160.189 132.403 138.998 1.00 40.94 189 SER A O 1
ATOM 1216 N N . LEU A 1 190 ? 160.011 131.108 140.829 1.00 37.03 190 LEU A N 1
ATOM 1217 C CA . LEU A 1 190 ? 158.574 131.330 140.936 1.00 37.03 190 LEU A CA 1
ATOM 1218 C C . LEU A 1 190 ? 158.273 132.787 141.271 1.00 37.03 190 LEU A C 1
ATOM 1219 O O . LEU A 1 190 ? 157.310 133.369 140.755 1.00 37.03 190 LEU A O 1
ATOM 1224 N N . ASN A 1 191 ? 159.095 133.396 142.125 1.00 35.71 191 ASN A N 1
ATOM 1225 C CA . ASN A 1 191 ? 158.955 134.821 142.399 1.00 35.71 191 ASN A CA 1
ATOM 1226 C C . ASN A 1 191 ? 159.259 135.656 141.163 1.00 35.71 191 ASN A C 1
ATOM 1227 O O . ASN A 1 191 ? 158.635 136.701 140.949 1.00 35.71 191 ASN A O 1
ATOM 1232 N N . VAL A 1 192 ? 160.219 135.216 140.348 1.00 34.82 192 VAL A N 1
ATOM 1233 C CA . VAL A 1 192 ? 160.482 135.889 139.077 1.00 34.82 192 VAL A CA 1
ATOM 1234 C C . VAL A 1 192 ? 159.253 135.819 138.178 1.00 34.82 192 VAL A C 1
ATOM 1235 O O . VAL A 1 192 ? 158.911 136.790 137.494 1.00 34.82 192 VAL A O 1
ATOM 1239 N N . ILE A 1 193 ? 158.575 134.669 138.161 1.00 33.16 193 ILE A N 1
ATOM 1240 C CA . ILE A 1 193 ? 157.335 134.538 137.393 1.00 33.16 193 ILE A CA 1
ATOM 1241 C C . ILE A 1 193 ? 156.273 135.493 137.922 1.00 33.16 193 ILE A C 1
ATOM 1242 O O . ILE A 1 193 ? 155.534 136.117 137.150 1.00 33.16 193 ILE A O 1
ATOM 1247 N N . SER A 1 194 ? 156.170 135.607 139.247 1.00 31.29 194 SER A N 1
ATOM 1248 C CA . SER A 1 194 ? 155.208 136.533 139.840 1.00 31.29 194 SER A CA 1
ATOM 1249 C C . SER A 1 194 ? 155.499 137.970 139.424 1.00 31.29 194 SER A C 1
ATOM 1250 O O . SER A 1 194 ? 154.582 138.726 139.071 1.00 31.29 194 SER A O 1
ATOM 1253 N N . LEU A 1 195 ? 156.776 138.360 139.456 1.00 32.00 195 LEU A N 1
ATOM 1254 C CA . LEU A 1 195 ? 157.163 139.703 139.032 1.00 32.00 195 LEU A CA 1
ATOM 1255 C C . LEU A 1 195 ? 156.889 139.916 137.549 1.00 32.00 195 LEU A C 1
ATOM 1256 O O . LEU A 1 195 ? 156.454 140.999 137.142 1.00 32.00 195 LEU A O 1
ATOM 1261 N N . THR A 1 196 ? 157.140 138.897 136.726 1.00 30.67 196 THR A N 1
ATOM 1262 C CA . THR A 1 196 ? 156.847 138.999 135.301 1.00 30.67 196 THR A CA 1
ATOM 1263 C C . THR A 1 196 ? 155.360 139.226 135.067 1.00 30.67 196 THR A C 1
ATOM 1264 O O . THR A 1 196 ? 154.967 140.076 134.259 1.00 30.67 196 THR A O 1
ATOM 1268 N N . CYS A 1 197 ? 154.517 138.478 135.780 1.00 31.51 197 CYS A N 1
ATOM 1269 C CA . CYS A 1 197 ? 153.076 138.616 135.600 1.00 31.51 197 CYS A CA 1
ATOM 1270 C C . CYS A 1 197 ? 152.581 139.980 136.067 1.00 31.51 197 CYS A C 1
ATOM 1271 O O . CYS A 1 197 ? 151.737 140.595 135.406 1.00 31.51 197 CYS A O 1
ATOM 1274 N N . VAL A 1 198 ? 153.099 140.482 137.191 1.00 32.43 198 VAL A N 1
ATOM 1275 C CA . VAL A 1 198 ? 152.641 141.796 137.639 1.00 32.43 198 VAL A CA 1
ATOM 1276 C C . VAL A 1 198 ? 153.179 142.904 136.734 1.00 32.43 198 VAL A C 1
ATOM 1277 O O . VAL A 1 198 ? 152.515 143.931 136.543 1.00 32.43 198 VAL A O 1
ATOM 1281 N N . SER A 1 199 ? 154.365 142.720 136.145 1.00 32.80 199 SER A N 1
ATOM 1282 C CA . SER A 1 199 ? 154.861 143.688 135.171 1.00 32.80 199 SER A CA 1
ATOM 1283 C C . SER A 1 199 ? 154.002 143.693 133.911 1.00 32.80 199 SER A C 1
ATOM 1284 O O . SER A 1 199 ? 153.715 144.759 133.350 1.00 32.80 199 SER A O 1
ATOM 1287 N N . VAL A 1 200 ? 153.591 142.509 133.449 1.00 30.80 200 VAL A N 1
ATOM 1288 C CA . VAL A 1 200 ? 152.661 142.421 132.326 1.00 30.80 200 VAL A CA 1
ATOM 1289 C C . VAL A 1 200 ? 151.349 143.108 132.677 1.00 30.80 200 VAL A C 1
ATOM 1290 O O . VAL A 1 200 ? 150.740 143.790 131.842 1.00 30.80 200 VAL A O 1
ATOM 1294 N N . ALA A 1 201 ? 150.898 142.944 133.921 1.00 33.24 201 ALA A N 1
ATOM 1295 C CA . ALA A 1 201 ? 149.692 143.626 134.373 1.00 33.24 201 ALA A CA 1
ATOM 1296 C C . ALA A 1 201 ? 149.855 145.137 134.313 1.00 33.24 201 ALA A C 1
ATOM 1297 O O . ALA A 1 201 ? 148.938 145.850 133.894 1.00 33.24 201 ALA A O 1
ATOM 1299 N N . PHE A 1 202 ? 151.012 145.645 134.741 1.00 32.28 202 PHE A N 1
ATOM 1300 C CA . PHE A 1 202 ? 151.266 147.082 134.665 1.00 32.28 202 PHE A CA 1
ATOM 1301 C C . PHE A 1 202 ? 151.265 147.564 133.219 1.00 32.28 202 P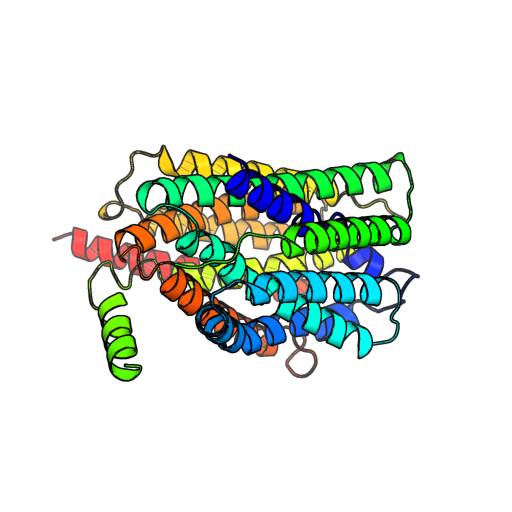HE A C 1
ATOM 1302 O O . PHE A 1 202 ? 150.712 148.628 132.909 1.00 32.28 202 PHE A O 1
ATOM 1310 N N . ALA A 1 203 ? 151.888 146.794 132.324 1.00 35.06 203 ALA A N 1
ATOM 1311 C CA . ALA A 1 203 ? 151.913 147.166 130.913 1.00 35.06 203 ALA A CA 1
ATOM 1312 C C . ALA A 1 203 ? 150.506 147.216 130.333 1.00 35.06 203 ALA A C 1
ATOM 1313 O O . ALA A 1 203 ? 150.180 148.113 129.548 1.00 35.06 203 ALA A O 1
ATOM 1315 N N . VAL A 1 204 ? 149.660 146.253 130.704 1.00 37.31 204 VAL A N 1
ATOM 1316 C CA . VAL A 1 204 ? 148.269 146.273 130.259 1.00 37.31 204 VAL A CA 1
ATOM 1317 C C . VAL A 1 204 ? 147.543 147.483 130.832 1.00 37.31 204 VAL A C 1
ATOM 1318 O O . VAL A 1 204 ? 146.775 148.154 130.133 1.00 37.31 204 VAL A O 1
ATOM 1322 N N . ALA A 1 205 ? 147.779 147.783 132.111 1.00 40.24 205 ALA A N 1
ATOM 1323 C CA . ALA A 1 205 ? 147.083 148.886 132.763 1.00 40.24 205 ALA A CA 1
ATOM 1324 C C . ALA A 1 205 ? 147.477 150.235 132.183 1.00 40.24 205 ALA A C 1
ATOM 1325 O O . ALA A 1 205 ? 146.689 151.185 132.246 1.00 40.24 205 ALA A O 1
ATOM 1327 N N . TRP A 1 206 ? 148.686 150.345 131.629 1.00 40.64 206 TRP A N 1
ATOM 1328 C CA . TRP A 1 206 ? 149.142 151.644 131.145 1.00 40.64 206 TRP A CA 1
ATOM 1329 C C . TRP A 1 206 ? 148.321 152.175 129.975 1.00 40.64 206 TRP A C 1
ATOM 1330 O O . TRP A 1 206 ? 148.333 153.387 129.736 1.00 40.64 206 TRP A O 1
ATOM 1341 N N . PHE A 1 207 ? 147.610 151.318 129.242 1.00 45.34 207 PHE A N 1
ATOM 1342 C CA . PHE A 1 207 ? 146.863 151.773 128.073 1.00 45.34 207 PHE A CA 1
ATOM 1343 C C . PHE A 1 207 ? 145.356 151.625 128.294 1.00 45.34 207 PHE A C 1
ATOM 1344 O O . PHE A 1 207 ? 144.575 151.633 127.339 1.00 45.34 207 PHE A O 1
ATOM 1352 N N . LEU A 1 208 ? 144.930 151.531 129.548 1.00 43.45 208 LEU A N 1
ATOM 1353 C CA . LEU A 1 208 ? 143.508 151.506 129.849 1.00 43.45 208 LEU A CA 1
ATOM 1354 C C . LEU A 1 208 ? 142.853 152.803 129.379 1.00 43.45 208 LEU A C 1
ATOM 1355 O O . LEU A 1 208 ? 143.456 153.877 129.490 1.00 43.45 208 LEU A O 1
ATOM 1360 N N . PRO A 1 209 ? 141.643 152.741 128.827 1.00 46.33 209 PRO A N 1
ATOM 1361 C CA . PRO A 1 209 ? 140.960 153.973 128.418 1.00 46.33 209 PRO A CA 1
ATOM 1362 C C . PRO A 1 209 ? 140.678 154.865 129.616 1.00 46.33 209 PRO A C 1
ATOM 1363 O O . PRO A 1 209 ? 140.327 154.390 130.698 1.00 46.33 209 PRO A O 1
ATOM 1367 N N . MET A 1 210 ? 140.833 156.169 129.413 1.00 53.44 210 MET A N 1
ATOM 1368 C CA . MET A 1 210 ? 140.662 157.091 130.521 1.00 53.44 210 MET A CA 1
ATOM 1369 C C . MET A 1 210 ? 139.183 157.262 130.861 1.00 53.44 210 MET A C 1
ATOM 1370 O O . MET A 1 210 ? 138.323 157.222 129.976 1.00 53.44 210 MET A O 1
ATOM 1375 N N . PRO A 1 211 ? 138.862 157.428 132.142 1.00 55.23 211 PRO A N 1
ATOM 1376 C CA . PRO A 1 211 ? 137.470 157.700 132.560 1.00 55.23 211 PRO A CA 1
ATOM 1377 C C . PRO A 1 211 ? 137.058 159.147 132.303 1.00 55.23 211 PRO A C 1
ATOM 1378 O O . PRO A 1 211 ? 137.114 160.023 133.166 1.00 55.23 211 PRO A O 1
ATOM 1382 N N . GLN A 1 212 ? 136.641 159.409 131.062 1.00 61.63 212 GLN A N 1
ATOM 1383 C CA . GLN A 1 212 ? 136.146 160.736 130.715 1.00 61.63 212 GLN A CA 1
ATOM 1384 C C . GLN A 1 212 ? 134.899 161.087 131.513 1.00 61.63 212 GLN A C 1
ATOM 1385 O O . GLN A 1 212 ? 134.737 162.235 131.940 1.00 61.63 212 GLN A O 1
ATOM 1391 N N . LYS A 1 213 ? 134.016 160.118 131.727 1.00 63.95 213 LYS A N 1
ATOM 1392 C CA . LYS A 1 213 ? 132.835 160.326 132.553 1.00 63.95 213 LYS A CA 1
ATOM 1393 C C . LYS A 1 213 ? 133.161 160.053 134.016 1.00 63.95 213 LYS A C 1
ATOM 1394 O O . LYS A 1 213 ? 134.285 159.676 134.349 1.00 63.95 213 LYS A O 1
ATOM 1396 N N . VAL A 1 278 ? 129.587 169.773 152.474 1.00 116.24 278 VAL A N 1
ATOM 1397 C CA . VAL A 1 278 ? 129.560 168.519 151.733 1.00 116.24 278 VAL A CA 1
ATOM 1398 C C . VAL A 1 278 ? 129.981 167.366 152.635 1.00 116.24 278 VAL A C 1
ATOM 1399 O O . VAL A 1 278 ? 129.326 166.326 152.669 1.00 116.24 278 VAL A O 1
ATOM 1401 N N . LEU A 1 279 ? 131.087 167.559 153.360 1.00 116.79 279 LEU A N 1
ATOM 1402 C CA . LEU A 1 279 ? 131.562 166.525 154.275 1.00 116.79 279 LEU A CA 1
ATOM 1403 C C . LEU A 1 279 ? 130.562 166.280 155.398 1.00 116.79 279 LEU A C 1
ATOM 1404 O O . LEU A 1 279 ? 130.308 165.130 155.773 1.00 116.79 279 LEU A O 1
ATOM 1406 N N . LYS A 1 280 ? 129.995 167.352 155.956 1.00 116.96 280 LYS A N 1
ATOM 1407 C CA . LYS A 1 280 ? 128.947 167.196 156.960 1.00 116.96 280 LYS A CA 1
ATOM 1408 C C . LYS A 1 280 ? 127.699 166.562 156.357 1.00 116.96 280 LYS A C 1
ATOM 1409 O O . LYS A 1 280 ? 127.063 165.709 156.987 1.00 116.96 280 LYS A O 1
ATOM 1411 N N . VAL A 1 281 ? 127.333 166.969 155.139 1.00 116.64 281 VAL A N 1
ATOM 1412 C CA . VAL A 1 281 ? 126.169 166.391 154.476 1.00 116.64 281 VAL A CA 1
ATOM 1413 C C . VAL A 1 281 ? 126.412 164.922 154.149 1.00 116.64 281 VAL A C 1
ATOM 1414 O O . VAL A 1 281 ? 125.517 164.082 154.305 1.00 116.64 281 VAL A O 1
ATOM 1416 N N . LEU A 1 282 ? 127.617 164.591 153.676 1.00 115.93 282 LEU A N 1
ATOM 1417 C CA . LEU A 1 282 ? 127.957 163.193 153.431 1.00 115.93 282 LEU A CA 1
ATOM 1418 C C . LEU A 1 282 ? 127.944 162.393 154.726 1.00 115.93 282 LEU A C 1
ATOM 1419 O O . LEU A 1 282 ? 127.470 161.252 154.756 1.00 115.93 282 LEU A O 1
ATOM 1421 N N . TRP A 1 283 ? 128.467 162.976 155.808 1.00 115.08 283 TRP A N 1
ATOM 1422 C CA . TRP A 1 283 ? 128.368 162.334 157.114 1.00 115.08 283 TRP A CA 1
ATOM 1423 C C . TRP A 1 283 ? 126.916 162.235 157.564 1.00 115.08 283 TRP A C 1
ATOM 1424 O O . TRP A 1 283 ? 126.514 161.238 158.176 1.00 115.08 283 TRP A O 1
ATOM 1426 N N . ASN A 1 284 ? 126.117 163.267 157.279 1.00 115.90 284 ASN A N 1
ATOM 1427 C CA . ASN A 1 284 ? 124.683 163.184 157.536 1.00 115.90 284 ASN A CA 1
ATOM 1428 C C . ASN A 1 284 ? 124.040 162.096 156.686 1.00 115.90 284 ASN A C 1
ATOM 1429 O O . ASN A 1 284 ? 123.170 161.358 157.162 1.00 115.90 284 ASN A O 1
ATOM 1431 N N . ASP A 1 285 ? 124.451 161.988 155.419 1.00 112.49 285 ASP A N 1
ATOM 1432 C CA . ASP A 1 285 ? 124.005 160.874 154.590 1.00 112.49 285 ASP A CA 1
ATOM 1433 C C . ASP A 1 285 ? 124.568 159.551 155.088 1.00 112.49 285 ASP A C 1
ATOM 1434 O O . ASP A 1 285 ? 123.904 158.514 154.976 1.00 112.49 285 ASP A O 1
ATOM 1436 N N . PHE A 1 286 ? 125.789 159.564 155.630 1.00 112.88 286 PHE A N 1
ATOM 1437 C CA . PHE A 1 286 ? 126.332 158.364 156.258 1.00 112.88 286 PHE A CA 1
ATOM 1438 C C . PHE A 1 286 ? 125.507 157.966 157.474 1.00 112.88 286 PHE A C 1
ATOM 1439 O O . PHE A 1 286 ? 125.343 156.774 157.761 1.00 112.88 286 PHE A O 1
ATOM 1441 N N . LEU A 1 287 ? 124.990 158.953 158.211 1.00 111.08 287 LEU A N 1
ATOM 1442 C CA . LEU A 1 287 ? 124.043 158.656 159.281 1.00 111.08 287 LEU A CA 1
ATOM 1443 C C . LEU A 1 287 ? 122.772 158.031 158.723 1.00 111.08 287 LEU A C 1
ATOM 1444 O O . LEU A 1 287 ? 122.228 157.084 159.303 1.00 111.08 287 LEU A O 1
ATOM 1446 N N . MET A 1 288 ? 122.286 158.546 157.590 1.00 109.22 288 MET A N 1
ATOM 1447 C CA . MET A 1 288 ? 121.127 157.957 156.932 1.00 109.22 288 MET A CA 1
ATOM 1448 C C . MET A 1 288 ? 121.431 156.585 156.346 1.00 109.22 288 MET A C 1
ATOM 1449 O O . MET A 1 288 ? 120.500 155.808 156.107 1.00 109.22 288 MET A O 1
ATOM 1451 N N . CYS A 1 289 ? 122.707 156.271 156.110 1.00 104.91 289 CYS A N 1
ATOM 1452 C CA . CYS A 1 289 ? 123.075 154.936 155.654 1.00 104.91 289 CYS A CA 1
ATOM 1453 C C . CYS A 1 289 ? 122.822 153.878 156.718 1.00 104.91 289 CYS A C 1
ATOM 1454 O O . CYS A 1 289 ? 122.817 152.684 156.399 1.00 104.91 289 CYS A O 1
ATOM 1456 N N . TYR A 1 290 ? 122.620 154.289 157.972 1.00 99.13 290 TYR A N 1
ATOM 1457 C CA . TYR A 1 290 ? 122.269 153.374 159.049 1.00 99.13 290 TYR A CA 1
ATOM 1458 C C . TYR A 1 290 ? 121.060 153.852 159.844 1.00 99.13 290 TYR A C 1
ATOM 1459 O O . TYR A 1 290 ? 120.782 153.299 160.915 1.00 99.13 290 TYR A O 1
ATOM 1461 N N . SER A 1 291 ? 120.334 154.854 159.356 1.00 101.21 291 SER A N 1
ATOM 1462 C CA . SER A 1 291 ? 119.171 155.388 160.067 1.00 101.21 291 SER A CA 1
ATOM 1463 C C . SER A 1 291 ? 117.886 154.679 159.654 1.00 101.21 291 SER A C 1
ATOM 1464 O O . SER A 1 291 ? 116.888 155.304 159.298 1.00 101.21 291 SER A O 1
ATOM 1466 N N . SER A 1 292 ? 117.911 153.350 159.709 1.00 95.09 292 SER A N 1
ATOM 1467 C CA . SER A 1 292 ? 116.744 152.534 159.405 1.00 95.09 292 SER A CA 1
ATOM 1468 C C . SER A 1 292 ? 116.965 151.154 160.006 1.00 95.09 292 SER A C 1
ATOM 1469 O O . SER A 1 292 ? 118.071 150.810 160.431 1.00 95.09 292 SER A O 1
ATOM 1471 N N . ARG A 1 293 ? 115.888 150.370 160.049 1.00 88.78 293 ARG A N 1
ATOM 1472 C CA . ARG A 1 293 ? 115.977 149.021 160.605 1.00 88.78 293 ARG A CA 1
ATOM 1473 C C . ARG A 1 293 ? 116.947 148.137 159.837 1.00 88.78 293 ARG A C 1
ATOM 1474 O O . ARG A 1 293 ? 117.806 147.501 160.472 1.00 88.78 293 ARG A O 1
ATOM 1476 N N . PRO A 1 294 ? 116.885 148.047 158.508 1.00 83.76 294 PRO A N 1
ATOM 1477 C CA . PRO A 1 294 ? 117.823 147.174 157.790 1.00 83.76 294 PRO A CA 1
ATOM 1478 C C . PRO A 1 294 ? 119.078 147.907 157.343 1.00 83.76 294 PRO A C 1
ATOM 1479 O O . PRO A 1 294 ? 120.057 147.277 156.931 1.00 83.76 294 PRO A O 1
ATOM 1481 N N . LEU A 1 295 ? 119.056 149.240 157.413 1.00 87.33 295 LEU A N 1
ATOM 1482 C CA . LEU A 1 295 ? 120.204 150.025 156.966 1.00 87.33 295 LEU A CA 1
ATOM 1483 C C . LEU A 1 295 ? 121.435 149.747 157.819 1.00 87.33 295 LEU A C 1
ATOM 1484 O O . LEU A 1 295 ? 122.546 149.615 157.292 1.00 87.33 295 LEU A O 1
ATOM 1486 N N . LEU A 1 296 ? 121.259 149.658 159.138 1.00 84.90 296 LEU A N 1
ATOM 1487 C CA . LEU A 1 296 ? 122.379 149.328 160.014 1.00 84.90 296 LEU A CA 1
ATOM 1488 C C . LEU A 1 296 ? 122.762 147.858 159.893 1.00 84.90 296 LEU A C 1
ATOM 1489 O O . LEU A 1 296 ? 123.929 147.496 160.080 1.00 84.90 296 LEU A O 1
ATOM 1494 N N . CYS A 1 297 ? 121.795 147.001 159.581 1.00 75.15 297 CYS A N 1
ATOM 1495 C CA . CYS A 1 297 ? 122.018 145.563 159.617 1.00 75.15 297 CYS A CA 1
ATOM 1496 C C . CYS A 1 297 ? 123.017 145.121 158.554 1.00 75.15 297 CYS A C 1
ATOM 1497 O O . CYS A 1 297 ? 123.216 145.785 157.533 1.00 75.15 297 CYS A O 1
ATOM 1500 N N . TRP A 1 298 ? 123.689 144.009 158.855 1.00 68.37 298 TRP A N 1
ATOM 1501 C CA . TRP A 1 298 ? 124.675 143.320 158.027 1.00 68.37 298 TRP A CA 1
ATOM 1502 C C . TRP A 1 298 ? 125.980 144.101 157.914 1.00 68.37 298 TRP A C 1
ATOM 1503 O O . TRP A 1 298 ? 127.004 143.535 157.528 1.00 68.37 298 TRP A O 1
ATOM 1514 N N . SER A 1 299 ? 125.999 145.347 158.387 1.00 67.44 299 SER A N 1
ATOM 1515 C CA . SER A 1 299 ? 127.150 146.214 158.149 1.00 67.44 299 SER A CA 1
ATOM 1516 C C . SER A 1 299 ? 128.319 145.878 159.072 1.00 67.44 299 SER A C 1
ATOM 1517 O O . SER A 1 299 ? 129.420 145.552 158.609 1.00 67.44 299 SER A O 1
ATOM 1520 N N . VAL A 1 300 ? 128.102 145.970 160.387 1.00 61.49 300 VAL A N 1
ATOM 1521 C CA . VAL A 1 300 ? 129.191 145.720 161.325 1.00 61.49 300 VAL A CA 1
ATOM 1522 C C . VAL A 1 300 ? 129.607 144.257 161.289 1.00 61.49 300 VAL A C 1
ATOM 1523 O O . VAL A 1 300 ? 130.778 143.936 161.505 1.00 61.49 300 VAL A O 1
ATOM 1527 N N . TRP A 1 301 ? 128.670 143.351 161.009 1.00 61.72 301 TRP A N 1
ATOM 1528 C CA . TRP A 1 301 ? 129.033 141.947 160.829 1.00 61.72 301 TRP A CA 1
ATOM 1529 C C . TRP A 1 301 ? 129.819 141.704 159.543 1.00 61.72 301 TRP A C 1
ATOM 1530 O O . TRP A 1 301 ? 130.759 140.901 159.547 1.00 61.72 301 TRP A O 1
ATOM 1541 N N . TRP A 1 302 ? 129.503 142.406 158.448 1.00 56.51 302 TRP A N 1
ATOM 1542 C CA . TRP A 1 302 ? 130.385 142.332 157.288 1.00 56.51 302 TRP A CA 1
ATOM 1543 C C . TRP A 1 302 ? 131.783 142.807 157.643 1.00 56.51 302 TRP A C 1
ATOM 1544 O O . TRP A 1 302 ? 132.774 142.143 157.322 1.00 56.51 302 TRP A O 1
ATOM 1555 N N . ALA A 1 303 ? 131.876 143.945 158.333 1.00 56.33 303 ALA A N 1
ATOM 1556 C CA . ALA A 1 303 ? 133.181 144.504 158.671 1.00 56.33 303 ALA A CA 1
ATOM 1557 C C . ALA A 1 303 ? 133.965 143.568 159.583 1.00 56.33 303 ALA A C 1
ATOM 1558 O O . ALA A 1 303 ? 135.159 143.332 159.375 1.00 56.33 303 ALA A O 1
ATOM 1560 N N . LEU A 1 304 ? 133.301 143.006 160.590 1.00 53.13 304 LEU A N 1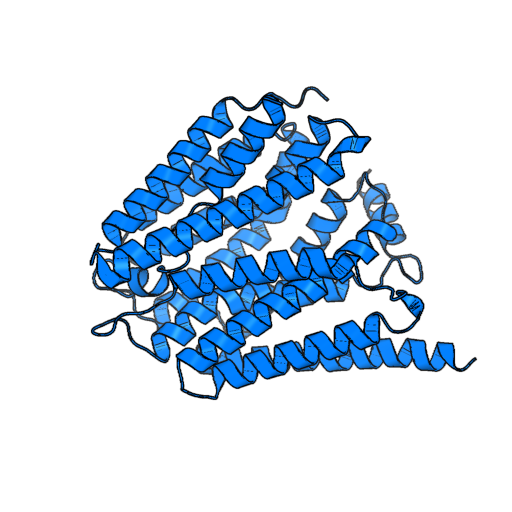
ATOM 1561 C CA . LEU A 1 304 ? 134.004 142.211 161.587 1.00 53.13 304 LEU A CA 1
ATOM 1562 C C . LEU A 1 304 ? 134.379 140.838 161.027 1.00 53.13 304 LEU A C 1
ATOM 1563 O O . LEU A 1 304 ? 135.461 140.312 161.321 1.00 53.13 304 LEU A O 1
ATOM 1568 N N . SER A 1 305 ? 133.512 140.250 160.195 1.00 51.70 305 SER A N 1
ATOM 1569 C CA . SER A 1 305 ? 133.875 139.021 159.497 1.00 51.70 305 SER A CA 1
ATOM 1570 C C . SER A 1 305 ? 135.028 139.252 158.525 1.00 51.70 305 SER A C 1
ATOM 1571 O O . SER A 1 305 ? 135.911 138.396 158.386 1.00 51.70 305 SER A O 1
ATOM 1574 N N . THR A 1 306 ? 135.036 140.399 157.836 1.00 50.73 306 THR A N 1
ATOM 1575 C CA . THR A 1 306 ? 136.165 140.736 156.976 1.00 50.73 306 THR A CA 1
ATOM 1576 C C . THR A 1 306 ? 137.444 140.878 157.788 1.00 50.73 306 THR A C 1
ATOM 1577 O O . THR A 1 306 ? 138.517 140.450 157.348 1.00 50.73 306 THR A O 1
ATOM 1581 N N . CYS A 1 307 ? 137.342 141.492 158.969 1.00 49.26 307 CYS A N 1
A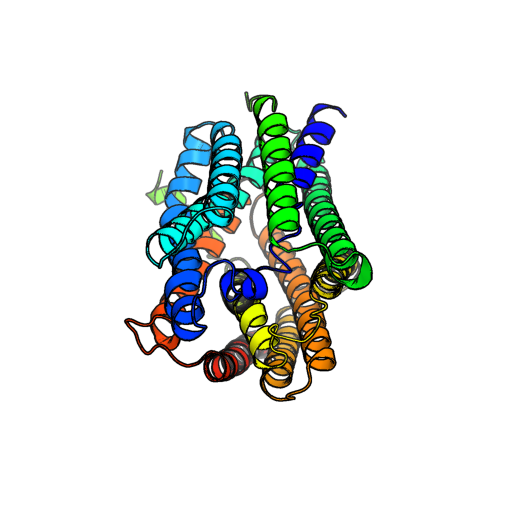TOM 1582 C CA . CYS A 1 307 ? 138.461 141.555 159.904 1.00 49.26 307 CYS A CA 1
ATOM 1583 C C . CYS A 1 307 ? 139.010 140.170 160.212 1.00 49.26 307 CYS A C 1
ATOM 1584 O O . CYS A 1 307 ? 140.221 139.924 160.106 1.00 49.26 307 CYS A O 1
ATOM 1587 N N . GLY A 1 308 ? 138.124 139.253 160.600 1.00 48.27 308 GLY A N 1
ATOM 1588 C CA . GLY A 1 308 ? 138.569 137.911 160.939 1.00 48.27 308 GLY A CA 1
ATOM 1589 C C . GLY A 1 308 ? 139.232 137.211 159.772 1.00 48.27 308 GLY A C 1
ATOM 1590 O O . GLY A 1 308 ? 140.313 136.634 159.911 1.00 48.27 308 GLY A O 1
ATOM 1591 N N . TYR A 1 309 ? 138.598 137.276 158.600 1.00 45.92 309 TYR A N 1
ATOM 1592 C CA . TYR A 1 309 ? 139.171 136.694 157.390 1.00 45.92 309 TYR A CA 1
ATOM 1593 C C . TYR A 1 309 ? 140.561 137.243 157.110 1.00 45.92 309 TYR A C 1
ATOM 1594 O O . TYR A 1 309 ? 141.515 136.479 156.909 1.00 45.92 309 TYR A O 1
ATOM 1603 N N . PHE A 1 310 ? 140.687 138.573 157.091 1.00 43.63 310 PHE A N 1
ATOM 1604 C CA . PHE A 1 310 ? 141.954 139.201 156.740 1.00 43.63 310 PHE A CA 1
ATOM 1605 C C . PHE A 1 310 ? 143.045 138.808 157.715 1.00 43.63 310 PHE A C 1
ATOM 1606 O O . PHE A 1 310 ? 144.190 138.570 157.314 1.00 43.63 310 PHE A O 1
ATOM 1614 N N . GLN A 1 311 ? 142.716 138.729 158.999 1.00 45.52 311 GLN A N 1
ATOM 1615 C CA . GLN A 1 311 ? 143.764 138.458 159.964 1.00 45.52 311 GLN A CA 1
ATOM 1616 C C . GLN A 1 311 ? 144.054 136.972 160.131 1.00 45.52 311 GLN A C 1
ATOM 1617 O O . GLN A 1 311 ? 145.084 136.625 160.712 1.00 45.52 311 GLN A O 1
ATOM 1623 N N . VAL A 1 312 ? 143.199 136.081 159.634 1.00 44.63 312 VAL A N 1
ATOM 1624 C CA . VAL A 1 312 ? 143.530 134.662 159.755 1.00 44.63 312 VAL A CA 1
ATOM 1625 C C . VAL A 1 312 ? 144.161 134.111 158.480 1.00 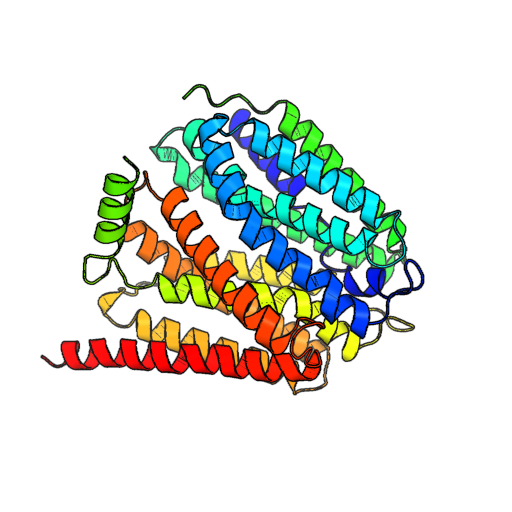44.63 312 VAL A C 1
ATOM 1626 O O . VAL A 1 312 ? 144.928 133.148 158.544 1.00 44.63 312 VAL A O 1
ATOM 1630 N N . VAL A 1 313 ? 143.868 134.684 157.304 1.00 42.84 313 VAL A N 1
ATOM 1631 C CA . VAL A 1 313 ? 144.365 134.090 156.057 1.00 42.84 313 VAL A CA 1
ATOM 1632 C C . VAL A 1 313 ? 145.890 134.090 156.022 1.00 42.84 313 VAL A C 1
ATOM 1633 O O . VAL A 1 313 ? 146.525 133.104 155.631 1.00 42.84 313 VAL A O 1
ATOM 1637 N N . ASN A 1 314 ? 146.499 135.204 156.426 1.00 43.80 314 ASN A N 1
ATOM 1638 C CA . ASN A 1 314 ? 147.944 135.348 156.298 1.00 43.80 314 ASN A CA 1
ATOM 1639 C C . ASN A 1 314 ? 148.701 134.565 157.370 1.00 43.80 314 ASN A C 1
ATOM 1640 O O . ASN A 1 314 ? 149.779 134.025 157.101 1.00 43.80 314 ASN A O 1
ATOM 1645 N N . TYR A 1 315 ? 148.163 134.484 158.589 1.00 41.56 315 TYR A N 1
ATOM 1646 C CA . TYR A 1 315 ? 148.841 133.674 159.599 1.00 41.56 315 TYR A CA 1
ATOM 1647 C C . TYR A 1 315 ? 148.487 132.197 159.467 1.00 41.56 315 TYR A C 1
ATOM 1648 O O . TYR A 1 315 ? 149.090 131.352 160.141 1.00 41.56 315 TYR A O 1
ATOM 1657 N N . THR A 1 316 ? 147.533 131.858 158.598 1.00 42.60 316 THR A N 1
ATOM 1658 C CA . THR A 1 316 ? 147.307 130.454 158.283 1.00 42.60 316 THR A CA 1
ATOM 1659 C C . THR A 1 316 ? 148.511 129.853 157.566 1.00 42.60 316 THR A C 1
ATOM 1660 O O . THR A 1 316 ? 148.818 128.666 157.745 1.00 42.60 316 THR A O 1
ATOM 1664 N N . GLN A 1 317 ? 149.213 130.663 156.767 1.00 39.58 317 GLN A N 1
ATOM 1665 C CA . GLN A 1 317 ? 150.486 130.234 156.198 1.00 39.58 317 GLN A CA 1
ATOM 1666 C C . GLN A 1 317 ? 151.460 129.837 157.296 1.00 39.58 317 GLN A C 1
ATOM 1667 O O . GLN A 1 317 ? 152.123 128.795 157.211 1.00 39.58 317 GLN A O 1
ATOM 1673 N N . GLY A 1 318 ? 151.552 130.657 158.342 1.00 42.58 318 GLY A N 1
ATOM 1674 C CA . GLY A 1 318 ? 152.448 130.344 159.438 1.00 42.58 318 GLY A CA 1
ATOM 1675 C C . GLY A 1 318 ? 152.023 129.113 160.210 1.00 42.58 318 GLY A C 1
ATOM 1676 O O . GLY A 1 318 ? 152.864 128.345 160.679 1.00 42.58 318 GLY A O 1
ATOM 1677 N N . LEU A 1 319 ? 150.713 128.919 160.373 1.00 42.83 319 LEU A N 1
ATOM 1678 C CA . LEU A 1 319 ? 150.244 127.700 161.025 1.00 42.83 319 LEU A CA 1
ATOM 1679 C C . LEU A 1 319 ? 150.634 126.467 160.219 1.00 42.83 319 LEU A C 1
ATOM 1680 O O . LEU A 1 319 ? 151.089 125.467 160.788 1.00 42.83 319 LEU A O 1
ATOM 1685 N N . TRP A 1 320 ? 150.458 126.513 158.895 1.00 42.12 320 TRP A N 1
ATOM 1686 C CA . TRP A 1 320 ? 150.868 125.378 158.069 1.00 42.12 320 TRP A CA 1
ATOM 1687 C C . TRP A 1 320 ? 152.371 125.147 158.152 1.00 42.12 320 TRP A C 1
ATOM 1688 O O . TRP A 1 320 ? 152.828 123.998 158.169 1.00 42.12 320 TRP A O 1
ATOM 1699 N N . GLU A 1 321 ? 153.156 126.225 158.191 1.00 46.14 321 GLU A N 1
ATOM 1700 C CA . GLU A 1 321 ? 154.601 126.075 158.339 1.00 46.14 321 GLU A CA 1
ATOM 1701 C C . GLU A 1 321 ? 154.956 125.442 159.680 1.00 46.14 321 GLU A C 1
ATOM 1702 O O . GLU A 1 321 ? 155.845 124.585 159.755 1.00 46.14 321 GLU A O 1
ATOM 1708 N N . LYS A 1 322 ? 154.271 125.852 160.749 1.00 43.07 322 LYS A N 1
ATOM 1709 C CA . LYS A 1 322 ? 154.542 125.297 162.071 1.00 43.07 322 LYS A CA 1
ATOM 1710 C C . LYS A 1 322 ? 154.184 123.818 162.137 1.00 43.07 322 LYS A C 1
ATOM 1711 O O . LYS A 1 322 ? 154.942 123.014 162.691 1.00 43.07 322 LYS A O 1
ATOM 1717 N N . VAL A 1 323 ? 153.031 123.439 161.582 1.00 44.07 323 VAL A N 1
ATOM 1718 C CA . VAL A 1 323 ? 152.625 122.037 161.606 1.00 44.07 323 VAL A CA 1
ATOM 1719 C C . VAL A 1 323 ? 153.550 121.199 160.731 1.00 44.07 323 VAL A C 1
ATOM 1720 O O . VAL A 1 323 ? 154.029 120.137 161.143 1.00 44.07 323 VAL A O 1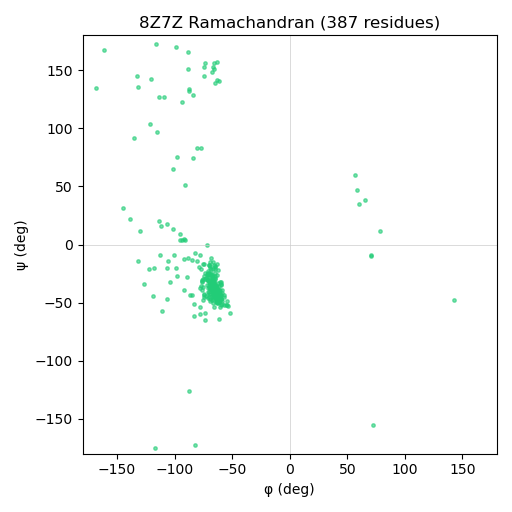
ATOM 1724 N N . MET A 1 324 ? 153.816 121.665 159.514 1.00 45.36 324 MET A N 1
ATOM 1725 C CA . MET A 1 324 ? 154.713 120.978 158.584 1.00 45.36 324 MET A CA 1
ATOM 1726 C C . MET A 1 324 ? 155.851 121.910 158.195 1.00 45.36 324 MET A C 1
ATOM 1727 O O . MET A 1 324 ? 155.651 122.833 157.386 1.00 45.36 324 MET A O 1
ATOM 1729 N N . PRO A 1 325 ? 157.050 121.725 158.743 1.00 44.42 325 PRO A N 1
ATOM 1730 C CA . PRO A 1 325 ? 158.168 122.597 158.371 1.00 44.42 325 PRO A CA 1
ATOM 1731 C C . PRO A 1 325 ? 158.579 122.388 156.923 1.00 44.42 325 PRO A C 1
ATOM 1732 O O . PRO A 1 325 ? 158.470 121.291 156.370 1.00 44.42 325 PRO A O 1
ATOM 1736 N N . SER A 1 326 ? 159.061 123.465 156.310 1.00 41.57 326 SER A N 1
ATOM 1737 C CA . SER A 1 326 ? 159.470 123.450 154.913 1.00 41.57 326 SER A CA 1
ATOM 1738 C C . SER A 1 326 ? 160.944 123.114 154.727 1.00 41.57 326 SER A C 1
ATOM 1739 O O . SER A 1 326 ? 161.431 123.149 153.593 1.00 41.57 326 SER A O 1
ATOM 1742 N N . ARG A 1 327 ? 161.663 122.802 155.809 1.00 43.51 327 ARG A N 1
ATOM 1743 C CA . ARG A 1 327 ? 163.095 122.542 155.700 1.00 43.51 327 ARG A CA 1
ATOM 1744 C C . ARG A 1 327 ? 163.377 121.291 154.877 1.00 43.51 327 ARG A C 1
ATOM 1745 O O . ARG A 1 327 ? 164.276 121.288 154.028 1.00 43.51 327 ARG A O 1
ATOM 1747 N N . TYR A 1 328 ? 162.618 120.215 155.110 1.00 46.11 328 TYR A N 1
ATOM 1748 C CA . TYR A 1 328 ? 162.861 118.964 154.402 1.00 46.11 328 TYR A CA 1
ATOM 1749 C C . TYR A 1 328 ? 161.570 118.274 153.974 1.00 46.11 328 TYR A C 1
ATOM 1750 O O . TYR A 1 328 ? 161.576 117.059 153.745 1.00 46.11 328 TYR A O 1
ATOM 1752 N N . ALA A 1 329 ? 160.467 119.009 153.861 1.00 45.61 329 ALA A N 1
ATOM 1753 C CA . ALA A 1 329 ? 159.186 118.438 153.476 1.00 45.61 329 ALA A CA 1
ATOM 1754 C C . ALA A 1 329 ? 158.542 119.294 152.395 1.00 45.61 329 ALA A C 1
ATOM 1755 O O . ALA A 1 329 ? 158.667 120.521 152.393 1.00 45.61 329 ALA A O 1
ATOM 1757 N N . ALA A 1 330 ? 157.845 118.630 151.477 1.00 45.34 330 ALA A N 1
ATOM 1758 C CA . ALA A 1 330 ? 157.149 119.307 150.392 1.00 45.34 330 ALA A CA 1
ATOM 1759 C C . ALA A 1 330 ? 155.786 119.778 150.877 1.00 45.34 330 ALA A C 1
ATOM 1760 O O . ALA A 1 330 ? 155.014 118.992 151.435 1.00 45.34 330 ALA A O 1
ATOM 1762 N N . ILE A 1 331 ? 155.493 121.057 150.661 1.00 41.34 331 ILE A N 1
ATOM 1763 C CA . ILE A 1 331 ? 154.272 121.687 151.147 1.00 41.34 331 ILE A CA 1
ATOM 1764 C C . ILE A 1 331 ? 153.360 121.981 149.961 1.00 41.34 331 ILE A C 1
ATOM 1765 O O . ILE A 1 331 ? 153.789 122.572 148.963 1.00 41.34 331 ILE A O 1
ATOM 1770 N N . TYR A 1 332 ? 152.119 121.515 150.050 1.00 43.26 332 TYR A N 1
ATOM 1771 C CA . TYR A 1 332 ? 151.163 121.609 148.945 1.00 43.26 332 TYR A CA 1
ATOM 1772 C C . TYR A 1 332 ? 150.177 122.758 149.164 1.00 43.26 332 TYR A C 1
ATOM 1773 O O . TYR A 1 332 ? 148.974 122.555 149.331 1.00 43.26 332 TYR A O 1
ATOM 1782 N N . ASN A 1 333 ? 150.700 123.987 149.157 1.00 40.20 333 ASN A N 1
ATOM 1783 C CA . ASN A 1 333 ? 149.826 125.147 149.311 1.00 40.20 333 ASN A CA 1
ATOM 1784 C C . ASN A 1 333 ? 148.994 125.399 148.061 1.00 40.20 333 ASN A C 1
ATOM 1785 O O . ASN A 1 333 ? 147.784 125.639 148.163 1.00 40.20 333 ASN A O 1
ATOM 1790 N N . GLY A 1 334 ? 149.621 125.320 146.883 1.00 42.56 334 GLY A N 1
ATOM 1791 C CA . GLY A 1 334 ? 148.995 125.822 145.669 1.00 42.56 334 GLY A CA 1
ATOM 1792 C C . GLY A 1 334 ? 147.652 125.187 145.372 1.00 42.56 334 GLY A C 1
ATOM 1793 O O . GLY A 1 334 ? 146.694 125.882 145.018 1.00 42.56 334 GLY A O 1
ATOM 1794 N N . GLY A 1 335 ? 147.553 123.868 145.530 1.00 44.92 335 GLY A N 1
ATOM 1795 C CA . GLY A 1 335 ? 146.269 123.216 145.344 1.00 44.92 335 GLY A CA 1
ATOM 1796 C C . GLY A 1 335 ? 145.215 123.742 146.297 1.00 44.92 335 GLY A C 1
ATOM 1797 O O . GLY A 1 335 ? 144.042 123.866 145.936 1.00 44.92 335 GLY A O 1
ATOM 1798 N N . VAL A 1 336 ? 145.624 124.085 147.520 1.00 44.16 336 VAL A N 1
ATOM 1799 C CA . VAL A 1 336 ? 144.666 124.533 148.526 1.00 44.16 336 VAL A CA 1
ATOM 1800 C C . VAL A 1 336 ? 144.194 125.952 148.240 1.00 44.16 336 VAL A C 1
ATOM 1801 O O . VAL A 1 336 ? 142.992 126.238 148.302 1.00 44.16 336 VAL A O 1
ATOM 1805 N N . GLU A 1 337 ? 145.116 126.865 147.917 1.00 42.50 337 GLU A N 1
ATOM 1806 C CA . GLU A 1 337 ? 144.673 128.206 147.538 1.00 42.50 337 GLU A CA 1
ATOM 1807 C C . GLU A 1 337 ? 143.961 128.212 146.192 1.00 42.50 337 GLU A C 1
ATOM 1808 O O . GLU A 1 337 ? 143.288 129.193 145.854 1.00 42.50 337 GLU A O 1
ATOM 1814 N N . ALA A 1 338 ? 144.090 127.142 145.410 1.00 44.55 338 ALA A N 1
ATOM 1815 C CA . ALA A 1 338 ? 143.278 127.017 144.208 1.00 44.55 338 ALA A CA 1
ATOM 1816 C C . ALA A 1 338 ? 141.856 126.573 144.531 1.00 44.55 338 ALA A C 1
ATOM 1817 O O . ALA A 1 338 ? 140.888 127.233 144.134 1.00 44.55 338 ALA A O 1
ATOM 1819 N N . VAL A 1 339 ? 141.724 125.459 145.257 1.00 47.49 339 VAL A N 1
ATOM 1820 C CA . VAL A 1 339 ? 140.412 124.896 145.553 1.00 47.49 339 VAL A CA 1
ATOM 1821 C C . VAL A 1 339 ? 139.607 125.833 146.443 1.00 47.49 339 VAL A C 1
ATOM 1822 O O . VAL A 1 339 ? 138.379 125.910 146.317 1.00 47.49 339 VAL A O 1
ATOM 1826 N N . SER A 1 340 ? 140.271 126.575 147.335 1.00 46.56 340 SER A N 1
ATOM 1827 C CA . SER A 1 340 ? 139.566 127.517 148.195 1.00 46.56 340 SER A CA 1
ATOM 1828 C C . SER A 1 340 ? 138.884 128.603 147.375 1.00 46.56 340 SER A C 1
ATOM 1829 O O . SER A 1 340 ? 137.688 128.863 147.542 1.00 46.56 340 SER A O 1
ATOM 1832 N N . THR A 1 341 ? 139.628 129.233 146.463 1.00 48.13 341 THR A N 1
ATOM 1833 C CA . THR A 1 341 ? 139.047 130.264 145.607 1.00 48.13 341 THR A CA 1
ATOM 1834 C C . THR A 1 341 ? 137.986 129.683 144.680 1.00 48.13 341 THR A C 1
ATOM 1835 O O . THR A 1 341 ? 136.951 130.318 144.434 1.00 48.13 341 THR A O 1
ATOM 1839 N N . LEU A 1 342 ? 138.222 128.476 144.159 1.00 49.83 342 LEU A N 1
ATOM 1840 C CA . LEU A 1 342 ? 137.265 127.866 143.240 1.00 49.83 342 LEU A CA 1
ATOM 1841 C C . LEU A 1 342 ? 135.931 127.601 143.930 1.00 49.83 342 LEU A C 1
ATOM 1842 O O . LEU A 1 342 ? 134.866 127.993 143.433 1.00 49.83 342 LEU A O 1
ATOM 1847 N N . LEU A 1 343 ? 135.971 126.950 145.094 1.00 51.59 343 LEU A N 1
ATOM 1848 C CA . LEU A 1 343 ? 134.740 126.681 145.826 1.00 51.59 343 LEU A CA 1
ATOM 1849 C C . LEU A 1 343 ? 134.136 127.955 146.401 1.00 51.59 343 LEU A C 1
ATOM 1850 O O . LEU A 1 343 ? 132.920 128.019 146.600 1.00 51.59 343 LEU A O 1
ATOM 1855 N N . GLY A 1 344 ? 134.949 128.982 146.655 1.00 57.03 344 GLY A N 1
ATOM 1856 C CA . GLY A 1 344 ? 134.388 130.266 147.037 1.00 57.03 344 GLY A CA 1
ATOM 1857 C C . GLY A 1 344 ? 133.574 130.891 145.921 1.00 57.03 344 GLY A C 1
ATOM 1858 O O . GLY A 1 344 ? 132.493 131.434 146.159 1.00 57.03 344 GLY A O 1
ATOM 1859 N N . ALA A 1 345 ? 134.081 130.821 144.688 1.00 57.69 345 ALA A N 1
ATOM 1860 C CA . ALA A 1 345 ? 133.306 131.288 143.541 1.00 57.69 345 ALA A CA 1
ATOM 1861 C C . ALA A 1 345 ? 132.036 130.464 143.366 1.00 57.69 345 ALA A C 1
ATOM 1862 O O . ALA A 1 345 ? 130.965 131.009 143.063 1.00 57.69 345 ALA A O 1
ATOM 1864 N N . VAL A 1 346 ? 132.139 129.145 143.555 1.00 57.76 346 VAL A N 1
ATOM 1865 C CA . VAL A 1 346 ? 130.964 128.281 143.457 1.00 57.76 346 VAL A CA 1
ATOM 1866 C C . VAL A 1 346 ? 129.920 128.676 144.497 1.00 57.76 346 VAL A C 1
ATOM 1867 O O . VAL A 1 346 ? 128.724 128.765 144.196 1.00 57.76 346 VAL A O 1
ATOM 1871 N N . ALA A 1 347 ? 130.358 128.923 145.733 1.00 60.10 347 ALA A N 1
ATOM 1872 C CA . ALA A 1 347 ? 129.441 129.328 146.792 1.00 60.10 347 ALA A CA 1
ATOM 1873 C C . ALA A 1 347 ? 128.843 130.701 146.514 1.00 60.10 347 ALA A C 1
ATOM 1874 O O . ALA A 1 347 ? 127.672 130.948 146.824 1.00 60.10 347 ALA A O 1
ATOM 1876 N N . VAL A 1 348 ? 129.634 131.608 145.941 1.00 59.96 348 VAL A N 1
ATOM 1877 C CA . VAL A 1 348 ? 129.115 132.920 145.566 1.00 59.96 348 VAL A CA 1
ATOM 1878 C C . VAL A 1 348 ? 128.001 132.771 144.541 1.00 59.96 348 VAL A C 1
ATOM 1879 O O . VAL A 1 348 ? 126.967 133.445 144.621 1.00 59.96 348 VAL A O 1
ATOM 1881 N N . PHE A 1 349 ? 128.199 131.887 143.560 1.00 61.95 349 PHE A N 1
ATOM 1882 C CA . PHE A 1 349 ? 127.151 131.625 142.577 1.00 61.95 349 PHE A CA 1
ATOM 1883 C C . PHE A 1 349 ? 125.922 131.000 143.227 1.00 61.95 349 PHE A C 1
ATOM 1884 O O . PHE A 1 349 ? 124.786 131.372 142.912 1.00 61.95 349 PHE A O 1
ATOM 1886 N N . ALA A 1 350 ? 126.130 130.050 144.142 1.00 62.87 350 ALA A N 1
ATOM 1887 C CA . ALA A 1 350 ? 125.017 129.324 144.743 1.00 62.87 350 ALA A CA 1
ATOM 1888 C C . ALA A 1 350 ? 124.258 130.150 145.773 1.00 62.87 350 ALA A C 1
ATOM 1889 O O . ALA A 1 350 ? 123.136 129.782 146.133 1.00 62.87 350 ALA A O 1
ATOM 1891 N N . VAL A 1 351 ? 124.847 131.242 146.264 1.00 64.22 351 VAL A N 1
ATOM 1892 C CA . VAL A 1 351 ? 124.178 132.053 147.279 1.00 64.22 351 VAL A CA 1
ATOM 1893 C C . VAL A 1 351 ? 122.909 132.681 146.717 1.00 64.22 351 VAL A C 1
ATOM 1894 O O . VAL A 1 351 ? 121.896 132.801 147.418 1.00 64.22 351 VAL A O 1
ATOM 1896 N N . GLY A 1 352 ? 122.941 133.093 145.451 1.00 62.98 352 GLY A N 1
ATOM 1897 C CA . GLY A 1 352 ? 121.785 133.719 144.838 1.00 62.98 352 GLY A CA 1
ATOM 1898 C C . GLY A 1 352 ? 120.683 132.775 144.414 1.00 62.98 352 GLY A C 1
ATOM 1899 O O . GLY A 1 352 ? 119.603 133.239 144.034 1.00 62.98 352 GLY A O 1
ATOM 1900 N N . TYR A 1 353 ? 120.922 131.468 144.468 1.00 64.85 353 TYR A N 1
ATOM 1901 C CA . TYR A 1 353 ? 119.935 130.479 144.059 1.00 64.85 353 TYR A CA 1
ATOM 1902 C C . TYR A 1 353 ? 119.105 129.946 145.220 1.00 64.85 353 TYR A C 1
ATOM 1903 O O . TYR A 1 353 ? 118.279 129.052 145.011 1.00 64.85 353 TYR A O 1
ATOM 1905 N N . ILE A 1 354 ? 119.299 130.465 146.428 1.00 64.37 354 ILE A N 1
ATOM 1906 C CA . ILE A 1 354 ? 118.579 129.988 147.604 1.00 64.37 354 ILE A CA 1
ATOM 1907 C C . ILE A 1 354 ? 117.338 130.848 147.797 1.00 64.37 354 ILE A C 1
ATOM 1908 O O . ILE A 1 354 ? 117.433 132.072 147.933 1.00 64.37 354 ILE A O 1
ATOM 1910 N N . LYS A 1 355 ? 116.169 130.205 147.813 1.00 68.52 355 LYS A N 1
ATOM 1911 C CA . LYS A 1 355 ? 114.896 130.904 147.984 1.00 68.52 355 LYS A CA 1
ATOM 1912 C C . LYS A 1 355 ? 114.636 131.123 149.476 1.00 68.52 355 LYS A C 1
ATOM 1913 O O . LYS A 1 355 ? 113.804 130.471 150.110 1.00 68.52 355 LYS A O 1
ATOM 1915 N N . ILE A 1 356 ? 115.381 132.071 150.038 1.00 69.43 356 ILE A N 1
ATOM 1916 C CA . ILE A 1 356 ? 115.265 132.436 151.443 1.00 69.43 356 ILE A CA 1
ATOM 1917 C C . ILE A 1 356 ? 115.163 133.949 151.546 1.00 69.43 356 ILE A C 1
ATOM 1918 O O . ILE A 1 356 ? 115.912 134.678 150.887 1.00 69.43 356 ILE A O 1
ATOM 1920 N N . SER A 1 357 ? 114.235 134.419 152.372 1.00 72.63 357 SER A N 1
ATOM 1921 C CA . SER A 1 357 ? 114.055 135.840 152.621 1.00 72.63 357 SER A CA 1
ATOM 1922 C C . SER A 1 357 ? 114.947 136.281 153.773 1.00 72.63 357 SER A C 1
ATOM 1923 O O . SER A 1 357 ? 115.274 135.494 154.666 1.00 72.63 357 SER A O 1
ATOM 1925 N N . TRP A 1 358 ? 115.350 137.553 153.738 1.00 71.73 358 TRP A N 1
ATOM 1926 C CA . TRP A 1 358 ? 116.249 138.075 154.764 1.00 71.73 358 TRP A CA 1
ATOM 1927 C C . TRP A 1 358 ? 115.570 138.114 156.128 1.00 71.73 358 TRP A C 1
ATOM 1928 O O . TRP A 1 358 ? 116.106 137.596 157.116 1.00 71.73 358 TRP A O 1
ATOM 1930 N N . SER A 1 359 ? 114.370 138.697 156.191 1.00 74.37 359 SER A N 1
ATOM 1931 C CA . SER A 1 359 ? 113.699 138.929 157.465 1.00 74.37 359 SER A CA 1
ATOM 1932 C C . SER A 1 359 ? 113.322 137.640 158.181 1.00 74.37 359 SER A C 1
ATOM 1933 O O . SER A 1 359 ? 113.066 137.674 159.389 1.00 74.37 359 SER A O 1
ATOM 1935 N N . THR A 1 360 ? 113.278 136.509 157.476 1.00 73.05 360 THR A N 1
ATOM 1936 C CA . THR A 1 360 ? 112.875 135.262 158.117 1.00 73.05 360 THR A CA 1
ATOM 1937 C C . THR A 1 360 ? 113.973 134.733 159.032 1.00 73.05 360 THR A C 1
ATOM 1938 O O . THR A 1 360 ? 113.797 134.654 160.254 1.00 73.05 360 THR A O 1
ATOM 1940 N N . TRP A 1 361 ? 115.118 134.353 158.458 1.00 68.46 361 TRP A N 1
ATOM 1941 C CA . TRP A 1 361 ? 116.202 133.807 159.265 1.00 68.46 361 TRP A CA 1
ATOM 1942 C C . TRP A 1 361 ? 117.580 134.208 158.747 1.00 68.46 361 TRP A C 1
ATOM 1943 O O . TRP A 1 361 ? 118.532 133.431 158.872 1.00 68.46 361 TRP A O 1
ATOM 1945 N N . GLY A 1 362 ? 117.715 135.394 158.146 1.00 65.34 362 GLY A N 1
ATOM 1946 C CA . GLY A 1 362 ? 119.005 135.770 157.584 1.00 65.34 362 GLY A CA 1
ATOM 1947 C C . GLY A 1 362 ? 120.100 135.854 158.631 1.00 65.34 362 GLY A C 1
ATOM 1948 O O . GLY A 1 362 ? 121.178 135.271 158.474 1.00 65.34 362 GLY A O 1
ATOM 1949 N N . GLU A 1 363 ? 119.825 136.559 159.730 1.00 62.00 363 GLU A N 1
ATOM 1950 C CA . GLU A 1 363 ? 120.811 136.683 160.797 1.00 62.00 363 GLU A CA 1
ATOM 1951 C C . GLU A 1 363 ? 121.057 135.350 161.489 1.00 62.00 363 GLU A C 1
ATOM 1952 O O . GLU A 1 363 ? 122.183 135.076 161.911 1.00 62.00 363 GLU A O 1
ATOM 1954 N N . MET A 1 364 ? 120.023 134.515 161.615 1.00 63.87 364 MET A N 1
ATOM 1955 C CA . MET A 1 364 ? 120.206 133.192 162.204 1.00 63.87 364 MET A CA 1
ATOM 1956 C C . MET A 1 364 ? 121.146 132.335 161.362 1.00 63.87 364 MET A C 1
ATOM 1957 O O . MET A 1 364 ? 122.052 131.680 161.897 1.00 63.87 364 MET A O 1
ATOM 1962 N N . THR A 1 365 ? 120.951 132.332 160.041 1.00 63.67 365 THR A N 1
ATOM 1963 C CA . THR A 1 365 ? 121.841 131.579 159.163 1.00 63.67 365 THR A CA 1
ATOM 1964 C C . THR A 1 365 ? 123.252 132.148 159.182 1.00 63.67 365 THR A C 1
ATOM 1965 O O . THR A 1 365 ? 124.230 131.391 159.152 1.00 63.67 365 THR A O 1
ATOM 1969 N N . LEU A 1 366 ? 123.383 133.477 159.225 1.00 59.21 366 LEU A N 1
ATOM 1970 C CA . LEU A 1 366 ? 124.713 134.073 159.310 1.00 59.21 366 LEU A CA 1
ATOM 1971 C C . LEU A 1 366 ? 125.404 133.681 160.611 1.00 59.21 366 LEU A C 1
ATOM 1972 O O . LEU A 1 366 ? 126.609 133.413 160.625 1.00 59.21 366 LEU A O 1
ATOM 1977 N N . SER A 1 367 ? 124.655 133.643 161.716 1.00 57.57 367 SER A N 1
ATOM 1978 C CA . SER A 1 367 ? 125.225 133.231 162.994 1.00 57.57 367 SER A CA 1
ATOM 1979 C C . SER A 1 367 ? 125.653 131.771 162.966 1.00 57.57 367 SER A C 1
ATOM 1980 O O . SER A 1 367 ? 126.700 131.411 163.517 1.00 57.57 367 SER A O 1
ATOM 1983 N N . LEU A 1 368 ? 124.844 130.910 162.343 1.00 58.33 368 LEU A N 1
ATOM 1984 C CA . LEU A 1 368 ? 125.226 129.507 162.209 1.00 58.33 368 LEU A CA 1
ATOM 1985 C C . LEU A 1 368 ? 126.489 129.360 161.368 1.00 58.33 368 LEU A C 1
ATOM 1986 O O . LEU A 1 368 ? 127.387 128.578 161.706 1.00 58.33 368 LEU A O 1
ATOM 1991 N N . PHE A 1 369 ? 126.580 130.121 160.277 1.00 55.03 369 PHE A N 1
ATOM 1992 C CA . PHE A 1 369 ? 127.779 130.099 159.446 1.00 55.03 369 PHE A CA 1
ATOM 1993 C C . PHE A 1 369 ? 128.995 130.589 160.222 1.00 55.03 369 PHE A C 1
ATOM 1994 O O . PHE A 1 369 ? 130.091 130.035 160.088 1.00 55.03 369 PHE A O 1
ATOM 1996 N N . SER A 1 370 ? 128.820 131.629 161.037 1.00 52.25 370 SER A N 1
ATOM 1997 C CA . SER A 1 370 ? 129.921 132.141 161.846 1.00 52.25 370 SER A CA 1
ATOM 1998 C C . SER A 1 370 ? 130.370 131.128 162.893 1.00 52.25 370 SER A C 1
ATOM 1999 O O . SER A 1 370 ? 131.570 130.992 163.158 1.00 52.25 370 SER A O 1
ATOM 2002 N N . LEU A 1 371 ? 129.422 130.423 163.513 1.00 53.71 371 LEU A N 1
ATOM 2003 C CA . LEU A 1 371 ? 129.790 129.379 164.464 1.00 53.71 371 LEU A CA 1
ATOM 2004 C C . LEU A 1 371 ? 130.536 128.246 163.772 1.00 53.71 371 LEU A C 1
ATOM 2005 O O . LEU A 1 371 ? 131.490 127.689 164.327 1.00 53.71 371 LEU A O 1
ATOM 2010 N N . LEU A 1 372 ? 130.115 127.890 162.556 1.00 51.92 372 LEU A N 1
ATOM 2011 C CA . LEU A 1 372 ? 130.860 126.897 161.785 1.00 51.92 372 LEU A CA 1
ATOM 2012 C C . LEU A 1 372 ? 132.265 127.390 161.452 1.00 51.92 372 LEU A C 1
ATOM 2013 O O . LEU A 1 372 ? 133.224 126.611 161.480 1.00 51.92 372 LEU A O 1
ATOM 2018 N N . ILE A 1 373 ? 132.404 128.679 161.133 1.00 48.05 373 ILE A N 1
ATOM 2019 C CA . ILE A 1 373 ? 133.727 129.252 160.884 1.00 48.05 373 ILE A CA 1
ATOM 2020 C C . ILE A 1 373 ? 134.596 129.139 162.129 1.00 48.05 373 ILE A C 1
ATOM 2021 O O . ILE A 1 373 ? 135.777 128.781 162.052 1.00 48.05 373 ILE A O 1
ATOM 2026 N N . ALA A 1 374 ? 134.024 129.454 163.294 1.00 48.76 374 ALA A N 1
ATOM 2027 C CA . ALA A 1 374 ? 134.767 129.350 164.546 1.00 48.76 374 ALA A CA 1
ATOM 2028 C C . ALA A 1 374 ? 135.188 127.913 164.820 1.00 48.76 374 ALA A C 1
ATOM 2029 O O . ALA A 1 374 ? 136.316 127.660 165.262 1.00 48.76 374 ALA A O 1
ATOM 2031 N N . ALA A 1 375 ? 134.287 126.961 164.571 1.00 48.41 375 ALA A N 1
ATOM 2032 C CA . ALA A 1 375 ? 134.623 125.554 164.755 1.00 48.41 375 ALA A CA 1
ATOM 2033 C C . ALA A 1 375 ? 135.745 125.132 163.817 1.00 48.41 375 ALA A C 1
ATOM 2034 O O . ALA A 1 375 ? 136.653 124.394 164.215 1.00 48.41 375 ALA A O 1
ATOM 2036 N N . ALA A 1 376 ? 135.703 125.600 162.568 1.00 46.50 376 ALA A N 1
ATOM 2037 C CA . ALA A 1 376 ? 136.764 125.285 161.618 1.00 46.50 376 ALA A CA 1
ATOM 2038 C C . ALA A 1 376 ? 138.098 125.874 162.059 1.00 46.50 376 ALA A C 1
ATOM 2039 O O . ALA A 1 376 ? 139.138 125.220 161.941 1.00 46.50 376 ALA A O 1
ATOM 2041 N N . VAL A 1 377 ? 138.088 127.110 162.564 1.00 47.92 377 VAL A N 1
ATOM 2042 C CA . VAL A 1 377 ? 139.326 127.745 163.014 1.00 47.92 377 VAL A CA 1
ATOM 2043 C C . VAL A 1 377 ? 139.906 127.000 164.211 1.00 47.92 377 VAL A C 1
ATOM 2044 O O . VAL A 1 377 ? 141.113 126.728 164.267 1.00 47.92 377 VAL A O 1
ATOM 2048 N N . TYR A 1 378 ? 139.055 126.649 165.180 1.00 49.36 378 TYR A N 1
ATOM 2049 C CA . TYR A 1 378 ? 139.523 125.899 166.342 1.00 49.36 378 TYR A CA 1
ATOM 2050 C C . TYR A 1 378 ? 140.067 124.535 165.938 1.00 49.36 378 TYR A C 1
ATOM 2051 O O . TYR A 1 378 ? 141.104 124.092 166.450 1.00 49.36 378 TYR A O 1
ATOM 2060 N N . ILE A 1 379 ? 139.382 123.859 165.013 1.00 48.12 379 ILE A N 1
ATOM 2061 C CA . ILE A 1 379 ? 139.844 122.564 164.525 1.00 48.12 379 ILE A CA 1
ATOM 2062 C C . ILE A 1 379 ? 141.202 122.707 163.851 1.00 48.12 379 ILE A C 1
ATOM 2063 O O . ILE A 1 379 ? 142.145 121.971 164.156 1.00 48.12 379 ILE A O 1
ATOM 2068 N N . MET A 1 380 ? 141.331 123.687 162.952 1.00 47.57 380 MET A N 1
ATOM 2069 C CA . MET A 1 380 ? 142.596 123.923 162.267 1.00 47.57 380 MET A CA 1
ATOM 2070 C C . MET A 1 380 ? 143.716 124.231 163.248 1.00 47.57 380 MET A C 1
ATOM 2071 O O . MET A 1 380 ? 144.870 123.855 163.014 1.00 47.57 380 MET A O 1
ATOM 2076 N N . ASP A 1 381 ? 143.396 124.903 164.353 1.00 47.90 381 ASP A N 1
ATOM 2077 C CA . ASP A 1 381 ? 144.423 125.224 165.335 1.00 47.90 381 ASP A CA 1
ATOM 2078 C C . ASP A 1 381 ? 144.806 124.015 166.187 1.00 47.90 381 ASP A C 1
ATOM 2079 O O . ASP A 1 381 ? 145.960 123.901 166.613 1.00 47.90 381 ASP A O 1
ATOM 2084 N N . THR A 1 382 ? 143.869 123.098 166.443 1.00 50.01 382 THR A N 1
ATOM 2085 C CA . THR A 1 382 ? 144.079 122.097 167.483 1.00 50.01 382 THR A CA 1
ATOM 2086 C C . THR A 1 382 ? 144.230 120.655 167.005 1.00 50.01 382 THR A C 1
ATOM 2087 O O . THR A 1 382 ? 144.570 119.796 167.826 1.00 50.01 382 THR A O 1
ATOM 2091 N N . VAL A 1 383 ? 143.990 120.349 165.728 1.00 51.42 383 VAL A N 1
ATOM 2092 C CA . VAL A 1 383 ? 144.066 118.952 165.298 1.00 51.42 383 VAL A CA 1
ATOM 2093 C C . VAL A 1 383 ? 145.507 118.453 165.296 1.00 51.42 383 VAL A C 1
ATOM 2094 O O . VAL A 1 383 ? 145.781 117.315 165.695 1.00 51.42 383 VAL A O 1
ATOM 2098 N N . GLY A 1 384 ? 146.446 119.279 164.844 1.00 51.15 384 GLY A N 1
ATOM 2099 C CA . GLY A 1 384 ? 147.816 118.831 164.708 1.00 51.15 384 GLY A CA 1
ATOM 2100 C C . GLY A 1 384 ? 148.088 117.988 163.485 1.00 51.15 384 GLY A C 1
ATOM 2101 O O . GLY A 1 384 ? 149.156 117.375 163.395 1.00 51.15 384 GLY A O 1
ATOM 2102 N N . ASN A 1 385 ? 147.154 117.934 162.539 1.00 52.86 385 ASN A N 1
ATOM 2103 C CA . ASN A 1 385 ? 147.335 117.228 161.277 1.00 52.86 385 ASN A CA 1
ATOM 2104 C C . ASN A 1 385 ? 147.190 118.230 160.142 1.00 52.86 385 ASN A C 1
ATOM 2105 O O . ASN A 1 385 ? 146.352 119.135 160.210 1.00 52.86 385 ASN A O 1
ATOM 2110 N N . ILE A 1 386 ? 148.005 118.063 159.101 1.00 49.74 386 ILE A N 1
ATOM 2111 C CA . ILE A 1 386 ? 148.167 119.129 158.118 1.00 49.74 386 ILE A CA 1
ATOM 2112 C C . ILE A 1 386 ? 147.071 119.072 157.051 1.00 49.74 386 ILE A C 1
ATOM 2113 O O . ILE A 1 386 ? 146.497 120.104 156.683 1.00 49.74 386 ILE A O 1
ATOM 2118 N N . TRP A 1 387 ? 146.747 117.878 156.547 1.00 50.24 387 TRP A N 1
ATOM 2119 C CA . TRP A 1 387 ? 145.744 117.780 155.489 1.00 50.24 387 TRP A CA 1
ATOM 2120 C C . TRP A 1 387 ? 144.369 118.211 155.986 1.00 50.24 387 TRP A C 1
ATOM 2121 O O . TRP A 1 387 ? 143.648 118.946 155.294 1.00 50.24 387 TRP A O 1
ATOM 2132 N N . VAL A 1 388 ? 143.996 117.783 157.193 1.00 49.82 388 VAL A N 1
ATOM 2133 C CA . VAL A 1 388 ? 142.704 118.172 157.740 1.00 49.82 388 VAL A CA 1
ATOM 2134 C C . VAL A 1 388 ? 142.673 119.665 158.048 1.00 49.82 388 VAL A C 1
ATOM 2135 O O . VAL A 1 388 ? 141.611 120.294 157.972 1.00 49.82 388 VAL A O 1
ATOM 2139 N N . CYS A 1 389 ? 143.821 120.275 158.367 1.00 50.11 389 CYS A N 1
ATOM 2140 C CA . CYS A 1 389 ? 143.784 121.713 158.607 1.00 50.11 389 CYS A CA 1
ATOM 2141 C C . CYS A 1 389 ? 143.691 122.497 157.302 1.00 50.11 389 CYS A C 1
ATOM 2142 O O . CYS A 1 389 ? 143.037 123.546 157.272 1.00 50.11 389 CYS A O 1
ATOM 2145 N N . TYR A 1 390 ? 144.288 122.002 156.207 1.00 47.46 390 TYR A N 1
ATOM 2146 C CA . TYR A 1 390 ? 143.982 122.607 154.911 1.00 47.46 390 TYR A CA 1
ATOM 2147 C C . TYR A 1 390 ? 142.500 122.477 154.589 1.00 47.46 390 TYR A C 1
ATOM 2148 O O . TYR A 1 390 ? 141.885 123.415 154.066 1.00 47.46 390 TYR A O 1
ATOM 2157 N N . ALA A 1 391 ? 141.916 121.307 154.866 1.00 46.65 391 ALA A N 1
ATOM 2158 C CA . ALA A 1 391 ? 140.496 121.105 154.585 1.00 46.65 391 ALA A CA 1
ATOM 2159 C C . ALA A 1 391 ? 139.628 122.065 155.391 1.00 46.65 391 ALA A C 1
ATOM 2160 O O . ALA A 1 391 ? 138.659 122.632 154.870 1.00 46.65 391 ALA A O 1
ATOM 2162 N N . SER A 1 392 ? 139.963 122.258 156.667 1.00 45.62 392 SER A N 1
ATOM 2163 C CA . SER A 1 392 ? 139.228 123.205 157.497 1.00 45.62 392 SER A CA 1
ATOM 2164 C C . SER A 1 392 ? 139.424 124.634 157.008 1.00 45.62 392 SER A C 1
ATOM 2165 O O . SER A 1 392 ? 138.506 125.456 157.095 1.00 45.62 392 SER A O 1
ATOM 2168 N N . TYR A 1 393 ? 140.612 124.950 156.488 1.00 44.99 393 TYR A N 1
ATOM 2169 C CA . TYR A 1 393 ? 140.814 126.256 155.870 1.00 44.99 393 TYR A CA 1
ATOM 2170 C C . TYR A 1 393 ? 139.906 126.430 154.658 1.00 44.99 393 TYR A C 1
ATOM 2171 O O . TYR A 1 393 ? 139.337 127.507 154.449 1.00 44.99 393 TYR A O 1
ATOM 2180 N N . VAL A 1 394 ? 139.756 125.378 153.852 1.00 46.53 394 VAL A N 1
ATOM 2181 C CA . VAL A 1 394 ? 138.872 125.442 152.687 1.00 46.53 394 VAL A CA 1
ATOM 2182 C C . VAL A 1 394 ? 137.425 125.647 153.127 1.00 46.53 394 VAL A C 1
ATOM 2183 O O . VAL A 1 394 ? 136.668 126.407 152.509 1.00 46.53 394 VAL A O 1
ATOM 2187 N N . VAL A 1 395 ? 137.018 124.955 154.195 1.00 46.38 395 VAL A N 1
ATOM 2188 C CA . VAL A 1 395 ? 135.672 125.140 154.739 1.00 46.38 395 VAL A CA 1
ATOM 2189 C C . VAL A 1 395 ? 135.479 126.575 155.210 1.00 46.38 395 VAL A C 1
ATOM 2190 O O . VAL A 1 395 ? 134.425 127.185 154.984 1.00 46.38 395 VAL A O 1
ATOM 2194 N N . PHE A 1 396 ? 136.489 127.127 155.889 1.00 43.91 396 PHE A N 1
ATOM 2195 C CA . PHE A 1 396 ? 136.471 128.539 156.255 1.00 43.91 396 PHE A CA 1
ATOM 2196 C C . PHE A 1 396 ? 136.253 129.421 155.035 1.00 43.91 396 PHE A C 1
ATOM 2197 O O . PHE A 1 396 ? 135.430 130.341 155.061 1.00 43.91 396 PHE A O 1
ATOM 2205 N N . ARG A 1 397 ? 137.009 129.170 153.966 1.00 45.57 397 ARG A N 1
ATOM 2206 C CA . ARG A 1 397 ? 136.889 129.982 152.758 1.00 45.57 397 ARG A CA 1
ATOM 2207 C C . ARG A 1 397 ? 135.475 129.922 152.196 1.00 45.57 397 ARG A C 1
ATOM 2208 O O . ARG A 1 397 ? 134.880 130.956 151.870 1.00 45.57 397 ARG A O 1
ATOM 2216 N N . ILE A 1 398 ? 134.914 128.715 152.102 1.00 47.99 398 ILE A N 1
ATOM 2217 C CA . ILE A 1 398 ? 133.582 128.551 151.522 1.00 47.99 398 ILE A CA 1
ATOM 2218 C C . ILE A 1 398 ? 132.538 129.279 152.362 1.00 47.99 398 ILE A C 1
ATOM 2219 O O . ILE A 1 398 ? 131.704 130.034 151.840 1.00 47.99 398 ILE A O 1
ATOM 2224 N N . ILE A 1 399 ? 132.575 129.069 153.679 1.00 47.87 399 ILE A N 1
ATOM 2225 C CA . ILE A 1 399 ? 131.559 129.657 154.544 1.00 47.87 399 ILE A CA 1
ATOM 2226 C C . ILE A 1 399 ? 131.708 131.172 154.594 1.00 47.87 399 ILE A C 1
ATOM 2227 O O . ILE A 1 399 ? 130.712 131.907 154.623 1.00 47.87 399 ILE A O 1
ATOM 2232 N N . TYR A 1 400 ? 132.948 131.668 154.588 1.00 46.48 400 TYR A N 1
ATOM 2233 C CA . TYR A 1 400 ? 133.168 133.107 154.558 1.00 46.48 400 TYR A CA 1
ATOM 2234 C C . TYR A 1 400 ? 132.651 133.720 153.268 1.00 46.48 400 TYR A C 1
ATOM 2235 O O . TYR A 1 400 ? 132.070 134.808 153.286 1.00 46.48 400 TYR A O 1
ATOM 2244 N N . MET A 1 401 ? 132.867 133.050 152.133 1.00 49.60 401 MET A N 1
ATOM 2245 C CA . MET A 1 401 ? 132.344 133.573 150.875 1.00 49.60 401 MET A CA 1
ATOM 2246 C C . MET A 1 401 ? 130.822 133.594 150.876 1.00 49.60 401 MET A C 1
ATOM 2247 O O . MET A 1 401 ? 130.212 134.558 150.403 1.00 49.60 401 MET A O 1
ATOM 2252 N N . LEU A 1 402 ? 130.190 132.548 151.414 1.00 53.16 402 LEU A N 1
ATOM 2253 C CA . LEU A 1 402 ? 128.731 132.549 151.520 1.00 53.16 402 LEU A CA 1
ATOM 2254 C C . LEU A 1 402 ? 128.243 133.710 152.385 1.00 53.16 402 LEU A C 1
ATOM 2255 O O . LEU A 1 402 ? 127.311 134.441 152.010 1.00 53.16 402 LEU A O 1
ATOM 2260 N N . LEU A 1 403 ? 128.880 133.901 153.543 1.00 52.96 403 LEU A N 1
ATOM 2261 C CA . LEU A 1 403 ? 128.481 134.968 154.454 1.00 52.9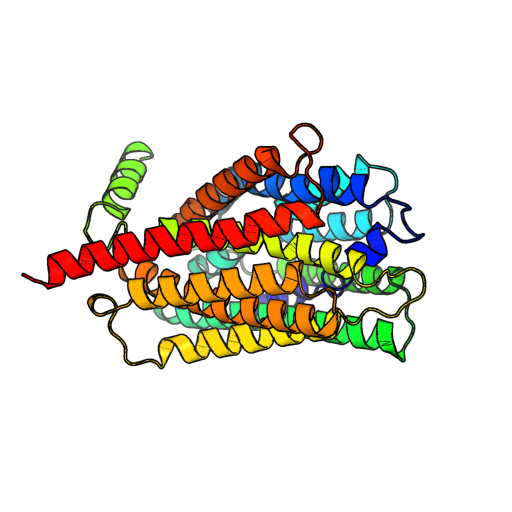6 403 LEU A CA 1
ATOM 2262 C C . LEU A 1 403 ? 128.677 136.336 153.815 1.00 52.96 403 LEU A C 1
ATOM 2263 O O . LEU A 1 403 ? 127.817 137.217 153.936 1.00 52.96 403 LEU A O 1
ATOM 2268 N N . ILE A 1 404 ? 129.800 136.532 153.123 1.00 52.35 404 ILE A N 1
ATOM 2269 C CA . ILE A 1 404 ? 130.072 137.818 152.494 1.00 52.35 404 ILE A CA 1
ATOM 2270 C C . ILE A 1 404 ? 129.095 138.079 151.361 1.00 52.35 404 ILE A C 1
ATOM 2271 O O . ILE A 1 404 ? 128.639 139.210 151.173 1.00 52.35 404 ILE A O 1
ATOM 2276 N N . THR A 1 405 ? 128.759 137.048 150.585 1.00 54.08 405 THR A N 1
ATOM 2277 C CA . THR A 1 405 ? 127.810 137.235 149.494 1.00 54.08 405 THR A CA 1
ATOM 2278 C C . THR A 1 405 ? 126.443 137.644 150.022 1.00 54.08 405 THR A C 1
ATOM 2279 O O . THR A 1 405 ? 125.832 138.592 149.514 1.00 54.08 405 THR A O 1
ATOM 2283 N N . ILE A 1 406 ? 125.956 136.967 151.067 1.00 57.94 406 ILE A N 1
ATOM 2284 C CA . ILE A 1 406 ? 124.647 137.342 151.598 1.00 57.94 406 ILE A CA 1
ATOM 2285 C C . ILE A 1 406 ? 124.699 138.733 152.232 1.00 57.94 406 ILE A C 1
ATOM 2286 O O . ILE A 1 406 ? 123.783 139.549 152.047 1.00 57.94 406 ILE A O 1
ATOM 2291 N N . ALA A 1 407 ? 125.790 139.050 152.937 1.00 58.79 407 ALA A N 1
ATOM 2292 C CA . ALA A 1 407 ? 125.902 140.349 153.589 1.00 58.79 407 ALA A CA 1
ATOM 2293 C C . ALA A 1 407 ? 125.961 141.476 152.567 1.00 58.79 407 ALA A C 1
ATOM 2294 O O . ALA A 1 407 ? 125.283 142.498 152.719 1.00 58.79 407 ALA A O 1
ATOM 2296 N N . THR A 1 408 ? 126.756 141.304 151.510 1.00 59.74 408 THR A N 1
ATOM 2297 C CA . THR A 1 408 ? 126.883 142.356 150.511 1.00 59.74 408 THR A CA 1
ATOM 2298 C C . THR A 1 408 ? 125.632 142.460 149.650 1.00 59.74 408 THR A C 1
ATOM 2299 O O . THR A 1 408 ? 125.300 143.554 149.188 1.00 59.74 408 THR A O 1
ATOM 2303 N N . PHE A 1 409 ? 124.903 141.356 149.456 1.00 64.30 409 PHE A N 1
ATOM 2304 C CA . PHE A 1 409 ? 123.612 141.443 148.785 1.00 64.30 409 PHE A CA 1
ATOM 2305 C C . PHE A 1 409 ? 122.642 142.287 149.599 1.00 64.30 409 PHE A C 1
ATOM 2306 O O . PHE A 1 409 ? 121.966 143.173 149.061 1.00 64.30 409 PHE A O 1
ATOM 2314 N N . GLN A 1 410 ? 122.582 142.042 150.910 1.00 65.71 410 GLN A N 1
ATOM 2315 C CA . GLN A 1 410 ? 121.696 142.834 151.759 1.00 65.71 410 GLN A CA 1
ATOM 2316 C C . GLN A 1 410 ? 122.126 144.297 151.809 1.00 65.71 410 GLN A C 1
ATOM 2317 O O . GLN A 1 410 ? 121.281 145.200 151.797 1.00 65.71 410 GLN A O 1
ATOM 2323 N N . ILE A 1 411 ? 123.435 144.551 151.867 1.00 66.23 411 ILE A N 1
ATOM 2324 C CA . ILE A 1 411 ? 123.929 145.926 151.907 1.00 66.23 411 ILE A CA 1
ATOM 2325 C C . ILE A 1 411 ? 123.600 146.652 150.607 1.00 66.23 411 ILE A C 1
ATOM 2326 O O . ILE A 1 411 ? 123.147 147.803 150.618 1.00 66.23 411 ILE A O 1
ATOM 2331 N N . ALA A 1 412 ? 123.819 145.989 149.466 1.00 68.38 412 ALA A N 1
ATOM 2332 C CA . ALA A 1 412 ? 123.511 146.600 148.178 1.00 68.38 412 ALA A CA 1
ATOM 2333 C C . ALA A 1 412 ? 122.018 146.855 148.034 1.00 68.38 412 ALA A C 1
ATOM 2334 O O . ALA A 1 412 ? 121.607 147.858 147.440 1.00 68.38 412 ALA A O 1
ATOM 2336 N N . ALA A 1 413 ? 121.188 145.952 148.561 1.00 70.34 413 ALA A N 1
ATOM 2337 C CA . ALA A 1 413 ? 119.752 146.206 148.583 1.00 70.34 413 ALA A CA 1
ATOM 2338 C C . ALA A 1 413 ? 119.426 147.421 149.442 1.00 70.34 413 ALA A C 1
ATOM 2339 O O . ALA A 1 413 ? 118.543 148.216 149.099 1.00 70.34 413 ALA A O 1
ATOM 2341 N N . ASN A 1 414 ? 120.130 147.579 150.565 1.00 73.91 414 ASN A N 1
ATOM 2342 C CA . ASN A 1 414 ? 119.855 148.696 151.463 1.00 73.91 414 ASN A CA 1
ATOM 2343 C C . ASN A 1 414 ? 120.302 150.027 150.866 1.00 73.91 414 ASN A C 1
ATOM 2344 O O . ASN A 1 414 ? 119.594 151.034 150.985 1.00 73.91 414 ASN A O 1
ATOM 2346 N N . LEU A 1 415 ? 121.465 150.056 150.225 1.00 72.40 415 LEU A N 1
ATOM 2347 C CA . LEU A 1 415 ? 122.057 151.294 149.740 1.00 72.40 415 LEU A CA 1
ATOM 2348 C C . LEU A 1 415 ? 121.782 151.492 148.251 1.00 72.40 415 LEU A C 1
ATOM 2349 O O . LEU A 1 415 ? 121.292 150.602 147.554 1.00 72.40 415 LEU A O 1
ATOM 2351 N N . SER A 1 416 ? 122.100 152.692 147.772 1.00 74.56 416 SER A N 1
ATOM 2352 C CA . SER A 1 416 ? 121.936 153.025 146.368 1.00 74.56 416 SER A CA 1
ATOM 2353 C C . SER A 1 416 ? 123.188 152.648 145.578 1.00 74.56 416 SER A C 1
ATOM 2354 O O . SER A 1 416 ? 124.258 152.391 146.136 1.00 74.56 416 SER A O 1
ATOM 2356 N N . MET A 1 417 ? 123.041 152.621 144.251 1.00 74.16 417 MET A N 1
ATOM 2357 C CA . MET A 1 417 ? 124.150 152.227 143.387 1.00 74.16 417 MET A CA 1
ATOM 2358 C C . MET A 1 417 ? 125.262 153.269 143.375 1.00 74.16 417 MET A C 1
ATOM 2359 O O . MET A 1 417 ? 126.420 152.933 143.101 1.00 74.16 417 MET A O 1
ATOM 2361 N N . GLU A 1 418 ? 124.936 154.530 143.665 1.00 73.85 418 GLU A N 1
ATOM 2362 C CA . GLU A 1 418 ? 125.945 155.582 143.647 1.00 73.85 418 GLU A CA 1
ATOM 2363 C C . GLU A 1 418 ? 126.880 155.516 144.847 1.00 73.85 418 GLU A C 1
ATOM 2364 O O . GLU A 1 418 ? 127.953 156.128 144.812 1.00 73.85 418 GLU A O 1
ATOM 2366 N N . ARG A 1 419 ? 126.504 154.793 145.901 1.00 73.24 419 ARG A N 1
ATOM 2367 C CA . ARG A 1 419 ? 127.299 154.718 147.120 1.00 73.24 419 ARG A CA 1
ATOM 2368 C C . ARG A 1 419 ? 127.899 153.337 147.356 1.00 73.24 419 ARG A C 1
ATOM 2369 O O . ARG A 1 419 ? 128.325 153.046 148.479 1.00 73.24 419 ARG A O 1
ATOM 2371 N N . TYR A 1 420 ? 127.938 152.480 146.331 1.00 71.95 420 TYR A N 1
ATOM 2372 C CA . TYR A 1 420 ? 128.523 151.151 146.495 1.00 71.95 420 TYR A CA 1
ATOM 2373 C C . TYR A 1 420 ? 129.978 151.250 146.934 1.00 71.95 420 TYR A C 1
ATOM 2374 O O . TYR A 1 420 ? 130.388 150.625 147.921 1.00 71.95 420 TYR A O 1
ATOM 2383 N N . ALA A 1 421 ? 130.770 152.046 146.212 1.00 68.75 421 ALA A N 1
ATOM 2384 C CA . ALA A 1 421 ? 132.176 152.213 146.555 1.00 68.75 421 ALA A CA 1
ATOM 2385 C C . ALA A 1 421 ? 132.336 152.877 147.915 1.00 68.75 421 ALA A C 1
ATOM 2386 O O . ALA A 1 421 ? 133.226 152.510 148.689 1.00 68.75 421 ALA A O 1
ATOM 2388 N N . LEU A 1 422 ? 131.477 153.849 148.229 1.00 67.80 422 LEU A N 1
ATOM 2389 C CA . LEU A 1 422 ? 131.588 154.546 149.507 1.00 67.80 422 LEU A CA 1
ATOM 2390 C C . LEU A 1 422 ? 131.366 153.592 150.676 1.00 67.80 422 LEU A C 1
ATOM 2391 O O . LEU A 1 422 ? 132.139 153.588 151.640 1.00 67.80 422 LEU A O 1
ATOM 2396 N N . VAL A 1 423 ? 130.317 152.770 150.607 1.00 66.78 423 VAL A N 1
ATOM 2397 C CA . VAL A 1 423 ? 130.053 151.839 151.700 1.00 66.78 423 VAL A CA 1
ATOM 2398 C C . VAL A 1 423 ? 131.120 150.751 151.754 1.00 66.78 423 VAL A C 1
ATOM 2399 O O . VAL A 1 423 ? 131.598 150.388 152.838 1.00 66.78 423 VAL A O 1
ATOM 2403 N N . PHE A 1 424 ? 131.513 150.213 150.593 1.00 64.50 424 PHE A N 1
ATOM 2404 C CA . PHE A 1 424 ? 132.556 149.195 150.564 1.00 64.50 424 PHE A CA 1
ATOM 2405 C C . PHE A 1 424 ? 133.905 149.738 151.013 1.00 64.50 424 PHE A C 1
ATOM 2406 O O . PHE A 1 424 ? 134.798 148.952 151.346 1.00 64.50 424 PHE A O 1
ATOM 2408 N N . GLY A 1 425 ? 134.077 151.056 151.019 1.00 62.76 425 GLY A N 1
ATOM 2409 C CA . GLY A 1 425 ? 135.273 151.655 151.565 1.00 62.76 425 GLY A CA 1
ATOM 2410 C C . GLY A 1 425 ? 135.171 151.902 153.054 1.00 62.76 425 GLY A C 1
ATOM 2411 O O . GLY A 1 425 ? 136.120 151.631 153.789 1.00 62.76 425 GLY A O 1
ATOM 2412 N N . VAL A 1 426 ? 134.026 152.411 153.515 1.00 61.73 426 VAL A N 1
ATOM 2413 C CA . VAL A 1 426 ? 133.872 152.720 154.935 1.00 61.73 426 VAL A CA 1
ATOM 2414 C C . VAL A 1 426 ? 133.900 151.448 155.776 1.00 61.73 426 VAL A C 1
ATOM 2415 O O . VAL A 1 426 ? 134.541 151.404 156.838 1.00 61.73 426 VAL A O 1
ATOM 2419 N N . ASN A 1 427 ? 133.201 150.398 155.334 1.00 61.01 427 ASN A N 1
ATOM 2420 C CA . ASN A 1 427 ? 133.184 149.174 156.130 1.00 61.01 427 ASN A CA 1
ATOM 2421 C C . ASN A 1 427 ? 134.552 148.500 156.132 1.00 61.01 427 ASN A C 1
ATOM 2422 O O . ASN A 1 427 ? 134.972 147.944 157.151 1.00 61.01 427 ASN A O 1
ATOM 2427 N N . THR A 1 428 ? 135.271 148.558 155.010 1.00 56.96 428 THR A N 1
ATOM 2428 C CA . THR A 1 428 ? 136.639 148.046 154.987 1.00 56.96 428 THR A CA 1
ATOM 2429 C C . THR A 1 428 ? 137.551 148.880 155.881 1.00 56.96 428 THR A C 1
ATOM 2430 O O . THR A 1 428 ? 138.457 148.344 156.527 1.00 56.96 428 THR A O 1
ATOM 2434 N N . PHE A 1 429 ? 137.323 150.194 155.929 1.00 56.40 429 PHE A N 1
ATOM 2435 C CA . PHE A 1 429 ? 138.096 151.068 156.804 1.00 56.40 429 PHE A CA 1
ATOM 2436 C C . PHE A 1 429 ? 137.912 150.681 158.265 1.00 56.40 429 PHE A C 1
ATOM 2437 O O . PHE A 1 429 ? 138.887 150.547 159.012 1.00 56.40 429 PHE A O 1
ATOM 2445 N N . ILE A 1 430 ? 136.662 150.482 158.688 1.00 54.93 430 ILE A N 1
ATOM 2446 C CA . ILE A 1 430 ? 136.434 150.117 160.084 1.00 54.93 430 ILE A CA 1
ATOM 2447 C C . ILE A 1 430 ? 136.899 148.687 160.354 1.00 54.93 430 ILE A C 1
ATOM 2448 O O . ILE A 1 430 ? 137.357 148.374 161.463 1.00 54.93 430 ILE A O 1
ATOM 2453 N N . ALA A 1 431 ? 136.826 147.807 159.349 1.00 51.65 431 ALA A N 1
ATOM 2454 C CA . ALA A 1 431 ? 137.353 146.456 159.503 1.00 51.65 431 ALA A CA 1
ATOM 2455 C C . ALA A 1 431 ? 138.855 146.474 159.741 1.00 51.65 431 ALA A C 1
ATOM 2456 O O . ALA A 1 431 ? 139.357 145.786 160.636 1.00 51.65 431 ALA A O 1
ATOM 2458 N N . LEU A 1 432 ? 139.588 147.265 158.956 1.00 48.36 432 LEU A N 1
ATOM 2459 C CA . LEU A 1 432 ? 141.025 147.383 159.169 1.00 48.36 432 LEU A CA 1
ATOM 2460 C C . LEU A 1 432 ? 141.349 148.094 160.473 1.00 48.36 432 LEU A C 1
ATOM 2461 O O . LEU A 1 432 ? 142.356 147.775 161.107 1.00 48.36 432 LEU A O 1
ATOM 2466 N N . ALA A 1 433 ? 140.517 149.050 160.894 1.00 48.90 433 ALA A N 1
ATOM 2467 C CA . ALA A 1 433 ? 140.737 149.682 162.190 1.00 48.90 433 ALA A CA 1
ATOM 2468 C C . ALA A 1 433 ? 140.641 148.672 163.323 1.00 48.90 433 ALA A C 1
ATOM 2469 O O . ALA A 1 433 ? 141.524 148.619 164.190 1.00 48.90 433 ALA A O 1
ATOM 2471 N N . LEU A 1 434 ? 139.599 147.839 163.315 1.00 49.12 434 LEU A N 1
ATOM 2472 C CA . LEU A 1 434 ? 139.461 146.834 164.362 1.00 49.12 434 LEU A CA 1
ATOM 2473 C C . LEU A 1 434 ? 140.549 145.768 164.251 1.00 49.12 434 LEU A C 1
ATOM 2474 O O . LEU A 1 434 ? 141.049 145.277 165.272 1.00 49.12 434 LEU A O 1
ATOM 2479 N N . GLN A 1 435 ? 140.930 145.404 163.023 1.00 46.68 435 GLN A N 1
ATOM 2480 C CA . GLN A 1 435 ? 141.994 144.423 162.837 1.00 46.68 435 GLN A CA 1
ATOM 2481 C C . GLN A 1 435 ? 143.320 144.941 163.368 1.00 46.68 435 GLN A C 1
ATOM 2482 O O . GLN A 1 435 ? 144.068 144.200 164.008 1.00 46.68 435 GLN A O 1
ATOM 2488 N N . THR A 1 436 ? 143.627 146.213 163.114 1.00 47.13 436 THR A N 1
ATOM 2489 C CA . THR A 1 436 ? 144.851 146.804 163.636 1.00 47.13 436 THR A CA 1
ATOM 2490 C C . THR A 1 436 ? 144.809 146.903 165.155 1.00 47.13 436 THR A C 1
ATOM 2491 O O . THR A 1 436 ? 145.823 146.671 165.823 1.00 47.13 436 THR A O 1
ATOM 2495 N N . LEU A 1 437 ? 143.648 147.244 165.719 1.00 47.34 437 LEU A N 1
ATOM 2496 C CA . LEU A 1 437 ? 143.518 147.248 167.174 1.00 47.34 437 LEU A CA 1
ATOM 2497 C C . LEU A 1 437 ? 143.847 145.877 167.753 1.00 47.34 437 LEU A C 1
ATOM 2498 O O . LEU A 1 437 ? 144.709 145.747 168.634 1.00 47.34 437 LEU A O 1
ATOM 2503 N N . LEU A 1 438 ? 143.205 144.831 167.230 1.00 45.79 438 LEU A N 1
ATOM 2504 C CA . LEU A 1 438 ? 143.443 143.494 167.760 1.00 45.79 438 LEU A CA 1
ATOM 2505 C C . LEU A 1 438 ? 144.866 143.028 167.460 1.00 45.79 438 LEU A C 1
ATOM 2506 O O . LEU A 1 438 ? 145.437 142.244 168.228 1.00 45.79 438 LEU A O 1
ATOM 2511 N N . THR A 1 439 ? 145.462 143.523 166.372 1.00 43.54 439 THR A N 1
ATOM 2512 C CA . THR A 1 439 ? 146.828 143.150 166.019 1.00 43.54 439 THR A CA 1
ATOM 2513 C C . THR A 1 439 ? 147.834 143.754 166.989 1.00 43.54 439 THR A C 1
ATOM 2514 O O . THR A 1 439 ? 148.779 143.080 167.404 1.00 43.54 439 THR A O 1
ATOM 2518 N N . LEU A 1 440 ? 147.656 145.023 167.359 1.00 45.26 440 LEU A N 1
ATOM 2519 C CA . LEU A 1 440 ? 148.480 145.576 168.430 1.00 45.26 440 LEU A CA 1
ATOM 2520 C C . LEU A 1 440 ? 148.214 144.887 169.760 1.00 45.26 440 LEU A C 1
ATOM 2521 O O . LEU A 1 440 ? 149.110 144.820 170.609 1.00 45.26 440 LEU A O 1
ATOM 2526 N N . ILE A 1 441 ? 146.999 144.379 169.973 1.00 44.74 441 ILE A N 1
ATOM 2527 C CA . ILE A 1 441 ? 146.727 143.694 171.235 1.00 44.74 441 ILE A CA 1
ATOM 2528 C C . ILE A 1 441 ? 147.479 142.365 171.317 1.00 44.74 441 ILE A C 1
ATOM 2529 O O . ILE A 1 441 ? 148.147 142.084 172.317 1.00 44.74 441 ILE A O 1
ATOM 2534 N N . VAL A 1 442 ? 147.401 141.532 170.276 1.00 46.16 442 VAL A N 1
ATOM 2535 C CA . VAL A 1 442 ? 147.835 140.144 170.411 1.00 46.16 442 VAL A CA 1
ATOM 2536 C C . VAL A 1 442 ? 149.006 139.754 169.510 1.00 46.16 442 VAL A C 1
ATOM 2537 O O . VAL A 1 442 ? 149.676 138.752 169.805 1.00 46.16 442 VAL A O 1
ATOM 2541 N N . VAL A 1 443 ? 149.276 140.483 168.434 1.00 44.52 443 VAL A N 1
ATOM 2542 C CA . VAL A 1 443 ? 150.223 140.055 167.410 1.00 44.52 443 VAL A CA 1
ATOM 2543 C C . VAL A 1 443 ? 151.525 140.846 167.479 1.00 44.52 443 VAL A C 1
ATOM 2544 O O . VAL A 1 443 ? 152.612 140.269 167.421 1.00 44.52 443 VAL A O 1
ATOM 2548 N N . ASP A 1 444 ? 151.432 142.169 167.595 1.00 47.47 444 ASP A N 1
ATOM 2549 C CA . ASP A 1 444 ? 152.602 143.025 167.438 1.00 47.47 444 ASP A CA 1
ATOM 2550 C C . ASP A 1 444 ? 153.633 142.772 168.531 1.00 47.47 444 ASP A C 1
ATOM 2551 O O . ASP A 1 444 ? 153.292 142.593 169.703 1.00 47.47 444 ASP A O 1
ATOM 2556 N N . ALA A 1 445 ? 154.908 142.765 168.131 1.00 46.92 445 ALA A N 1
ATOM 2557 C CA . ALA A 1 445 ? 155.989 142.507 169.077 1.00 46.92 445 ALA A CA 1
ATOM 2558 C C . ALA A 1 445 ? 156.061 143.590 170.144 1.00 46.92 445 ALA A C 1
ATOM 2559 O O . ALA A 1 445 ? 156.327 143.301 171.316 1.00 46.92 445 ALA A O 1
ATOM 2561 N N . SER A 1 446 ? 155.838 144.847 169.755 1.00 51.99 446 SER A N 1
ATOM 2562 C CA . SER A 1 446 ? 155.786 145.930 170.730 1.00 51.99 446 SER A CA 1
ATOM 2563 C C . SER A 1 446 ? 154.587 145.807 171.660 1.00 51.99 446 SER A C 1
ATOM 2564 O O . SER A 1 446 ? 154.601 146.389 172.749 1.00 51.99 446 SER A O 1
ATOM 2567 N N . GLY A 1 447 ? 153.556 145.068 171.257 1.00 49.48 447 GLY A N 1
ATOM 2568 C CA . GLY A 1 447 ? 152.418 144.815 172.117 1.00 49.48 447 GLY A CA 1
ATOM 2569 C C . GLY A 1 447 ? 152.641 143.601 172.992 1.00 49.48 447 GLY A C 1
ATOM 2570 O O . GLY A 1 447 ? 153.643 143.528 173.710 1.00 49.48 447 GLY A O 1
ATOM 2571 N N . LEU A 1 448 ? 151.718 142.642 172.949 1.00 50.37 448 LEU A N 1
ATOM 2572 C CA . LEU A 1 448 ? 151.891 141.409 173.705 1.00 50.37 448 LEU A CA 1
ATOM 2573 C C . LEU A 1 448 ? 152.630 140.338 172.915 1.00 50.37 448 LEU A C 1
ATOM 2574 O O . LEU A 1 448 ? 153.305 139.495 173.517 1.00 50.37 448 LEU A O 1
ATOM 2579 N N . GLY A 1 449 ? 152.522 140.359 171.588 1.00 48.23 449 GLY A N 1
ATOM 2580 C CA . GLY A 1 449 ? 153.283 139.465 170.739 1.00 48.23 449 GLY A CA 1
ATOM 2581 C C . GLY A 1 449 ? 153.043 137.997 171.012 1.00 48.23 449 GLY A C 1
ATOM 2582 O O . GLY A 1 449 ? 153.997 137.221 171.126 1.00 48.23 449 GLY A O 1
ATOM 2583 N N . LEU A 1 450 ? 151.777 137.606 171.130 1.00 44.13 450 LEU A N 1
ATOM 2584 C CA . LEU A 1 450 ? 151.451 136.220 171.435 1.00 44.13 450 LEU A CA 1
ATOM 2585 C C . LEU A 1 450 ? 151.873 135.308 170.289 1.00 44.13 450 LEU A C 1
ATOM 2586 O O . LEU A 1 450 ? 151.916 135.712 169.125 1.00 44.13 450 LEU A O 1
ATOM 2591 N N . GLU A 1 451 ? 152.197 134.066 170.636 1.00 41.95 451 GLU A N 1
ATOM 2592 C CA . GLU A 1 451 ? 152.663 133.103 169.651 1.00 41.95 451 GLU A CA 1
ATOM 2593 C C . GLU A 1 451 ? 151.570 132.819 168.624 1.00 41.95 451 GLU A C 1
ATOM 2594 O O . GLU A 1 451 ? 150.378 133.023 168.869 1.00 41.95 451 GLU A O 1
ATOM 2600 N N . ILE A 1 452 ? 151.996 132.356 167.447 1.00 41.96 452 ILE A N 1
ATOM 2601 C CA . ILE A 1 452 ? 151.054 132.122 166.357 1.00 41.96 452 ILE A CA 1
ATOM 2602 C C . ILE A 1 452 ? 150.103 130.980 166.700 1.00 41.96 452 ILE A C 1
ATOM 2603 O O . ILE A 1 452 ? 148.919 131.013 166.342 1.00 41.96 452 ILE A O 1
ATOM 2608 N N . THR A 1 453 ? 150.592 129.959 167.407 1.00 42.27 453 THR A N 1
ATOM 2609 C CA . THR A 1 453 ? 149.719 128.866 167.814 1.00 42.27 453 THR A CA 1
ATOM 2610 C C . THR A 1 453 ? 148.726 129.289 168.884 1.00 42.27 453 THR A C 1
ATOM 2611 O O . THR A 1 453 ? 147.727 128.593 169.091 1.00 42.27 453 THR A O 1
ATOM 2615 N N . THR A 1 454 ? 148.976 130.404 169.568 1.00 39.50 454 THR A N 1
ATOM 2616 C CA . THR A 1 454 ? 148.076 130.878 170.611 1.00 39.50 454 THR A CA 1
ATOM 2617 C C . THR A 1 454 ? 147.040 131.856 170.074 1.00 39.50 454 THR A C 1
ATOM 2618 O O . THR A 1 454 ? 145.873 131.792 170.470 1.00 39.50 454 THR A O 1
ATOM 2622 N N . GLN A 1 455 ? 147.432 132.745 169.158 1.00 41.34 455 GLN A N 1
ATOM 2623 C CA . GLN A 1 455 ? 146.495 133.733 168.635 1.00 41.34 455 GLN A CA 1
ATOM 2624 C C . GLN A 1 455 ? 145.361 133.097 167.842 1.00 41.34 455 GLN A C 1
ATOM 2625 O O . GLN A 1 455 ? 144.290 133.701 167.726 1.00 41.34 455 GLN A O 1
ATOM 2631 N N . PHE A 1 456 ? 145.571 131.900 167.293 1.00 42.44 456 PHE A N 1
ATOM 2632 C CA . PHE A 1 456 ? 144.490 131.191 166.620 1.00 42.44 456 PHE A CA 1
ATOM 2633 C C . PHE A 1 456 ? 143.445 130.673 167.598 1.00 42.44 456 PHE A C 1
ATOM 2634 O O . PHE A 1 456 ? 142.294 130.467 167.199 1.00 42.44 456 PHE A O 1
ATOM 2642 N N . LEU A 1 457 ? 143.817 130.453 168.862 1.00 42.42 457 LEU A N 1
ATOM 2643 C CA . LEU A 1 457 ? 142.815 130.174 169.886 1.00 42.42 457 LEU A CA 1
ATOM 2644 C C . LEU A 1 457 ? 141.917 131.383 170.111 1.00 42.42 457 LEU A C 1
ATOM 2645 O O . LEU A 1 457 ? 140.708 131.234 170.323 1.00 42.42 457 LEU A O 1
ATOM 2650 N N . ILE A 1 458 ? 142.490 132.589 170.079 1.00 44.67 458 ILE A N 1
ATOM 2651 C CA . ILE A 1 458 ? 141.674 133.800 170.139 1.00 44.67 458 ILE A CA 1
ATOM 2652 C C . ILE A 1 458 ? 140.786 133.905 168.907 1.00 44.67 458 ILE A C 1
ATOM 2653 O O . ILE A 1 458 ? 139.594 134.217 169.013 1.00 44.67 458 ILE A O 1
ATOM 2658 N N . TYR A 1 459 ? 141.343 133.631 167.723 1.00 46.33 459 TYR A N 1
ATOM 2659 C CA . TYR A 1 459 ? 140.573 133.771 166.489 1.00 46.33 459 TYR A CA 1
ATOM 2660 C C . TYR A 1 459 ? 139.374 132.833 166.477 1.00 46.33 459 TYR A C 1
ATOM 2661 O O . TYR A 1 459 ? 138.287 133.210 166.023 1.00 46.33 459 TYR A O 1
ATOM 2670 N N . ALA A 1 460 ? 139.552 131.604 166.963 1.00 48.48 460 ALA A N 1
ATOM 2671 C CA . ALA A 1 460 ? 138.415 130.704 167.112 1.00 48.48 460 ALA A CA 1
ATOM 2672 C C . ALA A 1 460 ? 137.393 131.272 168.086 1.00 48.48 460 ALA A C 1
ATOM 2673 O O . ALA A 1 460 ? 136.186 131.251 167.815 1.00 48.48 460 ALA A O 1
ATOM 2675 N N . SER A 1 461 ? 137.858 131.794 169.223 1.00 48.11 461 SER A N 1
ATOM 2676 C CA . SER A 1 461 ? 136.946 132.426 170.170 1.00 48.11 461 SER A CA 1
ATOM 2677 C C . SER A 1 461 ? 136.431 133.756 169.643 1.00 48.11 461 SER A C 1
ATOM 2678 O O . SER A 1 461 ? 135.329 134.182 170.005 1.00 48.11 461 SER A O 1
ATOM 2681 N N . TYR A 1 462 ? 137.216 134.429 168.799 1.00 47.37 462 TYR A N 1
ATOM 2682 C CA . TYR A 1 462 ? 136.762 135.677 168.197 1.00 47.37 462 TYR A CA 1
ATOM 2683 C C . TYR A 1 462 ? 135.575 135.449 167.267 1.00 47.37 462 TYR A C 1
ATOM 2684 O O . TYR A 1 462 ? 134.598 136.206 167.302 1.00 47.37 462 TYR A O 1
ATOM 2693 N N . PHE A 1 463 ? 135.639 134.418 166.421 1.00 46.76 463 PHE A N 1
ATOM 2694 C CA . PHE A 1 463 ? 134.462 134.055 165.640 1.00 46.76 463 PHE A CA 1
ATOM 2695 C C . PHE A 1 463 ? 133.372 133.438 166.503 1.00 46.76 463 PHE A C 1
ATOM 2696 O O . PHE A 1 463 ? 132.195 133.510 166.137 1.00 46.76 463 PHE A O 1
ATOM 2704 N N . ALA A 1 464 ? 133.730 132.828 167.631 1.00 53.06 464 ALA A N 1
ATOM 2705 C CA . ALA A 1 464 ? 132.711 132.407 168.581 1.00 53.06 464 ALA A CA 1
ATOM 2706 C C . ALA A 1 464 ? 132.074 133.601 169.277 1.00 53.06 464 ALA A C 1
ATOM 2707 O O . ALA A 1 464 ? 130.924 133.514 169.720 1.00 53.06 464 ALA A O 1
ATOM 2709 N N . LEU A 1 465 ? 132.800 134.718 169.380 1.00 54.77 465 LEU A N 1
ATOM 2710 C CA . LEU A 1 465 ? 132.230 135.919 169.981 1.00 54.77 465 LEU A CA 1
ATOM 2711 C C . LEU A 1 465 ? 131.234 136.592 169.045 1.00 54.77 465 LEU A C 1
ATOM 2712 O O . LEU A 1 465 ? 130.162 137.027 169.483 1.00 54.77 465 LEU A O 1
ATOM 2717 N N . ILE A 1 466 ? 131.565 136.694 167.754 1.00 57.63 466 ILE A N 1
ATOM 2718 C CA . ILE A 1 466 ? 130.586 137.202 166.797 1.00 57.63 466 ILE A CA 1
ATOM 2719 C C . ILE A 1 466 ? 129.441 136.213 166.626 1.00 57.63 466 ILE A C 1
ATOM 2720 O O . ILE A 1 466 ? 128.319 136.606 166.281 1.00 57.63 466 ILE A O 1
ATOM 2725 N N . ALA A 1 467 ? 129.690 134.925 166.870 1.00 59.22 467 ALA A N 1
ATOM 2726 C CA . ALA A 1 467 ? 128.610 133.946 166.808 1.00 59.22 467 ALA A CA 1
ATOM 2727 C C . ALA A 1 467 ? 127.530 134.256 167.834 1.00 59.22 467 ALA A C 1
ATOM 2728 O O . ALA A 1 467 ? 126.334 134.178 167.532 1.00 59.22 467 ALA A O 1
ATOM 2730 N N . VAL A 1 468 ? 127.934 134.622 169.052 1.00 63.92 468 VAL A N 1
ATOM 2731 C CA . VAL A 1 468 ? 126.967 134.877 170.114 1.00 63.92 468 VAL A CA 1
ATOM 2732 C C . VAL A 1 468 ? 126.185 136.159 169.845 1.00 63.92 468 VAL A C 1
ATOM 2733 O O . VAL A 1 468 ? 124.958 136.192 169.994 1.00 63.92 468 VAL A O 1
ATOM 2737 N N . VAL A 1 469 ? 126.874 137.232 169.447 1.00 68.06 469 VAL A N 1
ATOM 2738 C CA . VAL A 1 469 ? 126.193 138.512 169.266 1.00 68.06 469 VAL A CA 1
ATOM 2739 C C . VAL A 1 469 ? 125.252 138.457 168.066 1.00 68.06 469 VAL A C 1
ATOM 2740 O O . VAL A 1 469 ? 124.161 139.040 168.092 1.00 68.06 469 VAL A O 1
ATOM 2744 N N . PHE A 1 470 ? 125.651 137.758 167.000 1.00 67.31 470 PHE A N 1
ATOM 2745 C CA . PHE A 1 470 ? 124.744 137.555 165.875 1.00 67.31 470 PHE A CA 1
ATOM 2746 C C . PHE A 1 470 ? 123.544 136.717 166.294 1.00 67.31 470 PHE A C 1
ATOM 2747 O O . PHE A 1 470 ? 122.409 136.993 165.888 1.00 67.31 470 PHE A O 1
ATOM 2749 N N . LEU A 1 471 ? 123.781 135.686 167.107 1.00 69.86 471 LEU A N 1
ATOM 2750 C CA . LEU A 1 471 ? 122.680 134.910 167.665 1.00 69.86 471 LEU A CA 1
ATOM 2751 C C . LEU A 1 471 ? 121.815 135.765 168.582 1.00 69.86 471 LEU A C 1
ATOM 2752 O O . LEU A 1 471 ? 120.583 135.670 168.552 1.00 69.86 471 LEU A O 1
ATOM 2757 N N . ALA A 1 472 ? 122.445 136.608 169.406 1.00 72.85 472 ALA A N 1
ATOM 2758 C CA . ALA A 1 472 ? 121.692 137.482 170.300 1.00 72.85 472 ALA A CA 1
ATOM 2759 C C . ALA A 1 472 ? 120.895 138.518 169.516 1.00 72.85 472 ALA A C 1
ATOM 2760 O O . ALA A 1 472 ? 119.721 138.769 169.813 1.00 72.85 472 ALA A O 1
ATOM 2762 N N . SER A 1 473 ? 121.520 139.139 168.514 1.00 73.78 473 SER A N 1
ATOM 2763 C CA . SER A 1 473 ? 120.780 140.041 167.639 1.00 73.78 473 SER A CA 1
ATOM 2764 C C . SER A 1 473 ? 119.766 139.280 166.794 1.00 73.78 473 SER A C 1
ATOM 2765 O O . SER A 1 473 ? 118.687 139.807 166.500 1.00 73.78 473 SER A O 1
ATOM 2768 N N . GLY A 1 474 ? 120.100 138.054 166.385 1.00 74.42 474 GLY A N 1
ATOM 2769 C CA . GLY A 1 474 ? 119.113 137.213 165.728 1.00 74.42 474 GLY A CA 1
ATOM 2770 C C . GLY A 1 474 ? 117.958 136.858 166.644 1.00 74.42 474 GLY A C 1
ATOM 2771 O O . GLY A 1 474 ? 116.798 136.859 166.227 1.00 74.42 474 GLY A O 1
ATOM 2772 N N . ALA A 1 475 ? 118.260 136.548 167.908 1.00 79.29 475 ALA A N 1
ATOM 2773 C CA . ALA A 1 475 ? 117.202 136.307 168.882 1.00 79.29 475 ALA A CA 1
ATOM 2774 C C . ALA A 1 475 ? 116.457 137.589 169.227 1.00 79.29 475 ALA A C 1
ATOM 2775 O O . ALA A 1 475 ? 115.300 137.534 169.658 1.00 79.29 475 ALA A O 1
ATOM 2777 N N . VAL A 1 476 ? 117.104 138.745 169.059 1.00 80.27 476 VAL A N 1
ATOM 2778 C CA . VAL A 1 476 ? 116.419 140.016 169.272 1.00 80.27 476 VAL A CA 1
ATOM 2779 C C . VAL A 1 476 ? 115.283 140.176 168.272 1.00 80.27 476 VAL A C 1
ATOM 2780 O O . VAL A 1 476 ? 114.177 140.600 168.627 1.00 80.27 476 VAL A O 1
ATOM 2782 N N . SER A 1 477 ? 115.536 139.836 167.006 1.00 81.29 477 SER A N 1
ATOM 2783 C CA . SER A 1 477 ? 114.472 139.862 166.009 1.00 81.29 477 SER A CA 1
ATOM 2784 C C . SER A 1 477 ? 113.423 138.793 166.285 1.00 81.29 477 SER A C 1
ATOM 2785 O O . SER A 1 477 ? 112.249 138.979 165.947 1.00 81.29 477 SER A O 1
ATOM 2787 N N . VAL A 1 478 ? 113.827 137.672 166.888 1.00 83.17 478 VAL A N 1
ATOM 2788 C CA . VAL A 1 478 ? 112.873 136.618 167.227 1.00 83.17 478 VAL A CA 1
ATOM 2789 C C . VAL A 1 478 ? 111.873 137.117 168.262 1.00 83.17 478 VAL A C 1
ATOM 2790 O O . VAL A 1 478 ? 110.671 136.838 168.170 1.00 83.17 478 VAL A O 1
ATOM 2792 N N . MET A 1 479 ? 112.353 137.853 169.268 1.00 84.20 479 MET A N 1
ATOM 2793 C CA . MET A 1 479 ? 111.449 138.438 170.254 1.00 84.20 479 MET A CA 1
ATOM 2794 C C . MET A 1 479 ? 110.498 139.431 169.600 1.00 84.20 479 MET A C 1
ATOM 2795 O O . MET A 1 479 ? 109.310 139.479 169.937 1.00 84.20 479 MET A O 1
ATOM 2797 N N . LYS A 1 480 ? 111.006 140.237 168.664 1.00 83.70 480 LYS A N 1
ATOM 2798 C CA . LYS A 1 480 ? 110.130 141.102 167.883 1.00 83.70 480 LYS A CA 1
ATOM 2799 C C . LYS A 1 480 ? 109.220 140.291 166.969 1.00 83.70 480 LYS A C 1
ATOM 2800 O O . LYS A 1 480 ? 108.078 140.691 166.718 1.00 83.70 480 LYS A O 1
ATOM 2802 N N . LYS A 1 481 ? 109.706 139.154 166.464 1.00 85.59 481 LYS A N 1
ATOM 2803 C CA . LYS A 1 481 ? 108.876 138.287 165.637 1.00 85.59 481 LYS A CA 1
ATOM 2804 C C . LYS A 1 481 ? 107.773 137.606 166.437 1.00 85.59 481 LYS A C 1
ATOM 2805 O O . LYS A 1 481 ? 106.804 137.124 165.842 1.00 85.59 481 LYS A O 1
ATOM 2807 N N . CYS A 1 482 ? 107.905 137.545 167.764 1.00 86.11 482 CYS A N 1
ATOM 2808 C CA . CYS A 1 482 ? 106.858 136.947 168.587 1.00 86.11 482 CYS A CA 1
ATOM 2809 C C . CYS A 1 482 ? 105.561 137.740 168.492 1.00 86.11 482 CYS A C 1
ATOM 2810 O O . CYS A 1 482 ? 104.472 137.159 168.425 1.00 86.11 482 CYS A O 1
ATOM 2812 N N . ARG A 1 483 ? 105.657 139.066 168.486 1.00 87.24 483 ARG A N 1
ATOM 2813 C CA . ARG A 1 483 ? 104.482 139.921 168.379 1.00 87.24 483 ARG A CA 1
ATOM 2814 C C . ARG A 1 483 ? 103.871 139.840 166.984 1.00 87.24 483 ARG A C 1
ATOM 2815 O O . ARG A 1 483 ? 102.985 139.024 166.731 1.00 87.24 483 ARG A O 1
#

InterPro domains:
  IPR002666 Reduced folate carrier [PF01770] (28-458)
  IPR002666 Reduced folate carrier [PIRSF028739] (22-496)
  IPR002666 Reduced folate carrier [PTHR10686] (24-489)
  IPR028338 Thiamine transporter 1 [PIRSF500794] (12-496)
  IPR036259 MFS transporter superfamily [G3DSA:1.20.1250.20] (29-478)
  IPR036259 MFS transporter superfamily [SSF103473] (26-472)

Foldseek 3Di:
DVLLVLLLLLLLLQLQFLCLLVPVCLCCDPQAPDDPLLCQFQLQLLLLVLLLVCLVVLVVVLVVVQLQVLQLLLLVLQLVLLVLSLPPYDRVSSSVSSNSVSSNVSCPLSSLCNQVLPDDPVCSVVSSVSSVVSSLNSHLVSLVVSLVCVPPVVHDVSVSSVVSSVSSNVSSVSSVPNDGRPGPVVVVVVVVVVCCPDDLSVPLQLVLLQLVLLCVVCPSLLSVLLCVLPPPPPDRDRRSVLSNLLSVLLVVLLVVLVVDPDDCLPQVLVVLLVLLLLLLVLLVCLLPVSDNVSNSVSVSSNSNSSSSSNSSSLVSSPVSDDPVCSSVSVSVSNNVSSVVSSVVCQDDCHPVHNNHDSSVVSNVSSVSSVVVSVVSVVVSVVSVVVVVD

Sequence (389 aa):
FLPTALLCAYGFFASLRPSEPFLTPYLLGPDKNLTEREVFNEIYPVWTYSYLVLLFPVFLATDYLRYKPVVLLQGLSLIVTWFMLLYAQGLLAIQFLEFFYGIATATEIAYYSYIYSVVDLGMYQKVTSYCRSATLVGFTVGSVLGQILVSVAGWSLFSLNVISLTCVSVAFAVAWFLPMPQKVLKVLWNDFLMCYSSRPLLCWSVWWALSTCGYFQVVNYTQGLWEKVMPSRYAAIYNGGVEAVSTLLGAVAVFAVGYIKISWSTWGEMTLSLFSLLIAAAVYIMDTVGNIWVCYASYVVFRIIYMLLITIATFQIAANLSMERYALVFGVNTFIALALQTLLTLIVVDASGLGLEITTQFLIYASYFALIAVVFLASGAVSVMKKCR

Nearest PDB structures (foldseek):
  8s5z-assembly1_A  TM=9.719E-01  e=1.070E-29  Homo sapiens
  8xv2-assembly1_A  TM=9.734E-01  e=2.013E-29  Escherichia coli
  8s62-assembly1_A  TM=9.717E-01  e=3.250E-28  Homo sapiens
  8s5u-assembly1_A  TM=8.208E-01  e=4.075E-27  Homo sapiens
  8ex6-assembly1_A  TM=6.644E-01  e=3.041E-05  Homo sapiens